Protein AF-A0A0N4UEF2-F1 (afdb_monomer)

InterPro domains:
  IPR002654 Glycosyl transferase, family 25 [PF01755] (151-337)
  IPR002654 Glycosyl transferase, family 25 [cd06532] (152-338)
  IPR050757 Collagen-modifying Glycosyltransferase 25 [PTHR10730] (37-388)

Solvent-accessible surface area (backbone atoms only — not comparable to full-atom values): 23072 Å² total; per-residue (Å²): 129,83,79,77,73,46,32,36,23,52,47,23,38,22,67,94,82,38,75,46,61,59,89,86,43,73,47,50,68,71,58,77,43,72,50,77,46,81,48,95,64,84,52,70,68,64,49,72,42,79,88,41,77,72,46,76,66,50,39,59,52,59,89,80,41,87,86,61,60,88,88,52,71,86,47,45,65,55,32,27,45,50,32,25,58,77,68,72,49,68,39,29,38,34,51,80,56,89,76,51,72,49,77,72,78,88,50,56,69,70,56,44,54,50,53,48,39,41,49,51,35,51,37,20,72,76,68,33,83,72,67,68,90,73,58,92,87,54,79,86,85,63,54,76,66,39,55,72,87,40,77,45,30,37,36,38,39,49,80,92,45,53,65,42,49,50,31,46,53,53,36,33,45,47,69,14,47,41,70,42,84,35,80,38,44,54,24,93,55,39,91,78,40,78,67,51,80,59,54,32,65,38,87,87,52,50,42,88,87,75,69,41,52,57,88,65,60,71,52,33,32,21,36,49,13,54,34,50,34,53,52,50,49,35,46,49,30,59,79,68,66,36,60,34,32,38,42,31,48,49,63,55,38,71,42,86,61,31,70,55,56,52,39,51,42,48,51,33,44,67,71,66,65,63,89,70,18,36,30,37,32,12,65,42,79,49,88,95,50,80,64,47,76,40,89,89,45,90,32,40,22,46,56,48,36,45,38,58,77,49,17,34,40,39,26,39,68,30,30,49,52,61,55,71,62,46,44,49,64,47,39,62,48,50,49,58,45,56,28,28,32,44,65,43,48,86,56,60,76,66,36,66,74,44,82,75,40,80,44,43,54,31,23,39,48,76,54,32,37,46,60,66,55,51,95,89,41,89,87,38,79,50,83,51,72,75,61,80,78,75,83,77,80,81,77,82,83,80,91,81,91,134

Radius of gyration: 27.62 Å; Cα contacts (8 Å, |Δi|>4): 639; chains: 1; bounding box: 74×58×72 Å

Foldseek 3Di:
DPPPAQKEDEFAAAFPRPQTQDDDDPCPRVVVDFDKAWDLFDGPPMDGDPVDPLSVQFFLQQVSDDCRDPPDDSGSRSSRSVSCVVSVRIYIYGHNDHPYHDYDPVDDPVLSLLVVLLSLLLLCLVPNDPSDDDDPVDDDDADAADQLPFPAEEEEDAPVPVRLVNSVVNSCRNVNHDHDYQHFQQLVCLVVPPL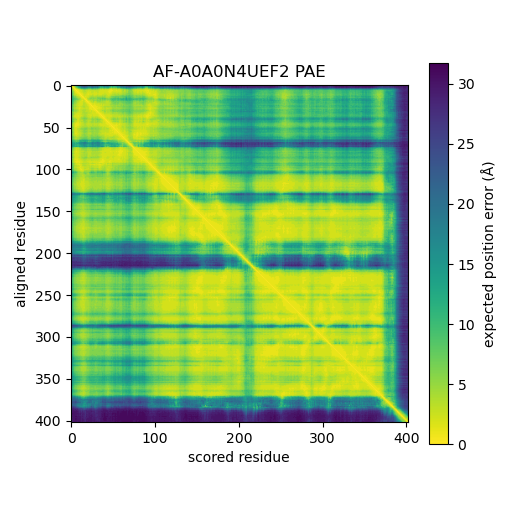SVLADAAPPDADPVPRHDLVDDSLVSLLVRRVVSVLVVLVVCQVVVGFKYKYAYSFKRFDRCLSVLSSQQVVQCVVVVDDAFKEQLEWAADPDDDKADDPSGDFKIAHAQTGDPRMMMGGNVNSVLLVVLVCRNHPDRPSQSLCLLCPRHPDPVSSVSRVHNNHRYIYTVVRGMYGSDDPPDQPDDDSNPDDRPPCPDDDDDDDDDD

Organism: Dracunculus medinensis (NCBI:txid318479)

Structure (mmCIF, N/CA/C/O backbone):
data_AF-A0A0N4UEF2-F1
#
_entry.id   AF-A0A0N4UEF2-F1
#
loop_
_atom_site.group_PDB
_atom_site.id
_atom_site.type_symbol
_atom_site.label_atom_id
_atom_site.label_alt_id
_atom_site.label_comp_id
_atom_site.label_asym_id
_atom_site.label_entity_id
_atom_site.label_seq_id
_atom_site.pdbx_PDB_ins_code
_atom_site.Cartn_x
_atom_site.Cartn_y
_atom_site.Cartn_z
_atom_site.occupancy
_atom_site.B_iso_or_equiv
_atom_site.auth_seq_id
_atom_site.auth_comp_id
_atom_site.auth_asym_id
_atom_site.auth_atom_id
_atom_site.pdbx_PDB_model_num
ATOM 1 N N . MET A 1 1 ? 16.468 2.478 -50.950 1.00 35.16 1 MET A N 1
ATOM 2 C CA . MET A 1 1 ? 16.853 2.194 -49.551 1.00 35.16 1 MET A CA 1
ATOM 3 C C . MET A 1 1 ? 16.415 3.378 -48.706 1.00 35.16 1 MET A C 1
ATOM 5 O O . MET A 1 1 ? 16.939 4.459 -48.937 1.00 35.16 1 MET A O 1
ATOM 9 N N . LYS A 1 2 ? 15.441 3.225 -47.794 1.00 48.22 2 LYS A N 1
ATOM 10 C CA . LYS A 1 2 ? 15.220 4.244 -46.752 1.00 48.22 2 LYS A CA 1
ATOM 11 C C . LYS A 1 2 ? 16.544 4.353 -45.986 1.00 48.22 2 LYS A C 1
ATOM 13 O O . LYS A 1 2 ? 17.007 3.329 -45.484 1.00 48.22 2 LYS A O 1
ATOM 18 N N . LYS A 1 3 ? 17.202 5.521 -45.983 1.00 55.81 3 LYS A N 1
ATOM 19 C CA . LYS A 1 3 ? 18.354 5.746 -45.094 1.00 55.81 3 LYS A CA 1
ATOM 20 C C . LYS A 1 3 ? 17.864 5.424 -43.682 1.00 55.81 3 LYS A C 1
ATOM 22 O O . LYS A 1 3 ? 16.844 5.971 -43.268 1.00 55.81 3 LYS A O 1
ATOM 27 N N . LYS A 1 4 ? 18.512 4.475 -43.005 1.00 71.94 4 LYS A N 1
ATOM 28 C CA . LYS A 1 4 ? 18.190 4.185 -41.607 1.00 71.94 4 LYS A CA 1
ATOM 29 C C . LYS A 1 4 ? 18.482 5.453 -40.804 1.00 71.94 4 LYS A C 1
ATOM 31 O O . LYS A 1 4 ? 19.491 6.107 -41.048 1.00 71.94 4 LYS A O 1
ATOM 36 N N . ALA A 1 5 ? 17.574 5.830 -39.912 1.00 85.88 5 ALA A N 1
ATOM 37 C CA . ALA A 1 5 ? 17.783 6.978 -39.044 1.00 85.88 5 ALA A CA 1
ATOM 38 C C . ALA A 1 5 ? 18.965 6.685 -38.107 1.00 85.88 5 ALA A C 1
ATOM 40 O O . ALA A 1 5 ? 18.974 5.651 -37.444 1.00 85.88 5 ALA A O 1
ATOM 41 N N . VAL A 1 6 ? 19.972 7.561 -38.092 1.00 92.81 6 VAL A N 1
ATOM 42 C CA . VAL A 1 6 ? 21.118 7.460 -37.167 1.00 92.81 6 VAL A CA 1
ATOM 43 C C . VAL A 1 6 ? 20.723 7.984 -35.789 1.00 92.81 6 VAL A C 1
ATOM 45 O O . VAL A 1 6 ? 21.142 7.437 -34.773 1.00 92.81 6 VAL A O 1
ATOM 48 N N . VAL A 1 7 ? 19.904 9.039 -35.762 1.00 94.50 7 VAL A N 1
ATOM 49 C CA . VAL A 1 7 ? 19.437 9.700 -34.545 1.00 94.50 7 VAL A CA 1
ATOM 50 C C . VAL A 1 7 ? 17.918 9.770 -34.560 1.00 94.50 7 VAL A C 1
ATOM 52 O O . VAL A 1 7 ? 17.330 10.269 -35.526 1.00 94.50 7 VAL A O 1
ATOM 55 N N . ILE A 1 8 ? 17.295 9.292 -33.483 1.00 93.81 8 ILE A N 1
ATOM 56 C CA . ILE A 1 8 ? 15.849 9.380 -33.281 1.00 93.81 8 ILE A CA 1
ATOM 57 C C . ILE A 1 8 ? 15.531 9.948 -31.899 1.00 93.81 8 ILE A C 1
ATOM 59 O O . ILE A 1 8 ? 16.125 9.542 -30.907 1.00 93.81 8 ILE A O 1
ATOM 63 N N . SER A 1 9 ? 14.565 10.849 -31.830 1.00 93.88 9 SER A N 1
ATOM 64 C CA . SER A 1 9 ? 13.894 11.297 -30.615 1.00 93.88 9 SER A CA 1
ATOM 65 C C . SER A 1 9 ? 12.576 10.523 -30.511 1.00 93.88 9 SER A C 1
ATOM 67 O O . SER A 1 9 ? 11.581 10.910 -31.134 1.00 93.88 9 SER A O 1
ATOM 69 N N . PRO A 1 10 ? 12.564 9.367 -29.834 1.00 93.38 10 PRO A N 1
ATOM 70 C CA . PRO A 1 10 ? 11.357 8.567 -29.717 1.00 93.38 10 PRO A CA 1
ATOM 71 C C . PRO A 1 10 ? 10.304 9.255 -28.842 1.00 93.38 10 PRO A C 1
ATOM 73 O O . PRO A 1 10 ? 10.619 9.973 -27.886 1.00 93.38 10 PRO A O 1
ATOM 76 N N . LEU A 1 11 ? 9.039 8.980 -29.142 1.00 91.50 11 LEU A N 1
ATOM 77 C CA . LEU A 1 11 ? 7.930 9.328 -28.269 1.00 91.50 11 LEU A CA 1
ATOM 78 C C . LEU A 1 11 ? 7.930 8.381 -27.059 1.00 91.50 11 LEU A C 1
ATOM 80 O O . LEU A 1 11 ? 7.519 7.226 -27.161 1.00 91.50 11 LEU A O 1
ATOM 84 N N . PHE A 1 12 ? 8.409 8.867 -25.916 1.00 90.19 12 PHE A N 1
ATOM 85 C CA . PHE A 1 12 ? 8.244 8.197 -24.629 1.00 90.19 12 PHE A CA 1
ATOM 86 C C . PHE A 1 12 ? 6.963 8.689 -23.964 1.00 90.19 12 PHE A C 1
ATOM 88 O O . PHE A 1 12 ? 6.651 9.882 -24.001 1.00 90.19 12 PHE A O 1
ATOM 95 N N . HIS A 1 13 ? 6.248 7.783 -23.312 1.00 85.62 13 HIS A N 1
ATOM 96 C CA . HIS A 1 13 ? 5.030 8.120 -22.586 1.00 85.62 13 HIS A CA 1
ATOM 97 C C . HIS A 1 13 ? 5.361 8.664 -21.192 1.00 85.62 13 HIS A C 1
ATOM 99 O O . HIS A 1 13 ? 6.299 8.200 -20.537 1.00 85.62 13 HIS A O 1
ATOM 105 N N . GLY A 1 14 ? 4.588 9.644 -20.726 1.00 82.56 14 GLY A N 1
ATOM 106 C CA . GLY A 1 14 ? 4.607 10.034 -19.322 1.00 82.56 14 GLY A CA 1
ATOM 107 C C . GLY A 1 14 ? 3.851 8.995 -18.482 1.00 82.56 14 GLY A C 1
ATOM 108 O O . GLY A 1 14 ? 2.868 8.424 -18.957 1.00 82.56 14 GLY A O 1
ATOM 109 N N . PRO A 1 15 ? 4.291 8.695 -17.251 1.00 82.25 15 PRO A N 1
ATOM 110 C CA . PRO A 1 15 ? 3.510 7.857 -16.343 1.00 82.25 15 PRO A CA 1
ATOM 111 C C . PRO A 1 15 ? 2.225 8.582 -15.912 1.00 82.25 15 PRO A C 1
ATOM 113 O O . PRO A 1 15 ? 2.209 9.808 -15.882 1.00 82.25 15 PRO A O 1
ATOM 116 N N . PHE A 1 16 ? 1.173 7.846 -15.534 1.00 78.56 16 PHE A N 1
ATOM 117 C CA . PHE A 1 16 ? -0.118 8.404 -15.078 1.00 78.56 16 PHE A CA 1
ATOM 118 C C . PHE A 1 16 ? -0.795 9.355 -16.086 1.00 78.56 16 PHE A C 1
ATOM 120 O O . PHE A 1 16 ? -1.337 10.387 -15.694 1.00 78.56 16 PHE A O 1
ATOM 127 N N . ASP A 1 17 ? -0.692 9.056 -17.383 1.00 68.56 17 ASP A N 1
ATOM 128 C CA . ASP A 1 17 ? -1.200 9.901 -18.478 1.00 68.56 17 ASP A CA 1
ATOM 129 C C . ASP A 1 17 ? -0.602 11.319 -18.520 1.00 68.56 17 ASP A C 1
ATOM 131 O O . ASP A 1 17 ? -1.156 12.237 -19.131 1.00 68.56 17 ASP A O 1
ATOM 135 N N . LEU A 1 18 ? 0.563 11.513 -17.891 1.00 71.62 18 LEU A N 1
ATOM 136 C CA . LEU A 1 18 ? 1.326 12.748 -18.020 1.00 71.62 18 LEU A CA 1
ATOM 137 C C . LEU A 1 18 ? 1.820 12.939 -19.457 1.00 71.62 18 LEU A C 1
ATOM 139 O O . LEU A 1 18 ? 1.989 11.987 -20.225 1.00 71.62 18 LEU A O 1
ATOM 143 N N . SER A 1 19 ? 2.101 14.200 -19.794 1.00 71.69 19 SER A N 1
ATOM 144 C CA . SER A 1 19 ? 2.578 14.587 -21.117 1.00 71.69 19 SER A CA 1
ATOM 145 C C . SER A 1 19 ? 3.756 13.714 -21.571 1.00 71.69 19 SER A C 1
ATOM 147 O O . SER A 1 19 ? 4.686 13.479 -20.793 1.00 71.69 19 SER A O 1
ATOM 149 N N . PRO A 1 20 ? 3.745 13.249 -22.830 1.00 76.50 20 PRO A N 1
ATOM 150 C CA . PRO A 1 20 ? 4.856 12.494 -23.389 1.00 76.50 20 PRO A CA 1
ATOM 151 C C . PRO A 1 20 ? 6.130 13.348 -23.481 1.00 76.50 20 PRO A C 1
ATOM 153 O O . PRO A 1 20 ? 6.083 14.573 -23.365 1.00 76.50 20 PRO A O 1
ATOM 156 N N . SER A 1 21 ? 7.271 12.705 -23.750 1.00 79.56 21 SER A N 1
ATOM 157 C CA . SER A 1 21 ? 8.586 13.366 -23.855 1.00 79.56 21 SER A CA 1
ATOM 158 C C . SER A 1 21 ? 8.641 14.510 -24.866 1.00 79.56 21 SER A C 1
ATOM 160 O O . SER A 1 21 ? 9.465 15.412 -24.748 1.00 79.56 21 SER A O 1
ATOM 162 N N . ILE A 1 22 ? 7.798 14.445 -25.893 1.00 81.69 22 ILE A N 1
ATOM 163 C CA . ILE A 1 22 ? 7.807 15.335 -27.048 1.00 81.69 22 ILE A CA 1
ATOM 164 C C . ILE A 1 22 ? 6.362 15.659 -27.376 1.00 81.69 22 ILE A C 1
ATOM 166 O O . ILE A 1 22 ? 5.550 14.745 -27.408 1.00 81.69 22 ILE A O 1
ATOM 170 N N . TYR A 1 23 ? 6.047 16.911 -27.698 1.00 86.00 23 TYR A N 1
ATOM 171 C CA . TYR A 1 23 ? 4.764 17.282 -28.296 1.00 86.00 23 TYR A CA 1
ATOM 172 C C . TYR A 1 23 ? 4.974 17.717 -29.751 1.00 86.00 23 TYR A C 1
ATOM 174 O O . TYR A 1 23 ? 5.718 18.662 -30.009 1.00 86.00 23 TYR A O 1
ATOM 182 N N . ILE A 1 24 ? 4.335 17.019 -30.692 1.00 87.31 24 ILE A N 1
ATOM 183 C CA . ILE A 1 24 ? 4.368 17.309 -32.134 1.00 87.31 24 ILE A CA 1
ATOM 184 C C . ILE A 1 24 ? 2.993 17.788 -32.602 1.00 87.31 24 ILE A C 1
ATOM 186 O O . ILE A 1 24 ? 2.870 18.867 -33.179 1.00 87.31 24 ILE A O 1
ATOM 190 N N . SER A 1 25 ? 1.958 16.995 -32.334 1.00 88.50 25 SER A N 1
ATOM 191 C CA . SER A 1 25 ? 0.553 17.287 -32.624 1.00 88.50 25 SER A CA 1
ATOM 192 C C . SER A 1 25 ? -0.321 16.358 -31.782 1.00 88.50 25 SER A C 1
ATOM 194 O O . SER A 1 25 ? 0.122 15.285 -31.379 1.00 88.50 25 SER A O 1
ATOM 196 N N . GLU A 1 26 ? -1.578 16.719 -31.536 1.00 87.00 26 GLU A N 1
ATOM 197 C CA . GLU A 1 26 ? -2.504 15.837 -30.815 1.00 87.00 26 GLU A CA 1
ATOM 198 C C . GLU A 1 26 ? -2.645 14.465 -31.502 1.00 87.00 26 GLU A C 1
ATOM 200 O O . GLU A 1 26 ? -2.657 13.434 -30.832 1.00 87.00 26 GLU A O 1
ATOM 205 N N . GLU A 1 27 ? -2.679 14.425 -32.838 1.00 90.25 27 GLU A N 1
ATOM 206 C CA . GLU A 1 27 ? -2.782 13.181 -33.612 1.00 90.25 27 GLU A CA 1
ATOM 207 C C . GLU A 1 27 ? -1.535 12.299 -33.464 1.00 90.25 27 GLU A C 1
ATOM 209 O O . GLU A 1 27 ? -1.662 11.102 -33.202 1.00 90.25 27 GLU A O 1
ATOM 214 N N . TYR A 1 28 ? -0.337 12.883 -33.546 1.00 90.12 28 TYR A N 1
ATOM 215 C CA . TYR A 1 28 ? 0.928 12.166 -33.370 1.00 90.12 28 TYR A CA 1
ATOM 216 C C . TYR A 1 28 ? 1.087 11.648 -31.935 1.00 90.12 28 TYR A C 1
ATOM 218 O O . TYR A 1 28 ? 1.478 10.506 -31.694 1.00 90.12 28 TYR A O 1
ATOM 226 N N . ASN A 1 29 ? 0.752 12.485 -30.956 1.00 87.38 29 ASN A N 1
ATOM 227 C CA . ASN A 1 29 ? 0.920 12.180 -29.541 1.00 87.38 29 ASN A CA 1
ATOM 228 C C . ASN A 1 29 ? -0.122 11.198 -28.994 1.00 87.38 29 ASN A C 1
ATOM 230 O O . ASN A 1 29 ? 0.192 10.447 -28.075 1.00 87.38 29 ASN A O 1
ATOM 234 N N . SER A 1 30 ? -1.329 11.175 -29.568 1.00 84.25 30 SER A N 1
ATOM 235 C CA . SER A 1 30 ? -2.372 10.190 -29.244 1.00 84.25 30 SER A CA 1
ATOM 236 C C . SER A 1 30 ? -2.219 8.861 -29.993 1.00 84.25 30 SER A C 1
ATOM 238 O O . SER A 1 30 ? -2.986 7.933 -29.747 1.00 84.25 30 SER A O 1
ATOM 240 N N . GLY A 1 31 ? -1.258 8.758 -30.919 1.00 84.81 31 GLY A N 1
ATOM 241 C CA . GLY A 1 31 ? -1.058 7.573 -31.758 1.00 84.81 31 GLY A CA 1
ATOM 242 C C . GLY A 1 31 ? -2.060 7.435 -32.912 1.00 84.81 31 GLY A C 1
ATOM 243 O O . GLY A 1 31 ? -2.073 6.402 -33.579 1.00 84.81 31 GLY A O 1
ATOM 244 N N . LYS A 1 32 ? -2.887 8.458 -33.179 1.00 89.00 32 LYS A N 1
ATOM 245 C CA . LYS A 1 32 ? -3.758 8.506 -34.370 1.00 89.00 32 LYS A CA 1
ATOM 246 C C . LYS A 1 32 ? -2.944 8.666 -35.655 1.00 89.00 32 LYS A C 1
ATOM 248 O O . LYS A 1 32 ? -3.306 8.095 -36.681 1.00 89.00 32 LYS A O 1
ATOM 253 N N . GLU A 1 33 ? -1.842 9.408 -35.590 1.00 91.31 33 GLU A N 1
ATOM 254 C CA . GLU A 1 33 ? -0.834 9.497 -36.644 1.00 91.31 33 GLU A CA 1
ATOM 255 C C . GLU A 1 33 ? 0.418 8.728 -36.209 1.00 91.31 33 GLU A C 1
ATOM 257 O O . GLU A 1 33 ? 1.095 9.119 -35.261 1.00 91.31 33 GLU A O 1
ATOM 262 N N . ILE A 1 34 ? 0.742 7.641 -36.913 1.00 92.31 34 ILE A N 1
ATOM 263 C CA . ILE A 1 34 ? 1.981 6.881 -36.707 1.00 92.31 34 ILE A CA 1
ATOM 264 C C . ILE A 1 34 ? 2.963 7.258 -37.815 1.00 92.31 34 ILE A C 1
ATOM 266 O O . ILE A 1 34 ? 2.725 6.949 -38.987 1.00 92.31 34 ILE A O 1
ATOM 270 N N . ALA A 1 35 ? 4.058 7.930 -37.460 1.00 93.00 35 ALA A N 1
ATOM 271 C CA . ALA A 1 35 ? 5.001 8.476 -38.425 1.00 93.00 35 ALA A CA 1
ATOM 272 C C . ALA A 1 35 ? 6.436 8.602 -37.887 1.00 93.00 35 ALA A C 1
ATOM 274 O O . ALA A 1 35 ? 6.700 8.729 -36.692 1.00 93.00 35 ALA A O 1
ATOM 275 N N . THR A 1 36 ? 7.377 8.652 -38.831 1.00 93.31 36 THR A N 1
ATOM 276 C CA . THR A 1 36 ? 8.732 9.160 -38.608 1.00 93.31 36 THR A CA 1
ATOM 277 C C . THR A 1 36 ? 8.857 10.516 -39.292 1.00 93.31 36 THR A C 1
ATOM 279 O O . THR A 1 36 ? 8.771 10.590 -40.521 1.00 93.31 36 THR A O 1
ATOM 282 N N . LEU A 1 37 ? 9.084 11.581 -38.524 1.00 92.94 37 LEU A N 1
ATOM 283 C CA . LEU A 1 37 ? 9.144 12.952 -39.042 1.00 92.94 37 LEU A CA 1
ATOM 284 C C . LEU A 1 37 ? 10.549 13.525 -38.862 1.00 92.94 37 LEU A C 1
ATOM 286 O O . LEU A 1 37 ? 11.160 13.363 -37.810 1.00 92.94 37 LEU A O 1
ATOM 290 N N . GLN A 1 38 ? 11.076 14.194 -39.887 1.00 92.81 38 GLN A N 1
ATOM 291 C CA . GLN A 1 38 ? 12.372 14.866 -39.795 1.00 92.81 38 GLN A CA 1
ATOM 292 C C . GLN A 1 38 ? 12.230 16.188 -39.026 1.00 92.81 38 GLN A C 1
ATOM 294 O O . GLN A 1 38 ? 11.304 16.956 -39.284 1.00 92.81 38 GLN A O 1
ATOM 299 N N . ILE A 1 39 ? 13.165 16.467 -38.118 1.00 90.44 39 ILE A N 1
ATOM 300 C CA . ILE A 1 39 ? 13.196 17.676 -37.283 1.00 90.44 39 ILE A CA 1
ATOM 301 C C . ILE A 1 39 ? 14.486 18.474 -37.508 1.00 90.44 39 ILE A C 1
ATOM 303 O O . ILE A 1 39 ? 15.503 17.931 -37.940 1.00 90.44 39 ILE A O 1
ATOM 307 N N . ASN A 1 40 ? 14.448 19.773 -37.201 1.00 84.75 40 ASN A N 1
ATOM 308 C CA . ASN A 1 40 ? 15.593 20.680 -37.378 1.00 84.75 40 ASN A CA 1
ATOM 309 C C . ASN A 1 40 ? 16.518 20.743 -36.152 1.00 84.75 40 ASN A C 1
ATOM 311 O O . ASN A 1 40 ? 17.667 21.163 -36.269 1.00 84.75 40 ASN A O 1
ATOM 315 N N . SER A 1 41 ? 16.016 20.346 -34.986 1.00 82.38 41 SER A N 1
ATOM 316 C CA . SER A 1 41 ? 16.720 20.363 -33.703 1.00 82.38 41 SER A CA 1
ATOM 317 C C . SER A 1 41 ? 16.359 19.111 -32.918 1.00 82.38 41 SER A C 1
ATOM 319 O O . SER A 1 41 ? 15.208 18.679 -32.966 1.00 82.38 41 SER A O 1
ATOM 321 N N . ILE A 1 42 ? 17.325 18.535 -32.203 1.00 86.56 42 ILE A N 1
ATOM 322 C CA . ILE A 1 42 ? 17.093 17.322 -31.417 1.00 86.56 42 ILE A CA 1
ATOM 323 C C . ILE A 1 42 ? 16.194 17.604 -30.206 1.00 86.56 42 ILE A C 1
ATOM 325 O O . ILE A 1 42 ? 16.236 18.698 -29.645 1.00 86.56 42 ILE A O 1
ATOM 329 N N . ILE A 1 43 ? 15.399 16.613 -29.800 1.00 87.50 43 ILE A N 1
ATOM 330 C CA . ILE A 1 43 ? 14.549 16.687 -28.606 1.00 87.50 43 ILE A CA 1
ATOM 331 C C . ILE A 1 43 ? 14.966 15.571 -27.648 1.00 87.50 43 ILE A C 1
ATOM 333 O O . ILE A 1 43 ? 15.123 14.422 -28.062 1.00 87.50 43 ILE A O 1
ATOM 337 N N . GLU A 1 44 ? 15.195 15.907 -26.383 1.00 87.44 44 GLU A N 1
ATOM 338 C CA . GLU A 1 44 ? 15.561 14.927 -25.363 1.00 87.44 44 GLU A CA 1
ATOM 339 C C . GLU A 1 44 ? 14.343 14.139 -24.849 1.00 87.44 44 GLU A C 1
ATOM 341 O O . GLU A 1 44 ? 13.246 14.691 -24.762 1.00 87.44 44 GLU A O 1
ATOM 346 N N . PRO A 1 45 ? 14.534 12.875 -24.428 1.00 89.81 45 PRO A N 1
ATOM 347 C CA . PRO A 1 45 ? 15.702 12.034 -24.693 1.00 89.81 45 PRO A CA 1
ATOM 348 C C . PRO A 1 45 ? 15.720 11.538 -26.151 1.00 89.81 45 PRO A C 1
ATOM 350 O O . PRO A 1 45 ? 14.684 11.393 -26.796 1.00 89.81 45 PRO A O 1
ATOM 353 N N . PHE A 1 46 ? 16.909 11.225 -26.662 1.00 92.19 46 PHE A N 1
ATOM 354 C CA . PHE A 1 46 ? 17.095 10.676 -28.005 1.00 92.19 46 PHE A CA 1
ATOM 355 C C . PHE A 1 46 ? 18.068 9.499 -27.999 1.00 92.19 46 PHE A C 1
ATOM 357 O O . PHE A 1 46 ? 18.858 9.316 -27.073 1.00 92.19 46 PHE A O 1
ATOM 364 N N . LEU A 1 47 ? 17.991 8.684 -29.044 1.00 93.50 47 LEU A N 1
ATOM 365 C CA . LEU A 1 47 ? 18.785 7.482 -29.243 1.00 93.50 47 LEU A CA 1
ATOM 366 C C . LEU A 1 47 ? 19.708 7.674 -30.447 1.00 93.50 47 LEU A C 1
ATOM 368 O O . LEU A 1 47 ? 19.306 8.242 -31.465 1.00 93.50 47 LEU A O 1
ATOM 372 N N . ILE A 1 48 ? 20.938 7.174 -30.326 1.00 95.12 48 ILE A N 1
ATOM 373 C CA . ILE A 1 48 ? 21.941 7.162 -31.395 1.00 95.12 48 ILE A CA 1
ATOM 374 C C . ILE A 1 48 ? 22.230 5.705 -31.752 1.00 95.12 48 ILE A C 1
ATOM 376 O O . ILE A 1 48 ? 22.628 4.917 -30.892 1.00 95.12 48 ILE A O 1
ATOM 380 N N . ASP A 1 49 ? 22.067 5.349 -33.021 1.00 94.50 49 ASP A N 1
ATOM 381 C CA . ASP A 1 49 ? 22.448 4.034 -33.529 1.00 94.50 49 ASP A CA 1
ATOM 382 C C . ASP A 1 49 ? 23.966 3.968 -33.752 1.00 94.50 49 ASP A C 1
ATOM 384 O O . ASP A 1 49 ? 24.480 4.323 -34.813 1.00 94.50 49 ASP A O 1
ATOM 388 N N . LEU A 1 50 ? 24.683 3.483 -32.735 1.00 94.81 50 LEU A N 1
ATOM 389 C CA . LEU A 1 50 ? 26.143 3.330 -32.755 1.00 94.81 50 LEU A CA 1
ATOM 390 C C . LEU A 1 50 ? 26.650 2.256 -33.733 1.00 94.81 50 LEU A C 1
ATOM 392 O O . LEU A 1 50 ? 27.860 2.102 -33.890 1.00 94.81 50 LEU A O 1
ATOM 396 N N . SER A 1 51 ? 25.762 1.492 -34.381 1.00 93.88 51 SER A N 1
ATOM 397 C CA . SER A 1 51 ? 26.160 0.530 -35.416 1.00 93.88 51 SER A CA 1
ATOM 398 C C . SER A 1 51 ? 26.406 1.185 -36.781 1.00 93.88 51 SER A C 1
ATOM 400 O O . SER A 1 51 ? 27.001 0.562 -37.664 1.00 93.88 51 SER A O 1
ATOM 402 N N . GLN A 1 52 ? 25.969 2.435 -36.969 1.00 92.81 52 GLN A N 1
ATOM 403 C CA . GLN A 1 52 ? 26.125 3.173 -38.220 1.00 92.81 52 GLN A CA 1
ATOM 404 C C . GLN A 1 52 ? 27.381 4.042 -38.195 1.00 92.81 52 GLN A C 1
ATOM 406 O O . GLN A 1 52 ? 27.587 4.814 -37.269 1.00 92.81 52 GLN A O 1
ATOM 411 N N . LEU A 1 53 ? 28.195 3.980 -39.256 1.00 91.94 53 LEU A N 1
ATOM 412 C CA . LEU A 1 53 ? 29.434 4.765 -39.357 1.00 91.94 53 LEU A CA 1
ATOM 413 C C . LEU A 1 53 ? 29.190 6.269 -39.159 1.00 91.94 53 LEU A C 1
ATOM 415 O O . LEU A 1 53 ? 30.001 6.944 -38.528 1.00 91.94 53 LEU A O 1
ATOM 419 N N . ASP A 1 54 ? 28.051 6.766 -39.641 1.00 92.69 54 ASP A N 1
ATOM 420 C CA . ASP A 1 54 ? 27.660 8.168 -39.526 1.00 92.69 54 ASP A CA 1
ATOM 421 C C . ASP A 1 54 ? 27.585 8.639 -38.059 1.00 92.69 54 ASP A C 1
ATOM 423 O O . ASP A 1 54 ? 27.863 9.805 -37.776 1.00 92.69 54 ASP A O 1
ATOM 427 N N . SER A 1 55 ? 27.299 7.745 -37.100 1.00 93.94 55 SER A N 1
ATOM 428 C CA . SER A 1 55 ? 27.245 8.097 -35.675 1.00 93.94 55 SER A CA 1
ATOM 429 C C . SER A 1 55 ? 28.601 8.547 -35.124 1.00 93.94 55 SER A C 1
ATOM 431 O O . SER A 1 55 ? 28.643 9.297 -34.154 1.00 93.94 55 SER A O 1
ATOM 433 N N . SER A 1 56 ? 29.710 8.108 -35.73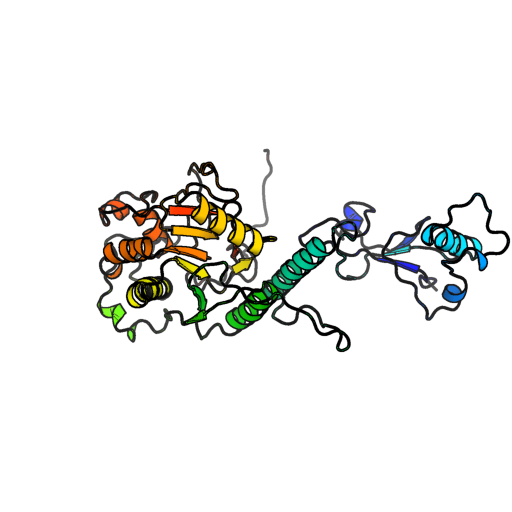7 1.00 93.38 56 SER A N 1
ATOM 434 C CA . SER A 1 56 ? 31.075 8.481 -35.336 1.00 93.38 56 SER A CA 1
ATOM 435 C C . SER A 1 56 ? 31.410 9.951 -35.599 1.00 93.38 56 SER A C 1
ATOM 437 O O . SER A 1 56 ? 32.359 10.469 -35.012 1.00 93.38 56 SER A O 1
ATOM 439 N N . TYR A 1 57 ? 30.625 10.639 -36.436 1.00 93.00 57 TYR A N 1
ATOM 440 C CA . TYR A 1 57 ? 30.801 12.066 -36.707 1.00 93.00 57 TYR A CA 1
ATOM 441 C C . TYR A 1 57 ? 30.000 12.974 -35.765 1.00 93.00 57 TYR A C 1
ATOM 443 O O . TYR A 1 57 ? 30.157 14.196 -35.805 1.00 93.00 57 TYR A O 1
ATOM 451 N N . LEU A 1 58 ? 29.132 12.399 -34.930 1.00 94.19 58 LEU A N 1
ATOM 452 C CA . LEU A 1 58 ? 28.339 13.139 -33.956 1.00 94.19 58 LEU A CA 1
ATOM 453 C C . LEU A 1 58 ? 29.169 13.403 -32.696 1.00 94.19 58 LEU A C 1
ATOM 455 O O . LEU A 1 58 ? 29.890 12.529 -32.216 1.00 94.19 58 LEU A O 1
ATOM 459 N N . THR A 1 59 ? 29.061 14.605 -32.133 1.00 94.06 59 THR A N 1
ATOM 460 C CA . THR A 1 59 ? 29.843 14.998 -30.951 1.00 94.06 59 THR A CA 1
ATOM 461 C C . THR A 1 59 ? 29.059 15.919 -30.029 1.00 94.06 59 THR A C 1
ATOM 463 O O . THR A 1 59 ? 28.309 16.771 -30.483 1.00 94.06 59 THR A O 1
ATOM 466 N N . PHE A 1 60 ? 29.292 15.775 -28.726 1.00 93.12 60 PHE A N 1
ATOM 467 C CA . PHE A 1 60 ? 28.814 16.693 -27.686 1.00 93.12 60 PHE A CA 1
ATOM 468 C C . PHE A 1 60 ? 29.886 17.702 -27.246 1.00 93.12 60 PHE A C 1
ATOM 470 O O . PHE A 1 60 ? 29.607 18.587 -26.443 1.00 93.12 60 PHE A O 1
ATOM 477 N N . SER A 1 61 ? 31.120 17.557 -27.744 1.00 92.44 61 SER A N 1
ATOM 478 C CA . SER A 1 61 ? 32.252 18.427 -27.415 1.00 92.44 61 SER A CA 1
ATOM 479 C C . SER A 1 61 ? 32.532 19.427 -28.547 1.00 92.44 61 SER A C 1
ATOM 481 O O . SER A 1 61 ? 32.738 18.975 -29.683 1.00 92.44 61 SER A O 1
ATOM 483 N N . PRO A 1 62 ? 32.572 20.748 -28.263 1.00 91.06 62 PRO A N 1
ATOM 484 C CA . PRO A 1 62 ? 32.911 21.777 -29.248 1.00 91.06 62 PRO A CA 1
ATOM 485 C C . PRO A 1 62 ? 34.272 21.562 -29.919 1.00 91.06 62 PRO A C 1
ATOM 487 O O . PRO A 1 62 ? 34.406 21.812 -31.114 1.00 91.06 62 PRO A O 1
ATOM 490 N N . ASP A 1 63 ? 35.259 21.043 -29.182 1.00 89.44 63 ASP A N 1
ATOM 491 C CA . ASP A 1 63 ? 36.644 20.872 -29.655 1.00 89.44 63 ASP A CA 1
ATOM 492 C C . ASP A 1 63 ? 36.769 19.887 -30.829 1.00 89.44 63 ASP A C 1
ATOM 494 O O . ASP A 1 63 ? 37.726 19.935 -31.601 1.00 89.44 63 ASP A O 1
ATOM 498 N N . ASN A 1 64 ? 35.775 19.013 -31.004 1.00 91.44 64 ASN A N 1
ATOM 499 C CA . ASN A 1 64 ? 35.713 18.067 -32.117 1.00 91.44 64 ASN A CA 1
ATOM 500 C C . ASN A 1 64 ? 35.145 18.695 -33.405 1.00 91.44 64 ASN A C 1
ATOM 502 O O . ASN A 1 64 ? 35.096 18.035 -34.444 1.00 91.44 64 ASN A O 1
ATOM 506 N N . LEU A 1 65 ? 34.696 19.955 -33.363 1.00 89.38 65 LEU A N 1
ATOM 507 C CA . LEU A 1 65 ? 34.135 20.674 -34.503 1.00 89.38 65 LEU A CA 1
ATOM 508 C C . LEU A 1 65 ? 35.104 21.758 -34.983 1.00 89.38 65 LEU A C 1
ATOM 510 O O . LEU A 1 65 ? 35.246 22.816 -34.375 1.00 89.38 65 LEU A O 1
ATOM 514 N N . ALA A 1 66 ? 35.719 21.539 -36.148 1.00 85.69 66 ALA A N 1
ATOM 515 C CA . ALA A 1 66 ? 36.588 22.537 -36.772 1.00 85.69 66 ALA A CA 1
ATOM 516 C C . ALA A 1 66 ? 35.833 23.861 -36.990 1.00 85.69 66 ALA A C 1
ATOM 518 O O . ALA A 1 66 ? 34.744 23.862 -37.564 1.00 85.69 66 ALA A O 1
ATOM 519 N N . PHE A 1 67 ? 36.397 24.989 -36.557 1.00 85.19 67 PHE A N 1
ATOM 520 C CA . PHE A 1 67 ? 35.746 26.305 -36.645 1.00 85.19 67 PHE A CA 1
ATOM 521 C C . PHE A 1 67 ? 34.403 26.374 -35.885 1.00 85.19 67 PHE A C 1
ATOM 523 O O . PHE A 1 67 ? 33.412 26.883 -36.418 1.00 85.19 67 PHE A O 1
ATOM 530 N N . TYR A 1 68 ? 34.316 25.806 -34.676 1.00 85.31 68 TYR A N 1
ATOM 531 C CA . TYR A 1 68 ? 33.176 26.060 -33.788 1.00 85.31 68 TYR A CA 1
ATOM 532 C C . TYR A 1 68 ? 33.187 27.539 -33.358 1.00 85.31 68 TYR A C 1
ATOM 534 O O . TYR A 1 68 ? 34.194 27.986 -32.807 1.00 85.31 68 TYR A O 1
ATOM 542 N N . PRO A 1 69 ? 32.139 28.335 -33.639 1.00 79.12 69 PRO A N 1
ATOM 543 C CA . PRO A 1 69 ? 32.162 29.759 -33.314 1.00 79.12 69 PRO A CA 1
ATOM 544 C C . PRO A 1 69 ? 32.165 29.986 -31.799 1.00 79.12 69 PRO A C 1
ATOM 546 O O . PRO A 1 69 ? 31.323 29.433 -31.099 1.00 79.12 69 PRO A O 1
ATOM 549 N N . GLU A 1 70 ? 33.031 30.868 -31.296 1.00 76.00 70 GLU A N 1
ATOM 550 C CA . GLU A 1 70 ? 33.024 31.263 -29.873 1.00 76.00 70 GLU A CA 1
ATOM 551 C C . GLU A 1 70 ? 31.701 31.920 -29.445 1.00 76.00 70 GLU A C 1
ATOM 553 O O . GLU A 1 70 ? 31.348 31.917 -28.270 1.00 76.00 70 GLU A O 1
ATOM 558 N N . SER A 1 71 ? 30.952 32.475 -30.403 1.00 79.00 71 SER A N 1
ATOM 559 C CA . SER A 1 71 ? 29.637 33.075 -30.176 1.00 79.00 71 SER A CA 1
ATOM 560 C C . SER A 1 71 ? 28.498 32.061 -30.065 1.00 79.00 71 SER A C 1
ATOM 562 O O . SER A 1 71 ? 27.387 32.446 -29.697 1.00 79.00 71 SER A O 1
ATOM 564 N N . HIS A 1 72 ? 28.726 30.793 -30.420 1.00 77.25 72 HIS A N 1
ATOM 565 C CA . HIS A 1 72 ? 27.700 29.763 -30.328 1.00 77.25 72 HIS A CA 1
ATOM 566 C C . HIS A 1 72 ? 27.570 29.239 -28.900 1.00 77.25 72 HIS A C 1
ATOM 568 O O . HIS A 1 72 ? 28.528 29.188 -28.133 1.00 77.25 72 HIS A O 1
ATOM 574 N N . SER A 1 73 ? 26.355 28.807 -28.570 1.00 78.69 73 SER A N 1
ATOM 575 C CA . SER A 1 73 ? 26.062 28.128 -27.315 1.00 78.69 73 SER A CA 1
ATOM 576 C C . SER A 1 73 ? 27.007 26.947 -27.095 1.00 78.69 73 SER A C 1
ATOM 578 O O . SER A 1 73 ? 27.269 26.162 -28.006 1.00 78.69 73 SER A O 1
ATOM 580 N N . SER A 1 74 ? 27.519 26.818 -25.876 1.00 78.75 74 SER A N 1
ATOM 581 C CA . SER A 1 74 ? 28.362 25.700 -25.455 1.00 78.75 74 SER A CA 1
ATOM 582 C C . SER A 1 74 ? 27.553 24.550 -24.852 1.00 78.75 74 SER A C 1
ATOM 584 O O . SER A 1 74 ? 28.134 23.650 -24.243 1.00 78.75 74 SER A O 1
ATOM 586 N N . THR A 1 75 ? 26.219 24.555 -24.991 1.00 87.44 75 THR A N 1
ATOM 587 C CA . THR A 1 75 ? 25.420 23.432 -24.493 1.00 87.44 75 THR A CA 1
ATOM 588 C C . THR A 1 75 ? 25.711 22.172 -25.321 1.00 87.44 75 THR A C 1
ATOM 590 O O . THR A 1 75 ? 25.823 22.249 -26.549 1.00 87.44 75 THR A O 1
ATOM 593 N N . PRO A 1 76 ? 25.803 20.989 -24.687 1.00 89.69 76 PRO A N 1
ATOM 594 C CA . PRO A 1 76 ? 26.045 19.737 -25.403 1.00 89.69 76 PRO A CA 1
ATOM 595 C C . PRO A 1 76 ? 25.052 19.462 -26.545 1.00 89.69 76 PRO A C 1
ATOM 597 O O . PRO A 1 76 ? 25.442 18.897 -27.564 1.00 89.69 76 PRO A O 1
ATOM 600 N N . LEU A 1 77 ? 23.787 19.877 -26.406 1.00 89.56 77 LEU A N 1
ATOM 601 C CA . LEU A 1 77 ? 22.740 19.659 -27.413 1.00 89.56 77 LEU A CA 1
ATOM 602 C C . LEU A 1 77 ? 22.897 20.551 -28.644 1.00 89.56 77 LEU A C 1
ATOM 604 O O . LEU A 1 77 ? 22.667 20.090 -29.766 1.00 89.56 77 LEU A O 1
ATOM 608 N N . ASP A 1 78 ? 23.307 21.805 -28.452 1.00 88.25 78 ASP A N 1
ATOM 609 C CA . ASP A 1 78 ? 23.565 22.724 -29.563 1.00 88.25 78 ASP A CA 1
ATOM 610 C C . ASP A 1 78 ? 24.789 22.266 -30.360 1.00 88.25 78 ASP A C 1
ATOM 612 O O . ASP A 1 78 ? 24.759 22.222 -31.594 1.00 88.25 78 ASP A O 1
ATOM 616 N N . VAL A 1 79 ? 25.835 21.830 -29.651 1.00 91.06 79 VAL A N 1
ATOM 617 C CA . VAL A 1 79 ? 27.035 21.230 -30.247 1.00 91.06 79 VAL A CA 1
ATOM 618 C C . VAL A 1 79 ? 26.665 19.985 -31.055 1.00 91.06 79 VAL A C 1
ATOM 620 O O . VAL A 1 79 ? 27.056 19.857 -32.219 1.00 91.06 79 VAL A O 1
ATOM 623 N N . PHE A 1 80 ? 25.858 19.099 -30.468 1.00 93.31 80 PHE A N 1
ATOM 624 C CA . PHE A 1 80 ? 25.388 17.881 -31.118 1.00 93.31 80 PHE A CA 1
ATOM 625 C C . PHE A 1 80 ? 24.570 18.178 -32.377 1.00 93.31 80 PHE A C 1
ATOM 627 O O . PHE A 1 80 ? 24.871 17.644 -33.448 1.00 93.31 80 PHE A O 1
ATOM 634 N N . SER A 1 81 ? 23.597 19.086 -32.288 1.00 90.88 81 SER A N 1
ATOM 635 C CA . SER A 1 81 ? 22.749 19.483 -33.419 1.00 90.88 81 SER A CA 1
ATOM 636 C C . SER A 1 81 ? 23.569 20.104 -34.555 1.00 90.88 81 SER A C 1
ATOM 638 O O . SER A 1 81 ? 23.347 19.791 -35.729 1.00 90.88 81 SER A O 1
ATOM 640 N N . LEU A 1 82 ? 24.575 20.927 -34.228 1.00 90.19 82 LEU A N 1
ATOM 641 C CA . LEU A 1 82 ? 25.486 21.487 -35.227 1.00 90.19 82 LEU A CA 1
ATOM 642 C C . LEU A 1 82 ? 26.354 20.405 -35.883 1.00 90.19 82 LEU A C 1
ATOM 644 O O . LEU A 1 82 ? 26.568 20.461 -37.097 1.00 90.19 82 LEU A O 1
ATOM 648 N N . SER A 1 83 ? 26.838 19.423 -35.115 1.00 92.75 83 SER A N 1
ATOM 649 C CA . SER A 1 83 ? 27.623 18.304 -35.655 1.00 92.75 83 SER A CA 1
ATOM 650 C C . SER A 1 83 ? 26.823 17.491 -36.678 1.00 92.75 83 SER A C 1
ATOM 652 O O . SER A 1 83 ? 27.305 17.257 -37.788 1.00 92.75 83 SER A O 1
ATOM 654 N N . ALA A 1 84 ? 25.565 17.171 -36.360 1.00 93.44 84 ALA A N 1
ATOM 655 C CA . ALA A 1 84 ? 24.661 16.461 -37.257 1.00 93.44 84 ALA A CA 1
ATOM 656 C C . ALA A 1 84 ? 24.403 17.259 -38.545 1.00 93.44 84 ALA A C 1
ATOM 658 O O . ALA A 1 84 ? 24.534 16.725 -39.647 1.00 93.44 84 ALA A O 1
ATOM 659 N N . SER A 1 85 ? 24.125 18.561 -38.412 1.00 91.38 85 SER A N 1
ATOM 660 C CA . SER A 1 85 ? 23.889 19.464 -39.544 1.00 91.38 85 SER A CA 1
ATOM 661 C C . SER A 1 85 ? 25.098 19.556 -40.485 1.00 91.38 85 SER A C 1
ATOM 663 O O . SER A 1 85 ? 24.958 19.373 -41.695 1.00 91.38 85 SER A O 1
ATOM 665 N N . ARG A 1 86 ? 26.313 19.741 -39.943 1.00 91.25 86 ARG A N 1
ATOM 666 C CA . ARG A 1 86 ? 27.559 19.810 -40.735 1.00 91.25 86 ARG A CA 1
ATOM 667 C C . ARG A 1 86 ? 27.842 18.533 -41.520 1.00 91.25 86 ARG A C 1
ATOM 669 O O . ARG A 1 86 ? 28.405 18.601 -42.609 1.00 91.25 86 ARG A O 1
ATOM 676 N N . MET A 1 87 ? 27.439 17.392 -40.974 1.00 92.06 87 MET A N 1
ATOM 677 C CA . MET A 1 87 ? 27.652 16.076 -41.574 1.00 92.06 87 MET A CA 1
ATOM 678 C C . MET A 1 87 ? 26.454 15.589 -42.392 1.00 92.06 87 MET A C 1
ATOM 680 O O . MET A 1 87 ? 26.477 14.472 -42.904 1.00 92.06 87 MET A O 1
ATOM 684 N N . ASN A 1 88 ? 25.424 16.428 -42.557 1.00 92.69 88 ASN A N 1
ATOM 685 C CA . ASN A 1 88 ? 24.193 16.104 -43.274 1.00 92.69 88 ASN A CA 1
ATOM 686 C C . ASN A 1 88 ? 23.503 14.834 -42.732 1.00 92.69 88 ASN A C 1
ATOM 688 O O . ASN A 1 88 ? 22.966 14.021 -43.494 1.00 92.69 88 ASN A O 1
ATOM 692 N N . ILE A 1 89 ? 23.551 14.659 -41.408 1.00 93.38 89 ILE A N 1
ATOM 693 C CA . ILE A 1 89 ? 22.893 13.575 -40.680 1.00 93.38 89 ILE A CA 1
ATOM 694 C C . ILE A 1 89 ? 21.503 14.077 -40.264 1.00 93.38 89 ILE A C 1
ATOM 696 O O . ILE A 1 89 ? 21.408 14.971 -39.421 1.00 93.38 89 ILE A O 1
ATOM 700 N N . PRO A 1 90 ? 20.416 13.546 -40.852 1.00 93.12 90 PRO A N 1
ATOM 701 C CA . PRO A 1 90 ? 19.065 13.963 -40.498 1.00 93.12 90 PRO A CA 1
ATOM 702 C C . PRO A 1 90 ? 18.686 13.491 -39.089 1.00 93.12 90 PRO A C 1
ATOM 704 O O . PRO A 1 90 ? 19.025 12.379 -38.679 1.00 93.12 90 PRO A O 1
ATOM 707 N N . LEU A 1 91 ? 17.942 14.339 -38.380 1.00 94.00 91 LEU A N 1
ATOM 708 C CA . LEU A 1 91 ? 17.363 14.058 -37.068 1.00 94.00 91 LEU A CA 1
ATOM 709 C C . LEU A 1 91 ? 15.880 13.728 -37.242 1.00 94.00 91 LEU A C 1
ATOM 711 O O . LEU A 1 91 ? 15.200 14.389 -38.030 1.00 94.00 91 LEU A O 1
ATOM 715 N N . PHE A 1 92 ? 15.369 12.745 -36.506 1.00 94.19 92 PHE A N 1
ATOM 716 C CA . PHE A 1 92 ? 13.970 12.325 -36.617 1.00 94.19 92 PHE A CA 1
ATOM 717 C C . PHE A 1 92 ? 13.274 12.252 -35.263 1.00 94.19 92 PHE A C 1
ATOM 719 O O . PHE A 1 92 ? 13.910 11.912 -34.272 1.00 94.19 92 PHE A O 1
ATOM 726 N N . VAL A 1 93 ? 11.962 12.479 -35.235 1.00 93.50 93 VAL A N 1
ATOM 727 C CA . VAL A 1 93 ? 11.069 11.951 -34.193 1.00 93.50 93 VAL A CA 1
ATOM 728 C C . VAL A 1 93 ? 10.394 10.676 -34.689 1.00 93.50 93 VAL A C 1
ATOM 730 O O . VAL A 1 93 ? 10.152 10.538 -35.891 1.00 93.50 93 VAL A O 1
ATOM 733 N N . ASN A 1 94 ? 10.119 9.739 -33.781 1.00 92.81 94 ASN A N 1
ATOM 734 C CA . ASN A 1 94 ? 9.466 8.472 -34.119 1.00 92.81 94 ASN A CA 1
ATOM 735 C C . ASN A 1 94 ? 8.464 8.036 -33.037 1.00 92.81 94 ASN A C 1
ATOM 737 O O . ASN A 1 94 ? 8.783 8.069 -31.848 1.00 92.81 94 ASN A O 1
ATOM 741 N N . ASN A 1 95 ? 7.271 7.613 -33.455 1.00 92.81 95 ASN A N 1
ATOM 742 C CA . ASN A 1 95 ? 6.263 6.949 -32.619 1.00 92.81 95 ASN A CA 1
ATOM 743 C C . ASN A 1 95 ? 5.785 5.618 -33.243 1.00 92.81 95 ASN A C 1
ATOM 745 O O . ASN A 1 95 ? 4.708 5.126 -32.920 1.00 92.81 95 ASN A O 1
ATOM 749 N N . GLU A 1 96 ? 6.576 5.034 -34.153 1.00 91.75 96 GLU A N 1
ATOM 750 C CA . GLU A 1 96 ? 6.251 3.768 -34.830 1.00 91.75 96 GLU A CA 1
ATOM 751 C C . GLU A 1 96 ? 6.350 2.560 -33.890 1.00 91.75 96 GLU A C 1
ATOM 753 O O . GLU A 1 96 ? 5.773 1.508 -34.165 1.00 91.75 96 GLU A O 1
ATOM 758 N N . LEU A 1 97 ? 7.088 2.705 -32.788 1.00 89.81 97 LEU A N 1
ATOM 759 C CA . LEU A 1 97 ? 7.260 1.699 -31.749 1.00 89.81 97 LEU A CA 1
ATOM 760 C C . LEU A 1 97 ? 6.940 2.301 -30.381 1.00 89.81 97 LEU A C 1
ATOM 762 O O . LEU A 1 97 ? 7.115 3.495 -30.150 1.00 89.81 97 LEU A O 1
ATOM 766 N N . PHE A 1 98 ? 6.538 1.445 -29.446 1.00 88.00 98 PHE A N 1
ATOM 767 C CA . PHE A 1 98 ? 6.464 1.812 -28.039 1.00 88.00 98 PHE A CA 1
ATOM 768 C C . PHE A 1 98 ? 7.868 1.773 -27.425 1.00 88.00 98 PHE A C 1
ATOM 770 O O . PHE A 1 98 ? 8.442 0.700 -27.236 1.00 88.00 98 PHE A O 1
ATOM 777 N N . TYR A 1 99 ? 8.430 2.943 -27.119 1.00 89.50 99 TYR A N 1
ATOM 778 C CA . TYR A 1 99 ? 9.782 3.056 -26.556 1.00 89.50 99 TYR A CA 1
ATOM 779 C C . TYR A 1 99 ? 9.824 2.967 -25.027 1.00 89.50 99 TYR A C 1
ATOM 781 O O . TYR A 1 99 ? 10.903 2.859 -24.448 1.00 89.50 99 TYR A O 1
ATOM 789 N N . GLY A 1 100 ? 8.665 2.970 -24.368 1.00 88.69 100 GLY A N 1
ATOM 790 C CA . GLY A 1 100 ? 8.547 2.943 -22.915 1.00 88.69 100 GLY A CA 1
ATOM 791 C C . GLY A 1 100 ? 8.195 4.305 -22.332 1.00 88.69 100 GLY A C 1
ATOM 792 O O . GLY A 1 100 ? 7.599 5.157 -22.994 1.00 88.69 100 GLY A O 1
ATOM 793 N N . TYR A 1 101 ? 8.580 4.500 -21.074 1.00 87.81 101 TYR A N 1
ATOM 794 C CA . TYR A 1 101 ? 8.200 5.665 -20.285 1.00 87.81 101 TYR A CA 1
ATOM 795 C C . TYR A 1 101 ? 9.403 6.531 -19.939 1.00 87.81 101 TYR A C 1
ATOM 797 O O . TYR A 1 101 ? 10.500 6.020 -19.702 1.00 87.81 101 TYR A O 1
ATOM 805 N N . VAL A 1 102 ? 9.179 7.839 -19.837 1.00 86.38 102 VAL A N 1
ATOM 806 C CA . VAL A 1 102 ? 10.153 8.772 -19.274 1.00 86.38 102 VAL A CA 1
ATOM 807 C C . VAL A 1 102 ? 9.511 9.575 -18.151 1.00 86.38 102 VAL A C 1
ATOM 809 O O . VAL A 1 102 ? 8.370 10.015 -18.239 1.00 86.38 102 VAL A O 1
ATOM 812 N N . MET A 1 103 ? 10.261 9.752 -17.069 1.00 82.81 103 MET A N 1
ATOM 813 C CA . MET A 1 103 ? 9.886 10.644 -15.977 1.00 82.81 103 MET A CA 1
ATOM 814 C C . MET A 1 103 ? 10.353 12.063 -16.279 1.00 82.81 103 MET A C 1
ATOM 816 O O . MET A 1 103 ? 11.478 12.242 -16.747 1.00 82.81 103 MET A O 1
ATOM 820 N N . ASP A 1 104 ? 9.546 13.058 -15.911 1.00 78.94 104 ASP A N 1
ATOM 821 C CA . ASP A 1 104 ? 9.963 14.460 -15.938 1.00 78.94 104 ASP A CA 1
ATOM 822 C C . ASP A 1 104 ? 11.212 14.658 -15.061 1.00 78.94 104 ASP A C 1
ATOM 824 O O . ASP A 1 104 ? 11.168 14.539 -13.831 1.00 78.94 104 ASP A O 1
ATOM 828 N N . TRP A 1 105 ? 12.353 14.931 -15.699 1.00 76.69 105 TRP A N 1
ATOM 829 C CA . TRP A 1 105 ? 13.643 15.099 -15.031 1.00 76.69 105 TRP A CA 1
ATOM 830 C C . TRP A 1 105 ? 13.780 16.433 -14.295 1.00 76.69 105 TRP A C 1
ATOM 832 O O . TRP A 1 105 ? 14.714 16.569 -13.499 1.00 76.69 105 TRP A O 1
ATOM 842 N N . LEU A 1 106 ? 12.863 17.383 -14.508 1.00 82.31 106 LEU A N 1
ATOM 843 C CA . LEU A 1 106 ? 12.827 18.656 -13.784 1.00 82.31 106 LEU A CA 1
ATOM 844 C C . LEU A 1 106 ? 12.362 18.476 -12.335 1.00 82.31 106 LEU A C 1
ATOM 846 O O . LEU A 1 106 ? 12.667 19.307 -11.477 1.00 82.31 106 LEU A O 1
ATOM 850 N N . GLN A 1 107 ? 11.673 17.372 -12.033 1.00 83.88 107 GLN A N 1
ATOM 851 C CA . GLN A 1 107 ? 11.240 17.069 -10.677 1.00 83.88 107 GLN A CA 1
ATOM 852 C C . GLN A 1 107 ? 12.434 16.722 -9.762 1.00 83.88 107 GLN A C 1
ATOM 854 O O . GLN A 1 107 ? 13.337 15.957 -10.142 1.00 83.88 107 GLN A O 1
ATOM 859 N N . PRO A 1 108 ? 12.428 17.202 -8.504 1.00 90.81 108 PRO A N 1
ATOM 860 C CA . PRO A 1 108 ? 13.363 16.769 -7.472 1.00 90.81 108 PRO A CA 1
ATOM 861 C C . PRO A 1 108 ? 13.499 15.240 -7.395 1.00 90.81 108 PRO A C 1
ATOM 863 O O . PRO A 1 108 ? 12.529 14.495 -7.540 1.00 90.81 108 PRO A O 1
ATOM 866 N N . LEU A 1 109 ? 14.719 14.744 -7.153 1.00 89.94 109 LEU A N 1
ATOM 867 C CA . LEU A 1 109 ? 15.027 13.306 -7.195 1.00 89.94 109 LEU A CA 1
ATOM 868 C C . LEU A 1 109 ? 14.149 12.464 -6.252 1.00 89.94 109 LEU A C 1
ATOM 870 O O . LEU A 1 109 ? 13.774 11.345 -6.595 1.00 89.94 109 LEU A O 1
ATOM 874 N N . ASN A 1 110 ? 13.818 12.985 -5.071 1.00 88.94 110 ASN A N 1
ATOM 875 C CA . ASN A 1 110 ? 12.921 12.333 -4.116 1.00 88.94 110 ASN A CA 1
ATOM 876 C C . ASN A 1 110 ? 11.501 12.166 -4.681 1.00 88.94 110 ASN A C 1
ATOM 878 O O . ASN A 1 110 ? 10.929 11.086 -4.555 1.00 88.94 110 ASN A O 1
ATOM 882 N N . ILE A 1 111 ? 10.973 13.193 -5.353 1.00 88.00 111 ILE A N 1
ATOM 883 C CA . ILE A 1 111 ? 9.657 13.149 -6.002 1.00 88.00 111 ILE A CA 1
ATOM 884 C C . ILE A 1 111 ? 9.680 12.137 -7.150 1.00 88.00 111 ILE A C 1
ATOM 886 O O . ILE A 1 111 ? 8.820 11.262 -7.201 1.00 88.00 111 ILE A O 1
ATOM 890 N N . ARG A 1 112 ? 10.714 12.163 -8.002 1.00 88.94 112 ARG A N 1
ATOM 891 C CA . ARG A 1 112 ? 10.873 11.190 -9.101 1.00 88.94 112 ARG A CA 1
ATOM 892 C C . ARG A 1 112 ? 10.916 9.747 -8.614 1.00 88.94 112 ARG A C 1
ATOM 894 O O . ARG A 1 112 ? 10.229 8.895 -9.166 1.00 88.94 112 ARG A O 1
ATOM 901 N N . ARG A 1 113 ? 11.702 9.467 -7.568 1.00 89.25 113 ARG A N 1
ATOM 902 C CA . ARG A 1 113 ? 11.778 8.128 -6.960 1.00 89.25 113 ARG A CA 1
ATOM 903 C C . ARG A 1 113 ? 10.419 7.670 -6.454 1.00 89.25 113 ARG A C 1
ATOM 905 O O . ARG A 1 113 ? 10.037 6.535 -6.699 1.00 89.25 113 ARG A O 1
ATOM 912 N N . LYS A 1 114 ? 9.690 8.557 -5.779 1.00 90.00 114 LYS A N 1
ATOM 913 C CA . LYS A 1 114 ? 8.357 8.253 -5.269 1.00 90.00 114 LYS A CA 1
ATOM 914 C C . LYS A 1 114 ? 7.384 7.953 -6.406 1.00 90.00 114 LYS A C 1
ATOM 916 O O . LYS A 1 114 ? 6.780 6.888 -6.401 1.00 90.00 114 LYS A O 1
ATOM 921 N N . LEU A 1 115 ? 7.284 8.837 -7.399 1.00 90.12 115 LEU A N 1
ATOM 922 C CA . LEU A 1 115 ? 6.428 8.631 -8.571 1.00 90.12 115 LEU A CA 1
ATOM 923 C C . LEU A 1 115 ? 6.766 7.323 -9.293 1.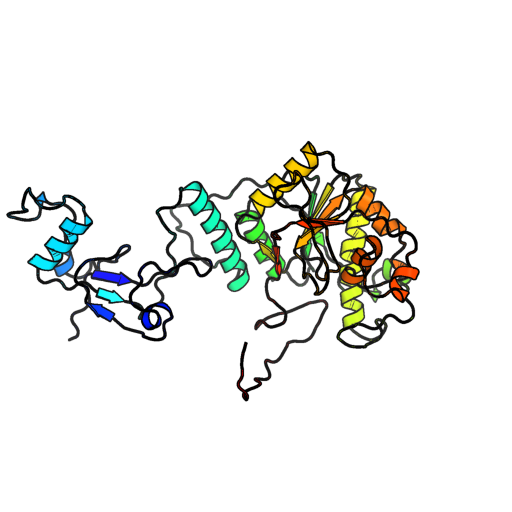00 90.12 115 LEU A C 1
ATOM 925 O O . LEU A 1 115 ? 5.856 6.621 -9.714 1.00 90.12 115 LEU A O 1
ATOM 929 N N . LEU A 1 116 ? 8.049 6.955 -9.378 1.00 90.75 116 LEU A N 1
ATOM 930 C CA . LEU A 1 116 ? 8.471 5.694 -9.989 1.00 90.75 116 LEU A CA 1
ATOM 931 C C . LEU A 1 116 ? 7.932 4.486 -9.220 1.00 90.75 116 LEU A C 1
ATOM 933 O O . LEU A 1 116 ? 7.473 3.540 -9.844 1.00 90.75 116 LEU A O 1
ATOM 937 N N . LEU A 1 117 ? 7.958 4.511 -7.886 1.00 92.81 117 LEU A N 1
ATOM 938 C CA . LEU A 1 117 ? 7.421 3.418 -7.068 1.00 92.81 117 LEU A CA 1
ATOM 939 C C . LEU A 1 117 ? 5.906 3.256 -7.249 1.00 92.81 117 LEU A C 1
ATOM 941 O O . LEU A 1 117 ? 5.445 2.129 -7.399 1.00 92.81 117 LEU A O 1
ATOM 945 N N . TYR A 1 118 ? 5.148 4.358 -7.289 1.00 93.81 118 TYR A N 1
ATOM 946 C CA . TYR A 1 118 ? 3.706 4.310 -7.572 1.00 93.81 118 TYR A CA 1
ATOM 947 C C . TYR A 1 118 ? 3.423 3.839 -8.999 1.00 93.81 118 TYR A C 1
ATOM 949 O O . TYR A 1 118 ? 2.529 3.032 -9.210 1.00 93.81 118 TYR A O 1
ATOM 957 N N . PHE A 1 119 ? 4.233 4.265 -9.966 1.00 92.31 119 PHE A N 1
ATOM 958 C CA . PHE A 1 119 ? 4.087 3.827 -11.347 1.00 92.31 119 PHE A CA 1
ATOM 959 C C . PHE A 1 119 ? 4.380 2.327 -11.501 1.00 92.31 119 PHE A C 1
ATOM 961 O O . PHE A 1 119 ? 3.649 1.609 -12.170 1.00 92.31 119 PHE A O 1
ATOM 968 N N . LEU A 1 120 ? 5.416 1.818 -10.828 1.00 92.88 120 LEU A N 1
ATOM 969 C CA . LEU A 1 120 ? 5.696 0.383 -10.776 1.00 92.88 120 LEU A CA 1
ATOM 970 C C . LEU A 1 120 ? 4.571 -0.397 -10.090 1.00 92.88 120 LEU A C 1
ATOM 972 O O . LEU A 1 120 ? 4.237 -1.486 -10.548 1.00 92.88 120 LEU A O 1
ATOM 976 N N . ALA A 1 121 ? 3.992 0.145 -9.014 1.00 94.25 121 ALA A N 1
ATOM 977 C CA . ALA A 1 121 ? 2.831 -0.453 -8.366 1.00 94.25 121 ALA A CA 1
ATOM 978 C C . ALA A 1 121 ? 1.647 -0.541 -9.338 1.00 94.25 121 ALA A C 1
ATOM 980 O O . ALA A 1 121 ? 1.035 -1.601 -9.437 1.00 94.25 121 ALA A O 1
ATOM 981 N N . ASP A 1 122 ? 1.399 0.515 -10.114 1.00 91.81 122 ASP A N 1
ATOM 982 C CA . ASP A 1 122 ? 0.353 0.527 -11.133 1.00 91.81 122 ASP A CA 1
ATOM 983 C C . ASP A 1 122 ? 0.570 -0.536 -12.208 1.00 91.81 122 ASP A C 1
ATOM 985 O O . ASP A 1 122 ? -0.339 -1.307 -12.514 1.00 91.81 122 ASP A O 1
ATOM 989 N N . LEU A 1 123 ? 1.801 -0.655 -12.707 1.00 92.06 123 LEU A N 1
ATOM 990 C CA . LEU A 1 123 ? 2.141 -1.695 -13.669 1.00 92.06 123 LEU A CA 1
ATOM 991 C C . LEU A 1 123 ? 1.993 -3.110 -13.086 1.00 92.06 123 LEU A C 1
ATOM 993 O O . LEU A 1 123 ? 1.678 -4.034 -13.833 1.00 92.06 123 LEU A O 1
ATOM 997 N N . ILE A 1 124 ? 2.212 -3.308 -11.780 1.00 93.69 124 ILE A N 1
ATOM 998 C CA . ILE A 1 124 ? 1.989 -4.613 -11.136 1.00 93.69 124 ILE A CA 1
ATOM 999 C C . ILE A 1 124 ? 0.507 -4.970 -11.106 1.00 93.69 124 ILE A C 1
ATOM 1001 O O . ILE A 1 124 ? 0.149 -6.129 -11.343 1.00 93.69 124 ILE A O 1
ATOM 1005 N N . VAL A 1 125 ? -0.344 -3.986 -10.815 1.00 91.56 125 VAL A N 1
ATOM 1006 C CA . VAL A 1 125 ? -1.797 -4.157 -10.866 1.00 91.56 125 VAL A CA 1
ATOM 1007 C C . VAL A 1 125 ? -2.209 -4.571 -12.283 1.00 91.56 125 VAL A C 1
ATOM 1009 O O . VAL A 1 125 ? -2.864 -5.601 -12.450 1.00 91.56 125 VAL A O 1
ATOM 1012 N N . ASP A 1 126 ? -1.731 -3.862 -13.305 1.00 88.69 126 ASP A N 1
ATOM 1013 C CA . ASP A 1 126 ? -2.172 -4.065 -14.692 1.00 88.69 126 ASP A CA 1
ATOM 1014 C C . ASP A 1 126 ? -1.586 -5.317 -15.363 1.00 88.69 126 ASP A C 1
ATOM 1016 O O . ASP A 1 126 ? -2.303 -6.036 -16.063 1.00 88.69 126 ASP A O 1
ATOM 1020 N N . TYR A 1 127 ? -0.299 -5.601 -15.142 1.00 89.38 127 TYR A N 1
ATOM 1021 C CA . TYR A 1 127 ? 0.472 -6.581 -15.922 1.00 89.38 127 TYR A CA 1
ATOM 1022 C C . TYR A 1 127 ? 1.074 -7.725 -15.089 1.00 89.38 127 TYR A C 1
ATOM 1024 O O . TYR A 1 127 ? 1.701 -8.629 -15.644 1.00 89.38 127 TYR A O 1
ATOM 1032 N N . GLY A 1 128 ? 0.887 -7.725 -13.766 1.00 91.00 128 GLY A N 1
ATOM 1033 C CA . GLY A 1 128 ? 1.418 -8.747 -12.861 1.00 91.00 128 GLY A CA 1
ATOM 1034 C C . GLY A 1 128 ? 2.783 -8.399 -12.260 1.00 91.00 128 GLY A C 1
ATOM 1035 O O . GLY A 1 128 ? 3.325 -7.320 -12.441 1.00 91.00 128 GLY A O 1
ATOM 1036 N N . THR A 1 129 ? 3.364 -9.316 -11.490 1.00 88.19 129 THR A N 1
ATOM 1037 C CA . THR A 1 129 ? 4.413 -9.006 -10.494 1.00 88.19 129 THR A CA 1
ATOM 1038 C C . THR A 1 129 ? 5.793 -8.647 -11.041 1.00 88.19 129 THR A C 1
ATOM 1040 O O . THR A 1 129 ? 6.661 -8.234 -10.274 1.00 88.19 129 THR A O 1
ATOM 1043 N N . VAL A 1 130 ? 6.019 -8.795 -12.346 1.00 82.62 130 VAL A N 1
ATOM 1044 C CA . VAL A 1 130 ? 7.305 -8.493 -12.991 1.00 82.62 130 VAL A CA 1
ATOM 1045 C C . VAL A 1 130 ? 7.064 -7.619 -14.225 1.00 82.62 130 VAL A C 1
ATOM 1047 O O . VAL A 1 130 ? 7.327 -8.058 -15.344 1.00 82.62 130 VAL A O 1
ATOM 1050 N N . PRO A 1 131 ? 6.549 -6.385 -14.065 1.00 78.25 131 PRO A N 1
ATOM 1051 C CA . PRO A 1 131 ? 6.237 -5.560 -15.227 1.00 78.25 131 PRO A CA 1
ATOM 1052 C C . PRO A 1 131 ? 7.500 -5.000 -15.891 1.00 78.25 131 PRO A C 1
ATOM 1054 O O . PRO A 1 131 ? 7.508 -4.739 -17.090 1.00 78.25 131 PRO A O 1
ATOM 1057 N N . ILE A 1 132 ? 8.581 -4.814 -15.121 1.00 80.88 132 ILE A N 1
ATOM 1058 C CA . ILE A 1 132 ? 9.856 -4.280 -15.604 1.00 80.88 132 ILE A CA 1
ATOM 1059 C C . ILE A 1 132 ? 11.002 -5.157 -15.104 1.00 80.88 132 ILE A C 1
ATOM 1061 O O . ILE A 1 132 ? 11.148 -5.400 -13.906 1.00 80.88 132 ILE A O 1
ATOM 1065 N N . ILE A 1 133 ? 11.849 -5.604 -16.033 1.00 80.06 133 ILE A N 1
ATOM 1066 C CA . ILE A 1 133 ? 13.067 -6.354 -15.721 1.00 80.06 133 ILE A CA 1
ATOM 1067 C C . ILE A 1 133 ? 14.111 -5.380 -15.172 1.00 80.06 133 ILE A C 1
ATOM 1069 O O . ILE A 1 133 ? 14.564 -4.471 -15.868 1.00 80.06 133 ILE A O 1
ATOM 1073 N N . THR A 1 134 ? 14.516 -5.573 -13.920 1.00 81.25 134 THR A N 1
ATOM 1074 C CA . THR A 1 134 ? 15.585 -4.782 -13.302 1.00 81.25 134 THR A CA 1
ATOM 1075 C C . THR A 1 134 ? 16.962 -5.251 -13.768 1.00 81.25 134 THR A C 1
ATOM 1077 O O . THR A 1 134 ? 17.179 -6.437 -14.021 1.00 81.25 134 THR A O 1
ATOM 1080 N N . SER A 1 135 ? 17.926 -4.330 -13.841 1.00 82.62 135 SER A N 1
ATOM 1081 C CA . SER A 1 135 ? 19.321 -4.676 -14.134 1.00 82.62 135 SER A CA 1
ATOM 1082 C C . SER A 1 135 ? 19.891 -5.610 -13.063 1.00 82.62 135 SER A C 1
ATOM 1084 O O . SER A 1 135 ? 19.766 -5.341 -11.874 1.00 82.62 135 SER A O 1
ATOM 1086 N N . HIS A 1 136 ? 20.595 -6.663 -13.480 1.00 82.12 136 HIS A N 1
ATOM 1087 C CA . HIS A 1 136 ? 21.320 -7.561 -12.572 1.00 82.12 136 HIS A CA 1
ATOM 1088 C C . HIS A 1 136 ? 22.533 -6.892 -11.901 1.00 82.12 136 HIS A C 1
ATOM 1090 O O . HIS A 1 136 ? 23.115 -7.456 -10.982 1.00 82.12 136 HIS A O 1
ATOM 1096 N N . ILE A 1 137 ? 22.937 -5.707 -12.376 1.00 87.69 137 ILE A N 1
ATOM 1097 C CA . ILE A 1 137 ? 24.076 -4.944 -11.846 1.00 87.69 137 ILE A CA 1
ATOM 1098 C C . ILE A 1 137 ? 23.636 -4.023 -10.700 1.00 87.69 137 ILE A C 1
ATOM 1100 O O . ILE A 1 137 ? 24.421 -3.741 -9.797 1.00 87.69 137 ILE A O 1
ATOM 1104 N N . LEU A 1 138 ? 22.392 -3.534 -10.739 1.00 83.62 138 LEU A N 1
ATOM 1105 C CA . LEU A 1 138 ? 21.858 -2.572 -9.778 1.00 83.62 138 LEU A CA 1
ATOM 1106 C C . LEU A 1 138 ? 20.628 -3.167 -9.100 1.00 83.62 138 LEU A C 1
ATOM 1108 O O . LEU A 1 138 ? 19.526 -3.119 -9.646 1.00 83.62 138 LEU A O 1
ATOM 1112 N N . GLU A 1 139 ? 20.825 -3.711 -7.901 1.00 81.69 139 GLU A N 1
ATOM 1113 C CA . GLU A 1 139 ? 19.712 -4.207 -7.098 1.00 81.69 139 GLU A CA 1
ATOM 1114 C C . GLU A 1 139 ? 18.763 -3.057 -6.716 1.00 81.69 139 GLU A C 1
ATOM 1116 O O . GLU A 1 139 ? 19.218 -1.996 -6.265 1.00 81.69 139 GLU A O 1
ATOM 1121 N N . PRO A 1 140 ? 17.440 -3.237 -6.880 1.00 83.69 140 PRO A N 1
ATOM 1122 C CA . PRO A 1 140 ? 16.469 -2.229 -6.484 1.00 83.69 140 PRO A CA 1
ATOM 1123 C C . PRO A 1 140 ? 16.478 -2.038 -4.964 1.00 83.69 140 PRO A C 1
ATOM 1125 O O . PRO A 1 140 ? 16.466 -2.999 -4.194 1.00 83.69 140 PRO A O 1
ATOM 1128 N N . GLN A 1 141 ? 16.455 -0.778 -4.531 1.00 85.75 141 GLN A N 1
ATOM 1129 C CA . GLN A 1 141 ? 16.274 -0.417 -3.128 1.00 85.75 141 GLN A CA 1
ATOM 1130 C C . GLN A 1 141 ? 14.811 -0.073 -2.866 1.00 85.75 141 GLN A C 1
ATOM 1132 O O . GLN A 1 141 ? 14.203 0.686 -3.621 1.00 85.75 141 GLN A O 1
ATOM 1137 N N . TYR A 1 142 ? 14.274 -0.596 -1.767 1.00 89.31 142 TYR A N 1
ATOM 1138 C CA . TYR A 1 142 ? 12.891 -0.383 -1.349 1.00 89.31 142 TYR A CA 1
ATOM 1139 C C . TYR A 1 142 ? 12.841 0.484 -0.084 1.00 89.31 142 TYR A C 1
ATOM 1141 O O . TYR A 1 142 ? 13.775 0.427 0.727 1.00 89.31 142 TYR A O 1
ATOM 1149 N N . PRO A 1 143 ? 11.774 1.277 0.122 1.00 93.06 143 PRO A N 1
ATOM 1150 C CA . PRO A 1 143 ? 11.569 1.977 1.383 1.00 93.06 143 PRO A CA 1
ATOM 1151 C C . PRO A 1 143 ? 11.485 0.990 2.555 1.00 93.06 143 PRO A C 1
ATOM 1153 O O . PRO A 1 143 ? 11.040 -0.149 2.407 1.00 93.06 143 PRO A O 1
ATOM 1156 N N . LYS A 1 144 ? 11.906 1.428 3.745 1.00 94.75 144 LYS A N 1
ATOM 1157 C CA . LYS A 1 144 ? 11.781 0.613 4.958 1.00 94.75 144 LYS A CA 1
ATOM 1158 C C . LYS A 1 144 ? 10.288 0.390 5.269 1.00 94.75 144 LYS A C 1
ATOM 1160 O O . LYS A 1 144 ? 9.573 1.389 5.340 1.00 94.75 144 LYS A O 1
ATOM 1165 N N . PRO A 1 145 ? 9.839 -0.858 5.513 1.00 97.19 145 PRO A N 1
ATOM 1166 C CA . PRO A 1 145 ? 8.470 -1.129 5.942 1.00 97.19 145 PRO A CA 1
ATOM 1167 C C . PRO A 1 145 ? 8.079 -0.319 7.184 1.00 97.19 145 PRO A C 1
ATOM 1169 O O . PRO A 1 145 ? 8.881 -0.169 8.112 1.00 97.19 145 PRO A O 1
ATOM 1172 N N . SER A 1 146 ? 6.861 0.217 7.178 1.00 97.69 146 SER A N 1
ATOM 1173 C CA . SER A 1 146 ? 6.315 1.069 8.232 1.00 97.69 146 SER A CA 1
ATOM 1174 C C . SER A 1 146 ? 4.847 0.746 8.496 1.00 97.69 146 SER A C 1
ATOM 1176 O O . SER A 1 146 ? 4.074 0.508 7.569 1.00 97.69 146 SER A O 1
ATOM 1178 N N . LEU A 1 147 ? 4.457 0.807 9.769 1.00 97.81 147 LEU A N 1
ATOM 1179 C CA . LEU A 1 147 ? 3.059 0.794 10.212 1.00 97.81 147 LEU A CA 1
ATOM 1180 C C . LEU A 1 147 ? 2.469 2.212 10.321 1.00 97.81 147 LEU A C 1
ATOM 1182 O O . LEU A 1 147 ? 1.349 2.372 10.787 1.00 97.81 147 LEU A O 1
ATOM 1186 N N . PHE A 1 148 ? 3.219 3.262 9.964 1.00 96.31 148 PHE A N 1
ATOM 1187 C CA . PHE A 1 148 ? 2.775 4.669 9.995 1.00 96.31 148 PHE A CA 1
ATOM 1188 C C . PHE A 1 148 ? 2.224 5.141 11.356 1.00 96.31 148 PHE A C 1
ATOM 1190 O O . PHE A 1 148 ? 1.499 6.122 11.443 1.00 96.31 148 PHE A O 1
ATOM 1197 N N . GLY A 1 149 ? 2.578 4.452 12.444 1.00 94.50 149 GLY A N 1
ATOM 1198 C CA . GLY A 1 149 ? 2.100 4.758 13.791 1.00 94.50 149 GLY A CA 1
ATOM 1199 C C . GLY A 1 149 ? 0.774 4.094 14.174 1.00 94.50 149 GLY A C 1
ATOM 1200 O O . GLY A 1 149 ? 0.258 4.400 15.254 1.00 94.50 149 GLY A O 1
ATOM 1201 N N . VAL A 1 150 ? 0.218 3.199 13.350 1.00 98.06 150 VAL A N 1
ATOM 1202 C CA . VAL A 1 150 ? -0.866 2.292 13.765 1.00 98.06 150 VAL A CA 1
ATOM 1203 C C . VAL A 1 150 ? -0.312 1.011 14.389 1.00 98.06 150 VAL A C 1
ATOM 1205 O O . VAL A 1 150 ? 0.860 0.690 14.215 1.00 98.06 150 VAL A O 1
ATOM 1208 N N . ASP A 1 151 ? -1.141 0.274 15.131 1.00 98.44 151 ASP A N 1
ATOM 1209 C CA . ASP A 1 151 ? -0.693 -0.962 15.787 1.00 98.44 151 ASP A CA 1
ATOM 1210 C C . ASP A 1 151 ? -0.592 -2.128 14.797 1.00 98.44 151 ASP A C 1
ATOM 1212 O O . ASP A 1 151 ? 0.200 -3.049 14.992 1.00 98.44 151 ASP A O 1
ATOM 1216 N N . LYS A 1 152 ? -1.424 -2.112 13.746 1.00 98.38 152 LYS A N 1
ATOM 1217 C CA . LYS A 1 152 ? -1.463 -3.165 12.730 1.00 98.38 152 LYS A CA 1
ATOM 1218 C C . LYS A 1 152 ? -2.109 -2.689 11.434 1.00 98.38 152 LYS A C 1
ATOM 1220 O O . LYS A 1 152 ? -3.058 -1.906 11.458 1.00 98.38 152 LYS A O 1
ATOM 1225 N N . ILE A 1 153 ? -1.625 -3.218 10.317 1.00 98.62 153 ILE A N 1
ATOM 1226 C CA . ILE A 1 153 ? -2.247 -3.082 8.998 1.00 98.62 153 ILE A CA 1
ATOM 1227 C C . ILE A 1 153 ? -2.623 -4.488 8.533 1.00 98.62 153 ILE A C 1
ATOM 1229 O O . ILE A 1 153 ? -1.752 -5.351 8.418 1.00 98.62 153 ILE A O 1
ATOM 1233 N N . TYR A 1 154 ? -3.908 -4.743 8.310 1.00 98.62 154 TYR A N 1
ATOM 1234 C CA . TYR A 1 154 ? -4.404 -6.017 7.794 1.00 98.62 154 TYR A CA 1
ATOM 1235 C C . TYR A 1 154 ? -4.573 -5.937 6.282 1.00 98.62 154 TYR A C 1
ATOM 1237 O O . TYR A 1 154 ? -5.181 -4.992 5.788 1.00 98.62 154 TYR A O 1
ATOM 1245 N N . LEU A 1 155 ? -4.092 -6.956 5.575 1.00 98.31 155 LEU A N 1
ATOM 1246 C CA . LEU A 1 155 ? -4.419 -7.205 4.174 1.00 98.31 155 LEU A CA 1
ATOM 1247 C C . LEU A 1 155 ? -5.357 -8.411 4.110 1.00 98.31 155 LEU A C 1
ATOM 1249 O O . LEU A 1 155 ? -4.919 -9.538 4.350 1.00 98.31 155 LEU A O 1
ATOM 1253 N N . ILE A 1 156 ? -6.635 -8.178 3.828 1.00 97.56 156 ILE A N 1
ATOM 1254 C CA . ILE 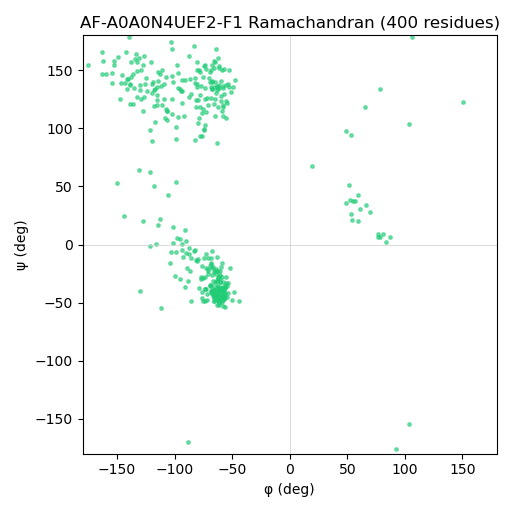A 1 156 ? -7.628 -9.235 3.634 1.00 97.56 156 ILE A CA 1
ATOM 1255 C C . ILE A 1 156 ? -7.362 -9.894 2.286 1.00 97.56 156 ILE A C 1
ATOM 1257 O O . ILE A 1 156 ? -7.331 -9.217 1.269 1.00 97.56 156 ILE A O 1
ATOM 1261 N N . ASN A 1 157 ? -7.197 -11.213 2.275 1.00 96.75 157 ASN A N 1
ATOM 1262 C CA . ASN A 1 157 ? -7.067 -11.980 1.040 1.00 96.75 157 ASN A CA 1
ATOM 1263 C C . ASN A 1 157 ? -7.758 -13.339 1.170 1.00 96.75 157 ASN A C 1
ATOM 1265 O O . ASN A 1 157 ? -7.646 -14.020 2.196 1.00 96.75 157 ASN A O 1
ATOM 1269 N N . LEU A 1 158 ? -8.457 -13.746 0.112 1.00 93.00 158 LEU A N 1
ATOM 1270 C CA . LEU A 1 158 ? -8.969 -15.107 -0.037 1.00 93.00 158 LEU A CA 1
ATOM 1271 C C . LEU A 1 158 ? -7.830 -16.034 -0.471 1.00 93.00 158 LEU A C 1
ATOM 1273 O O . LEU A 1 158 ? -7.192 -15.785 -1.487 1.00 93.00 158 LEU A O 1
ATOM 1277 N N . GLU A 1 159 ? -7.619 -17.154 0.228 1.00 92.12 159 GLU A N 1
ATOM 1278 C CA . GLU A 1 159 ? -6.497 -18.072 -0.061 1.00 92.12 159 GLU A CA 1
ATOM 1279 C C . GLU A 1 159 ? -6.467 -18.573 -1.512 1.00 92.12 159 GLU A C 1
ATOM 1281 O O . GLU A 1 159 ? -5.393 -18.764 -2.080 1.00 92.12 159 GLU A O 1
ATOM 1286 N N . ARG A 1 160 ? -7.640 -18.757 -2.134 1.00 91.50 160 ARG A N 1
ATOM 1287 C CA . ARG A 1 160 ? -7.750 -19.163 -3.544 1.00 91.50 160 ARG A CA 1
ATOM 1288 C C . ARG A 1 160 ? -7.294 -18.079 -4.535 1.00 91.50 160 ARG A C 1
ATOM 1290 O O . ARG A 1 160 ? -7.067 -18.385 -5.699 1.00 91.50 160 ARG A O 1
ATOM 1297 N N . ARG A 1 161 ? -7.161 -16.821 -4.098 1.00 91.94 161 ARG A N 1
ATOM 1298 C CA . ARG A 1 161 ? -6.715 -15.660 -4.888 1.00 91.94 161 ARG A CA 1
ATOM 1299 C C . ARG A 1 161 ? -5.228 -15.376 -4.641 1.00 91.94 161 ARG A C 1
ATOM 1301 O O . ARG A 1 161 ? -4.836 -14.261 -4.296 1.00 91.94 161 ARG A O 1
ATOM 1308 N N . SER A 1 162 ? -4.378 -16.386 -4.829 1.00 93.88 162 SER A N 1
ATOM 1309 C CA . SER A 1 162 ? -2.929 -16.267 -4.605 1.00 93.88 162 SER A CA 1
ATOM 1310 C C . SER A 1 162 ? -2.252 -15.244 -5.522 1.00 93.88 162 SER A C 1
ATOM 1312 O O . SER A 1 162 ? -1.245 -14.653 -5.141 1.00 93.88 162 SER A O 1
ATOM 1314 N N . GLU A 1 163 ? -2.798 -15.024 -6.720 1.00 93.25 163 GLU A N 1
ATOM 1315 C CA . GLU A 1 163 ? -2.297 -14.021 -7.662 1.00 93.25 163 GLU A CA 1
ATOM 1316 C C . GLU A 1 163 ? -2.474 -12.593 -7.125 1.00 93.25 163 GLU A C 1
ATOM 1318 O O . GLU A 1 163 ? -1.496 -11.848 -7.070 1.00 93.25 163 GLU A O 1
ATOM 1323 N N . ARG A 1 164 ? -3.679 -12.245 -6.638 1.00 93.50 164 ARG A N 1
ATOM 1324 C CA . ARG A 1 164 ? -3.959 -10.945 -5.995 1.00 93.50 164 ARG A CA 1
ATOM 1325 C C . ARG A 1 164 ? -3.040 -10.713 -4.804 1.00 93.50 164 ARG A C 1
ATOM 1327 O O . ARG A 1 164 ? -2.399 -9.671 -4.695 1.00 93.50 164 ARG A O 1
ATOM 1334 N N . LEU A 1 165 ? -2.879 -11.742 -3.966 1.00 95.88 165 LEU A N 1
ATOM 1335 C CA . LEU A 1 165 ? -1.946 -11.688 -2.845 1.00 95.88 165 LEU A CA 1
ATOM 1336 C C . LEU A 1 165 ? -0.514 -11.402 -3.307 1.00 95.88 165 LEU A C 1
ATOM 1338 O O . LEU A 1 165 ? 0.179 -10.609 -2.676 1.00 95.88 165 LEU A O 1
ATOM 1342 N N . GLN A 1 166 ? -0.046 -12.048 -4.376 1.00 96.19 166 GLN A N 1
ATOM 1343 C CA . GLN A 1 166 ? 1.317 -11.852 -4.865 1.00 96.19 166 GLN A CA 1
ATOM 1344 C C . GLN A 1 166 ? 1.518 -10.450 -5.454 1.00 96.19 166 GLN A C 1
ATOM 1346 O O . GLN A 1 166 ? 2.551 -9.839 -5.175 1.00 96.19 166 GLN A O 1
ATOM 1351 N N . LYS A 1 167 ? 0.535 -9.912 -6.191 1.00 95.75 167 LYS A N 1
ATOM 1352 C CA . LYS A 1 167 ? 0.545 -8.511 -6.645 1.00 95.75 167 LYS A CA 1
ATOM 1353 C C . LYS A 1 167 ? 0.648 -7.559 -5.451 1.00 95.75 167 LYS A C 1
ATOM 1355 O O . LYS A 1 167 ? 1.586 -6.768 -5.374 1.00 95.75 167 LYS A O 1
ATOM 1360 N N . MET A 1 168 ? -0.241 -7.706 -4.468 1.00 96.44 168 MET A N 1
ATOM 1361 C CA . MET A 1 168 ? -0.259 -6.854 -3.275 1.00 96.44 168 MET A CA 1
ATOM 1362 C C . MET A 1 168 ? 1.013 -6.968 -2.436 1.00 96.44 168 MET A C 1
ATOM 1364 O O . MET A 1 168 ? 1.494 -5.963 -1.921 1.00 96.44 168 MET A O 1
ATOM 1368 N N . LYS A 1 169 ? 1.623 -8.155 -2.336 1.00 96.62 169 LYS A N 1
ATOM 1369 C CA . LYS A 1 169 ? 2.922 -8.335 -1.668 1.00 96.62 169 LYS A CA 1
ATOM 1370 C C . LYS A 1 169 ? 4.009 -7.451 -2.277 1.00 96.62 169 LYS A C 1
ATOM 1372 O O . LYS A 1 169 ? 4.738 -6.798 -1.530 1.00 96.62 169 LYS A O 1
ATOM 1377 N N . GLU A 1 170 ? 4.117 -7.424 -3.605 1.00 95.44 170 GLU A N 1
ATOM 1378 C CA . GLU A 1 170 ? 5.114 -6.596 -4.290 1.00 95.44 170 GLU A CA 1
ATOM 1379 C C . GLU A 1 170 ? 4.755 -5.104 -4.230 1.00 95.44 170 GLU A C 1
ATOM 1381 O O . GLU A 1 170 ? 5.637 -4.285 -3.975 1.00 95.44 170 GLU A O 1
ATOM 1386 N N . ILE A 1 171 ? 3.473 -4.743 -4.354 1.00 96.88 171 ILE A N 1
ATOM 1387 C CA . ILE A 1 171 ? 3.001 -3.352 -4.226 1.00 96.88 171 ILE A CA 1
ATOM 1388 C C . ILE A 1 171 ? 3.302 -2.794 -2.829 1.00 96.88 171 ILE A C 1
ATOM 1390 O O . ILE A 1 171 ? 3.938 -1.749 -2.697 1.00 96.88 171 ILE A O 1
ATOM 1394 N N . LEU A 1 172 ? 2.917 -3.499 -1.763 1.00 97.31 172 LEU A N 1
ATOM 1395 C CA . LEU A 1 172 ? 3.145 -3.046 -0.386 1.00 97.31 172 LEU A CA 1
ATOM 1396 C C . LEU A 1 172 ? 4.643 -2.970 -0.056 1.00 97.31 172 LEU A C 1
ATOM 1398 O O . LEU A 1 172 ? 5.072 -2.064 0.658 1.00 97.31 172 LEU A O 1
ATOM 1402 N N . LYS A 1 173 ? 5.460 -3.861 -0.630 1.00 95.50 173 LYS A N 1
ATOM 1403 C CA . LYS A 1 173 ? 6.926 -3.800 -0.540 1.00 95.50 173 LYS A CA 1
ATOM 1404 C C . LYS A 1 173 ? 7.500 -2.575 -1.261 1.00 95.50 173 LYS A C 1
ATOM 1406 O O . LYS A 1 173 ? 8.355 -1.902 -0.690 1.00 95.50 173 LYS A O 1
ATOM 1411 N N . LEU A 1 174 ? 7.030 -2.260 -2.472 1.00 94.75 174 LEU A N 1
ATOM 1412 C CA . LEU A 1 174 ? 7.428 -1.054 -3.213 1.00 94.75 174 LEU A CA 1
ATOM 1413 C C . LEU A 1 174 ? 7.095 0.225 -2.445 1.00 94.75 174 LEU A C 1
ATOM 1415 O O . LEU A 1 174 ? 7.896 1.158 -2.433 1.00 94.75 174 LEU A O 1
ATOM 1419 N N . LEU A 1 175 ? 5.942 0.250 -1.780 1.00 96.44 175 LEU A N 1
ATOM 1420 C CA . LEU A 1 175 ? 5.457 1.409 -1.031 1.00 96.44 175 LEU A CA 1
ATOM 1421 C C . LEU A 1 175 ? 5.955 1.457 0.424 1.00 96.44 175 LEU A C 1
ATOM 1423 O O . LEU A 1 175 ? 5.677 2.426 1.127 1.00 96.44 175 LEU A O 1
ATOM 1427 N N . GLY A 1 176 ? 6.705 0.452 0.890 1.00 96.94 176 GLY A N 1
ATOM 1428 C CA . GLY A 1 176 ? 7.221 0.406 2.263 1.00 96.94 176 GLY A CA 1
ATOM 1429 C C . GLY A 1 176 ? 6.133 0.270 3.328 1.00 96.94 176 GLY A C 1
ATOM 1430 O O . GLY A 1 176 ? 6.268 0.816 4.421 1.00 96.94 176 GLY A O 1
ATOM 1431 N N . ILE A 1 177 ? 5.049 -0.438 3.025 1.00 98.12 177 ILE A N 1
ATOM 1432 C CA . ILE A 1 177 ? 3.942 -0.669 3.953 1.00 98.12 177 ILE A CA 1
ATOM 1433 C C . ILE A 1 177 ? 4.184 -2.002 4.664 1.00 98.12 177 ILE A C 1
ATOM 1435 O O . ILE A 1 177 ? 4.307 -3.047 4.025 1.00 98.12 177 ILE A O 1
ATOM 1439 N N . GLU A 1 178 ? 4.267 -1.974 5.992 1.00 98.25 178 GLU A N 1
ATOM 1440 C CA . GLU A 1 178 ? 4.272 -3.189 6.809 1.00 98.25 178 GLU A CA 1
ATOM 1441 C C . GLU A 1 178 ? 2.834 -3.683 6.992 1.00 98.25 178 GLU A C 1
ATOM 1443 O O . GLU A 1 178 ? 1.936 -2.889 7.255 1.00 98.25 178 GLU A O 1
ATOM 1448 N N . TYR A 1 179 ? 2.593 -4.987 6.850 1.00 98.38 179 TYR A N 1
ATOM 1449 C CA . TYR A 1 179 ? 1.247 -5.553 6.921 1.00 98.38 179 TYR A CA 1
ATOM 1450 C C . TYR A 1 179 ? 1.245 -6.976 7.478 1.00 98.38 179 TYR A C 1
ATOM 1452 O O . TYR A 1 179 ? 2.248 -7.689 7.476 1.00 98.38 179 TYR A O 1
ATOM 1460 N N . THR A 1 180 ? 0.073 -7.404 7.935 1.00 98.31 180 THR A N 1
ATOM 1461 C CA . THR A 1 180 ? -0.242 -8.784 8.295 1.00 98.31 180 THR A CA 1
ATOM 1462 C C . THR A 1 180 ? -1.309 -9.308 7.347 1.00 98.31 180 THR A C 1
ATOM 1464 O O . THR A 1 180 ? -2.362 -8.692 7.185 1.00 98.31 180 THR A O 1
ATOM 1467 N N . ILE A 1 181 ? -1.058 -10.468 6.745 1.00 97.94 181 ILE A N 1
ATOM 1468 C CA . ILE A 1 181 ? -2.057 -11.143 5.915 1.00 97.94 181 ILE A CA 1
ATOM 1469 C C . ILE A 1 181 ? -3.184 -11.636 6.822 1.00 97.94 181 ILE A C 1
ATOM 1471 O O . ILE A 1 181 ? -2.946 -12.357 7.793 1.00 97.94 181 ILE A O 1
ATOM 1475 N N . TRP A 1 182 ? -4.409 -11.256 6.485 1.00 97.69 182 TRP A N 1
ATOM 1476 C CA . TRP A 1 182 ? -5.620 -11.741 7.116 1.00 97.69 182 TRP A CA 1
ATOM 1477 C C . TRP A 1 182 ? -6.340 -12.695 6.169 1.00 97.69 182 TRP A C 1
ATOM 1479 O O . TRP A 1 182 ? -6.820 -12.298 5.107 1.00 97.69 182 TRP A O 1
ATOM 1489 N N . LYS A 1 183 ? -6.426 -13.965 6.567 1.00 96.38 183 LYS A N 1
ATOM 1490 C CA . LYS A 1 183 ? -7.146 -14.988 5.809 1.00 96.38 183 LYS A CA 1
ATOM 1491 C C . LYS A 1 183 ? -8.638 -14.651 5.783 1.00 96.38 183 LYS A C 1
ATOM 1493 O O . LYS A 1 183 ? -9.313 -14.724 6.813 1.00 96.38 183 LYS A O 1
ATOM 1498 N N . ALA A 1 184 ? -9.141 -14.283 4.610 1.00 94.00 184 ALA A N 1
ATOM 1499 C CA . ALA A 1 184 ? -10.550 -13.993 4.407 1.00 94.00 184 ALA A CA 1
ATOM 1500 C C . ALA A 1 184 ? -11.406 -15.255 4.584 1.00 94.00 184 ALA A C 1
ATOM 1502 O O . ALA A 1 184 ? -10.969 -16.384 4.349 1.00 94.00 184 ALA A O 1
ATOM 1503 N N . THR A 1 185 ? -12.650 -15.047 5.002 1.00 92.31 185 THR A N 1
ATOM 1504 C CA . THR A 1 185 ? -13.656 -16.103 5.103 1.00 92.31 185 THR A CA 1
ATOM 1505 C C . THR A 1 185 ? -14.187 -16.398 3.711 1.00 92.31 185 THR A C 1
ATOM 1507 O O . THR A 1 185 ? -14.774 -15.530 3.066 1.00 92.31 185 THR A O 1
ATOM 1510 N N . ASP A 1 186 ? -13.991 -17.628 3.250 1.00 88.75 186 ASP A N 1
ATOM 1511 C CA . ASP A 1 186 ? -14.428 -18.025 1.921 1.00 88.75 186 ASP A CA 1
ATOM 1512 C C . ASP A 1 186 ? -15.947 -18.247 1.888 1.00 88.75 186 ASP A C 1
ATOM 1514 O O . ASP A 1 186 ? -16.456 -19.202 2.478 1.00 88.75 186 ASP A O 1
ATOM 1518 N N . GLY A 1 187 ? -16.655 -17.383 1.151 1.00 83.75 187 GLY A N 1
ATOM 1519 C CA . GLY A 1 187 ? -18.091 -17.504 0.887 1.00 83.75 187 GLY A CA 1
ATOM 1520 C C . GLY A 1 187 ? -18.505 -18.908 0.431 1.00 83.75 187 GLY A C 1
ATOM 1521 O O . GLY A 1 187 ? -19.493 -19.459 0.914 1.00 83.75 187 GLY A O 1
ATOM 1522 N N . SER A 1 188 ? -17.700 -19.537 -0.428 1.00 82.06 188 SER A N 1
ATOM 1523 C CA . SER A 1 188 ? -17.989 -20.864 -0.988 1.00 82.06 188 SER A CA 1
ATOM 1524 C C . SER A 1 188 ? -17.966 -21.996 0.046 1.00 82.06 188 SER A C 1
ATOM 1526 O O . SER A 1 188 ? -18.568 -23.043 -0.185 1.00 82.06 188 SER A O 1
ATOM 1528 N N . ASN A 1 189 ? -17.333 -21.788 1.207 1.00 83.12 189 ASN A N 1
ATOM 1529 C CA . ASN A 1 189 ? -17.215 -22.790 2.268 1.00 83.12 189 ASN A CA 1
ATOM 1530 C C . ASN A 1 189 ? -17.953 -22.399 3.565 1.00 83.12 189 ASN A C 1
ATOM 1532 O O . ASN A 1 189 ? -17.729 -22.983 4.629 1.00 83.12 189 ASN A O 1
ATOM 1536 N N . LEU A 1 190 ? -18.872 -21.431 3.498 1.00 81.69 190 LEU A N 1
ATOM 1537 C CA . LEU A 1 190 ? -19.560 -20.890 4.677 1.00 81.69 190 LEU A CA 1
ATOM 1538 C C . LEU A 1 190 ? -20.389 -21.899 5.466 1.00 81.69 190 LEU A C 1
ATOM 1540 O O . LEU A 1 190 ? -20.557 -21.731 6.669 1.00 81.69 190 LEU A O 1
ATOM 1544 N N . LEU A 1 191 ? -20.899 -22.955 4.831 1.00 77.94 191 LEU A N 1
ATOM 1545 C CA . LEU A 1 191 ? -21.676 -23.981 5.535 1.00 77.94 191 LEU A CA 1
ATOM 1546 C C . LEU A 1 191 ? -20.848 -24.726 6.595 1.00 77.94 191 LEU A C 1
ATOM 1548 O O . LEU A 1 191 ? -21.417 -25.273 7.540 1.00 77.94 191 LEU A O 1
ATOM 1552 N N . SER A 1 192 ? -19.520 -24.735 6.450 1.00 79.75 192 SER A N 1
ATOM 1553 C CA . SER A 1 192 ? -18.596 -25.317 7.426 1.00 79.75 192 SER A CA 1
ATOM 1554 C C . SER A 1 192 ? -18.208 -24.351 8.555 1.00 79.75 192 SER A C 1
ATOM 1556 O O . SER A 1 192 ? -17.638 -24.778 9.556 1.00 79.75 192 SER A O 1
ATOM 1558 N N . GLU A 1 193 ? -18.537 -23.062 8.429 1.00 82.88 193 GLU A N 1
ATOM 1559 C CA . GLU A 1 193 ? -18.135 -22.021 9.373 1.00 82.88 193 GLU A CA 1
ATOM 1560 C C . GLU A 1 193 ? -19.052 -21.994 10.602 1.00 82.88 193 GLU A C 1
ATOM 1562 O O . GLU A 1 193 ? -20.264 -21.794 10.502 1.00 82.88 193 GLU A O 1
ATOM 1567 N N . ASP A 1 194 ? -18.485 -22.108 11.805 1.00 84.06 194 ASP A N 1
ATOM 1568 C CA . ASP A 1 194 ? -19.275 -22.143 13.045 1.00 84.06 194 ASP A CA 1
ATOM 1569 C C . ASP A 1 194 ? -20.104 -20.874 13.280 1.00 84.06 194 ASP A C 1
ATOM 1571 O O . ASP A 1 194 ? -21.210 -20.935 13.823 1.00 84.06 194 ASP A O 1
ATOM 1575 N N . LEU A 1 195 ? -19.601 -19.719 12.833 1.00 86.00 195 LEU A N 1
ATOM 1576 C CA . LEU A 1 195 ? -20.326 -18.453 12.932 1.00 86.00 195 LEU A CA 1
ATOM 1577 C C . LEU A 1 195 ? -21.571 -18.419 12.045 1.00 86.00 195 LEU A C 1
ATOM 1579 O O . LEU A 1 195 ? -22.510 -17.709 12.398 1.00 86.00 195 LEU A O 1
ATOM 1583 N N . TYR A 1 196 ? -21.612 -19.189 10.951 1.00 83.88 196 TYR A N 1
ATOM 1584 C CA . TYR A 1 196 ? -22.732 -19.187 10.009 1.00 83.88 196 TYR A CA 1
ATOM 1585 C C . TYR A 1 196 ? -24.054 -19.563 10.688 1.00 83.88 196 TYR A C 1
ATOM 1587 O O . TYR A 1 196 ? -25.087 -18.951 10.429 1.00 83.88 196 TYR A O 1
ATOM 1595 N N . LYS A 1 197 ? -24.012 -20.486 11.657 1.00 83.19 197 LYS A N 1
ATOM 1596 C CA . LYS A 1 197 ? -25.183 -20.913 12.449 1.00 83.19 197 LYS A CA 1
ATOM 1597 C C . LYS A 1 197 ? -25.806 -19.780 13.273 1.00 83.19 197 LYS A C 1
ATOM 1599 O O . LYS A 1 197 ? -26.977 -19.858 13.628 1.00 83.19 197 LYS A O 1
ATOM 1604 N N . ASN A 1 198 ? -25.034 -18.737 13.579 1.00 85.75 198 ASN A N 1
ATOM 1605 C CA . ASN A 1 198 ? -25.479 -17.580 14.355 1.00 85.75 198 ASN A CA 1
ATOM 1606 C C . ASN A 1 198 ? -25.973 -16.426 13.470 1.00 85.75 198 ASN A C 1
ATOM 1608 O O . ASN A 1 198 ? -26.331 -15.371 13.999 1.00 85.75 198 ASN A O 1
ATOM 1612 N N . ILE A 1 199 ? -25.961 -16.598 12.145 1.00 85.62 199 ILE A N 1
ATOM 1613 C CA . ILE A 1 199 ? -26.343 -15.559 11.195 1.00 85.62 199 ILE A CA 1
ATOM 1614 C C . ILE A 1 199 ? -27.853 -15.573 10.979 1.00 85.62 199 ILE A C 1
ATOM 1616 O O . ILE A 1 199 ? -28.465 -16.591 10.668 1.00 85.62 199 ILE A O 1
ATOM 1620 N N . SER A 1 200 ? -28.463 -14.405 11.110 1.00 84.81 200 SER A N 1
ATOM 1621 C CA . SER A 1 200 ? -29.834 -14.132 10.697 1.00 84.81 200 SER A CA 1
ATOM 1622 C C . SER A 1 200 ? -29.831 -12.878 9.839 1.00 84.81 200 SER A C 1
ATOM 1624 O O . SER A 1 200 ? -29.314 -11.847 10.253 1.00 84.81 200 SER A O 1
ATOM 1626 N N . PHE A 1 201 ? -30.382 -12.962 8.630 1.00 82.12 201 PHE A N 1
ATOM 1627 C CA . PHE A 1 201 ? -30.475 -11.815 7.725 1.00 82.12 201 PHE A CA 1
ATOM 1628 C C . PHE A 1 201 ? -31.524 -10.820 8.199 1.00 82.12 201 PHE A C 1
ATOM 1630 O O . PHE A 1 201 ? -32.535 -11.215 8.793 1.00 82.12 201 PHE A O 1
ATOM 1637 N N . LEU A 1 202 ? -31.321 -9.543 7.874 1.00 80.00 202 LEU A N 1
ATOM 1638 C CA . LEU A 1 202 ? -32.346 -8.533 8.086 1.00 80.00 202 LEU A CA 1
ATOM 1639 C C . LEU A 1 202 ? -33.628 -8.898 7.298 1.00 80.00 202 LEU A C 1
ATOM 1641 O O . LEU A 1 202 ? -33.566 -9.070 6.077 1.00 80.00 202 LEU A O 1
ATOM 1645 N N . PRO A 1 203 ? -34.800 -9.026 7.953 1.00 72.44 203 PRO A N 1
ATOM 1646 C CA . PRO A 1 203 ? -36.050 -9.280 7.246 1.00 72.44 203 PRO A CA 1
ATOM 1647 C C . PRO A 1 203 ? -36.362 -8.160 6.246 1.00 72.44 203 PRO A C 1
ATOM 1649 O O . PRO A 1 203 ? -36.378 -6.989 6.614 1.00 72.44 203 PRO A O 1
ATOM 1652 N N . GLY A 1 204 ? -36.630 -8.527 4.991 1.00 69.88 204 GLY A N 1
ATOM 1653 C CA . GLY A 1 204 ? -36.963 -7.572 3.929 1.00 69.88 204 GLY A CA 1
ATOM 1654 C C . GLY A 1 204 ? -35.764 -6.870 3.288 1.00 69.88 204 GLY A C 1
ATOM 1655 O O . GLY A 1 204 ? -35.970 -5.935 2.522 1.00 69.88 204 GLY A O 1
ATOM 1656 N N . TYR A 1 205 ? -34.527 -7.288 3.578 1.00 70.00 205 TYR A N 1
ATOM 1657 C CA . TYR A 1 205 ? -33.395 -6.848 2.769 1.00 70.00 205 TYR A CA 1
ATOM 1658 C C . TYR A 1 205 ? -33.443 -7.504 1.384 1.00 70.00 205 TYR A C 1
ATOM 1660 O O . TYR A 1 205 ? -33.392 -8.734 1.254 1.00 70.00 205 TYR A O 1
ATOM 1668 N N . GLU A 1 206 ? -33.518 -6.657 0.366 1.00 65.56 206 GLU A N 1
ATOM 1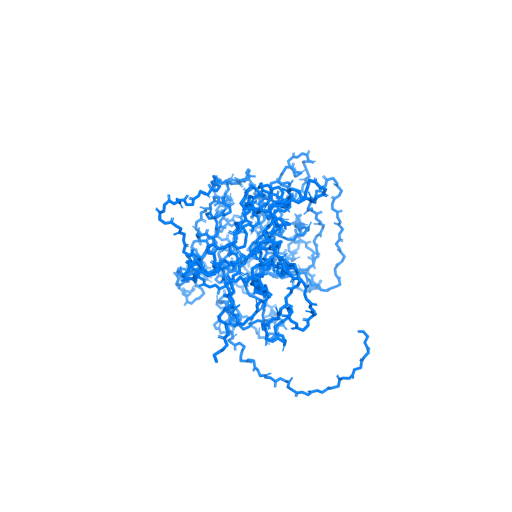669 C CA . GLU A 1 206 ? -33.319 -6.992 -1.036 1.00 65.56 206 GLU A CA 1
ATOM 1670 C C . GLU A 1 206 ? -32.101 -6.215 -1.518 1.00 65.56 206 GLU A C 1
ATOM 1672 O O . GLU A 1 206 ? -31.974 -5.023 -1.230 1.00 65.56 206 GLU A O 1
ATOM 1677 N N . ASP A 1 207 ? -31.211 -6.901 -2.229 1.00 64.44 207 ASP A N 1
ATOM 1678 C CA . ASP A 1 207 ? -30.063 -6.265 -2.868 1.00 64.44 207 ASP A CA 1
ATOM 1679 C C . ASP A 1 207 ? -30.554 -5.131 -3.798 1.00 64.44 207 ASP A C 1
ATOM 1681 O O . ASP A 1 207 ? -31.376 -5.406 -4.680 1.00 64.44 207 ASP A O 1
ATOM 1685 N N . PRO A 1 208 ? -30.094 -3.874 -3.630 1.00 59.84 208 PRO A N 1
ATOM 1686 C CA . PRO A 1 208 ? -30.544 -2.747 -4.447 1.00 59.84 208 PRO A CA 1
ATOM 1687 C C . PRO A 1 208 ? -30.313 -2.930 -5.952 1.00 59.84 208 PRO A C 1
ATOM 1689 O O . PRO A 1 208 ? -31.113 -2.443 -6.756 1.00 59.84 208 PRO A O 1
ATOM 1692 N N . TYR A 1 209 ? -29.242 -3.628 -6.337 1.00 54.16 209 TYR A N 1
ATOM 1693 C CA . TYR A 1 209 ? -28.839 -3.814 -7.729 1.00 54.16 209 TYR A CA 1
ATOM 1694 C C . TYR A 1 209 ? -29.555 -5.005 -8.355 1.00 54.16 209 TYR A C 1
ATOM 1696 O O . TYR A 1 209 ? -30.149 -4.888 -9.429 1.00 54.16 209 TYR A O 1
ATOM 1704 N N . TYR A 1 210 ? -29.557 -6.146 -7.665 1.00 56.78 210 TYR A N 1
ATOM 1705 C CA . TYR A 1 210 ? -30.113 -7.383 -8.218 1.00 56.78 210 TYR A CA 1
ATOM 1706 C C . TYR A 1 210 ? -31.585 -7.620 -7.863 1.00 56.78 210 TYR A C 1
ATOM 1708 O O . TYR A 1 210 ? -32.202 -8.521 -8.435 1.00 56.78 210 TYR A O 1
ATOM 1716 N N . LYS A 1 211 ? -32.162 -6.842 -6.933 1.00 58.88 211 LYS A N 1
ATOM 1717 C CA . LYS A 1 211 ? -33.526 -7.013 -6.386 1.00 58.88 211 LYS A CA 1
ATOM 1718 C C . LYS A 1 211 ? -33.810 -8.450 -5.943 1.00 58.88 211 LYS A C 1
ATOM 1720 O O . LYS A 1 211 ? -34.909 -8.975 -6.123 1.00 58.88 211 LYS A O 1
ATOM 1725 N N . ARG A 1 212 ? -32.789 -9.124 -5.410 1.00 52.78 212 ARG A N 1
ATOM 1726 C CA . ARG A 1 212 ? -32.886 -10.499 -4.912 1.00 52.78 212 ARG A CA 1
ATOM 1727 C C . ARG A 1 212 ? -32.804 -10.490 -3.388 1.00 52.78 212 ARG A C 1
ATOM 1729 O O . ARG A 1 212 ? -31.966 -9.778 -2.832 1.00 52.78 212 ARG A O 1
ATOM 1736 N N . PRO A 1 213 ? -33.632 -11.285 -2.692 1.00 55.56 213 PRO A N 1
ATOM 1737 C CA . PRO A 1 213 ? -33.462 -11.473 -1.262 1.00 55.56 213 PRO A CA 1
ATOM 1738 C C . PRO A 1 213 ? -32.106 -12.140 -0.997 1.00 55.56 213 PRO A C 1
ATOM 1740 O O . PRO A 1 213 ? -31.765 -13.135 -1.636 1.00 55.56 213 PRO A O 1
ATOM 1743 N N . MET A 1 214 ? -31.357 -11.651 -0.002 1.00 58.94 214 MET A N 1
ATOM 1744 C CA . MET A 1 214 ? -30.024 -12.181 0.366 1.00 58.94 214 MET A CA 1
ATOM 1745 C C . MET A 1 214 ? -29.983 -13.698 0.605 1.00 58.94 214 MET A C 1
ATOM 1747 O O . MET A 1 214 ? -28.922 -14.312 0.568 1.00 58.94 214 MET A O 1
ATOM 1751 N N . LYS A 1 215 ? -31.138 -14.312 0.877 1.00 53.31 215 LYS A N 1
ATOM 1752 C CA . LYS A 1 215 ? -31.266 -15.737 1.191 1.00 53.31 215 LYS A CA 1
ATOM 1753 C C . LYS A 1 215 ? -31.035 -16.666 -0.003 1.00 53.31 215 LYS A C 1
ATOM 1755 O O . LYS A 1 215 ? -30.957 -17.873 0.208 1.00 53.31 215 LYS A O 1
ATOM 1760 N N . THR A 1 216 ? -30.983 -16.162 -1.235 1.00 49.81 216 THR A N 1
ATOM 1761 C CA . THR A 1 216 ? -30.992 -17.015 -2.431 1.00 49.81 216 THR A CA 1
ATOM 1762 C C . THR A 1 216 ? -29.706 -16.890 -3.244 1.00 49.81 216 THR A C 1
ATOM 1764 O O . THR A 1 216 ? -29.535 -15.923 -3.981 1.00 49.81 216 THR A O 1
ATOM 1767 N N . GLY A 1 217 ? -28.849 -17.915 -3.165 1.00 57.88 217 GLY A N 1
ATOM 1768 C CA . GLY A 1 217 ? -27.773 -18.170 -4.131 1.00 57.88 217 GLY A CA 1
ATOM 1769 C C . GLY A 1 217 ? -26.350 -17.863 -3.656 1.00 57.88 217 GLY A C 1
ATOM 1770 O O . GLY A 1 217 ? -26.123 -17.412 -2.536 1.00 57.88 217 GLY A O 1
ATOM 1771 N N . GLU A 1 218 ? -25.392 -18.129 -4.544 1.00 57.78 218 GLU A N 1
ATOM 1772 C CA . GLU A 1 218 ? -23.942 -17.961 -4.344 1.00 57.78 218 GLU A CA 1
ATOM 1773 C C . GLU A 1 218 ? -23.564 -16.524 -3.954 1.00 57.78 218 GLU A C 1
ATOM 1775 O O . GLU A 1 218 ? -22.760 -16.321 -3.049 1.00 57.78 218 GLU A O 1
ATOM 1780 N N . VAL A 1 219 ? -24.247 -15.532 -4.533 1.00 60.31 219 VAL A N 1
ATOM 1781 C CA . VAL A 1 219 ? -24.070 -14.100 -4.230 1.00 60.31 219 VAL A CA 1
ATOM 1782 C C . VAL A 1 219 ? -24.236 -13.805 -2.732 1.00 60.31 219 VAL A C 1
ATOM 1784 O O . VAL A 1 219 ? -23.396 -13.147 -2.119 1.00 60.31 219 VAL A O 1
ATOM 1787 N N . GLY A 1 220 ? -25.272 -14.368 -2.097 1.00 70.06 220 GLY A N 1
ATOM 1788 C CA . GLY A 1 220 ? -25.500 -14.199 -0.659 1.00 70.06 220 GLY A CA 1
ATOM 1789 C C . GLY A 1 220 ? -24.356 -14.764 0.185 1.00 70.06 220 GLY A C 1
ATOM 1790 O O . GLY A 1 220 ? -23.966 -14.160 1.184 1.00 70.06 220 GLY A O 1
ATOM 1791 N N . PHE A 1 221 ? -23.773 -15.890 -0.234 1.00 78.81 221 PHE A N 1
ATOM 1792 C CA . PHE A 1 221 ? -22.631 -16.495 0.444 1.00 78.81 221 PHE A CA 1
ATOM 1793 C C . PHE A 1 221 ? -21.373 -15.621 0.341 1.00 78.81 221 PHE A C 1
ATOM 1795 O O . PHE A 1 221 ? -20.686 -15.418 1.341 1.00 78.81 221 PHE A O 1
ATOM 1802 N N . TYR A 1 222 ? -21.076 -15.031 -0.812 1.00 80.56 222 TYR A N 1
ATOM 1803 C CA . TYR A 1 222 ? -19.891 -14.181 -0.934 1.00 80.56 222 TYR A CA 1
ATOM 1804 C C . TYR A 1 222 ? -19.962 -12.922 -0.061 1.00 80.56 222 TYR A C 1
ATOM 1806 O O . TYR A 1 222 ? -18.998 -12.614 0.647 1.00 80.56 222 TYR A O 1
ATOM 1814 N N . PHE A 1 223 ? -21.124 -12.262 0.001 1.00 82.88 223 PHE A N 1
ATOM 1815 C CA . PHE A 1 223 ? -21.331 -11.119 0.898 1.00 82.88 223 PHE A CA 1
ATOM 1816 C C . PHE A 1 223 ? -21.139 -11.479 2.375 1.00 82.88 223 PHE A C 1
ATOM 1818 O O . PHE A 1 223 ? -20.531 -10.717 3.129 1.00 82.88 223 PHE A O 1
ATOM 1825 N N . ILE A 1 224 ? -21.619 -12.653 2.800 1.00 85.94 224 ILE A N 1
A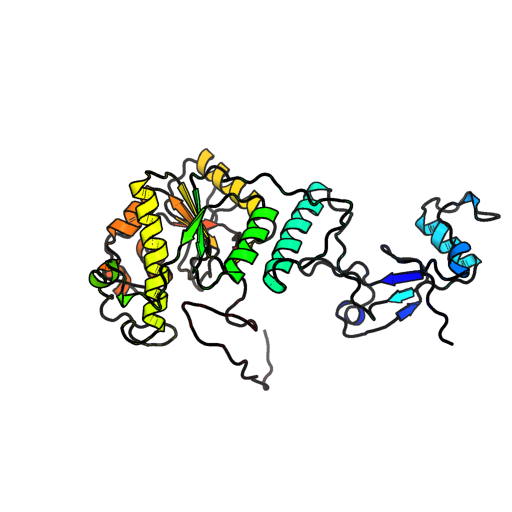TOM 1826 C CA . ILE A 1 224 ? -21.407 -13.143 4.168 1.00 85.94 224 ILE A CA 1
ATOM 1827 C C . ILE A 1 224 ? -19.915 -13.385 4.429 1.00 85.94 224 ILE A C 1
ATOM 1829 O O . ILE A 1 224 ? -19.429 -13.041 5.506 1.00 85.94 224 ILE A O 1
ATOM 1833 N N . GLY A 1 225 ? -19.180 -13.949 3.466 1.00 90.12 225 GLY A N 1
ATOM 1834 C CA . GLY A 1 225 ? -17.737 -14.181 3.579 1.00 90.12 225 GLY A CA 1
ATOM 1835 C C . GLY A 1 225 ? -16.950 -12.880 3.765 1.00 90.12 225 GLY A C 1
ATOM 1836 O O . GLY A 1 225 ? -16.155 -12.762 4.704 1.00 90.12 225 GLY A O 1
ATOM 1837 N N . CYS A 1 226 ? -17.238 -11.868 2.944 1.00 91.31 226 CYS A N 1
ATOM 1838 C CA . CYS A 1 226 ? -16.687 -10.518 3.099 1.00 91.31 226 CYS A CA 1
ATOM 1839 C C . CYS A 1 226 ? -17.015 -9.955 4.494 1.00 91.31 226 CYS A C 1
ATOM 1841 O O . CYS A 1 226 ? -16.107 -9.650 5.274 1.00 91.31 226 CYS A O 1
ATOM 1843 N N . PHE A 1 227 ? -18.296 -9.948 4.888 1.00 93.25 227 PHE A N 1
ATOM 1844 C CA . PHE A 1 227 ? -18.714 -9.432 6.194 1.00 93.25 227 PHE A CA 1
ATOM 1845 C C . PHE A 1 227 ? -18.005 -10.133 7.362 1.00 93.25 227 PHE A C 1
ATOM 1847 O O . PHE A 1 227 ? -17.511 -9.478 8.282 1.00 93.25 227 PHE A O 1
ATOM 1854 N N . LEU A 1 228 ? -17.937 -11.468 7.344 1.00 93.94 228 LEU A N 1
ATOM 1855 C CA . LEU A 1 228 ? -17.284 -12.247 8.397 1.00 93.94 228 LEU A CA 1
ATOM 1856 C C . LEU A 1 228 ? -15.780 -11.970 8.477 1.00 93.94 228 LEU A C 1
ATOM 1858 O O . LEU A 1 228 ? -15.225 -11.993 9.577 1.00 93.94 228 LEU A O 1
ATOM 1862 N N . SER A 1 229 ? -15.129 -11.664 7.354 1.00 95.31 229 SER A N 1
ATOM 1863 C CA . SER A 1 229 ? -13.716 -11.271 7.324 1.00 95.31 229 SER A CA 1
ATOM 1864 C C . SER A 1 229 ? -13.484 -9.984 8.119 1.00 95.31 229 SER A C 1
ATOM 1866 O O . SER A 1 229 ? -12.671 -9.989 9.047 1.00 95.31 229 SER A O 1
ATOM 1868 N N . HIS A 1 230 ? -14.272 -8.935 7.863 1.00 96.69 230 HIS A N 1
ATOM 1869 C CA . HIS A 1 230 ? -14.212 -7.686 8.634 1.00 96.69 230 HIS A CA 1
ATOM 1870 C C . HIS A 1 230 ? -14.637 -7.878 10.091 1.00 96.69 230 HIS A C 1
ATOM 1872 O O . HIS A 1 230 ? -13.956 -7.411 11.003 1.00 96.69 230 HIS A O 1
ATOM 1878 N N . TYR A 1 231 ? -15.720 -8.620 10.334 1.00 96.69 231 TYR A N 1
ATOM 1879 C CA . TYR A 1 231 ? -16.218 -8.903 11.680 1.00 96.69 231 TYR A CA 1
ATOM 1880 C C . TYR A 1 231 ? -15.152 -9.558 12.566 1.00 96.69 231 TYR A C 1
ATOM 1882 O O . TYR A 1 231 ? -14.994 -9.190 13.733 1.00 96.69 231 TYR A O 1
ATOM 1890 N N . ARG A 1 232 ? -14.400 -10.522 12.023 1.00 96.88 232 ARG A N 1
ATOM 1891 C CA . ARG A 1 232 ? -13.318 -11.187 12.759 1.00 96.88 232 ARG A CA 1
ATOM 1892 C C . ARG A 1 232 ? -12.142 -10.244 13.020 1.00 96.88 232 ARG A C 1
ATOM 1894 O O . ARG A 1 232 ? -11.592 -10.307 14.112 1.00 96.88 232 ARG A O 1
ATOM 1901 N N . ILE A 1 233 ? -11.819 -9.326 12.106 1.00 98.12 233 ILE A N 1
ATOM 1902 C CA . ILE A 1 233 ? -10.835 -8.262 12.376 1.00 98.12 233 ILE A CA 1
ATOM 1903 C C . ILE A 1 233 ? -11.319 -7.356 13.511 1.00 98.12 233 ILE A C 1
ATOM 1905 O O . ILE A 1 233 ? -10.551 -7.052 14.419 1.00 98.12 233 ILE A O 1
ATOM 1909 N N . TRP A 1 234 ? -12.595 -6.953 13.523 1.00 98.38 234 TRP A N 1
ATOM 1910 C CA . TRP A 1 234 ? -13.132 -6.140 14.622 1.00 98.38 234 TRP A CA 1
ATOM 1911 C C . TRP A 1 234 ? -13.004 -6.858 15.965 1.00 98.38 234 TRP A C 1
ATOM 1913 O O . TRP A 1 234 ? -12.692 -6.224 16.969 1.00 98.38 234 TRP A O 1
ATOM 1923 N N . ARG A 1 235 ? -13.201 -8.181 15.990 1.00 97.88 235 ARG A N 1
ATOM 1924 C CA . ARG A 1 235 ? -12.933 -8.994 17.182 1.00 97.88 235 ARG A CA 1
ATOM 1925 C C . ARG A 1 235 ? -11.453 -9.020 17.546 1.00 97.88 235 ARG A C 1
ATOM 1927 O O . ARG A 1 235 ? -11.147 -8.795 18.710 1.00 97.88 235 ARG A O 1
ATOM 1934 N N . ASP A 1 236 ? -10.564 -9.223 16.576 1.00 98.44 236 ASP A N 1
ATOM 1935 C CA . ASP A 1 236 ? -9.109 -9.253 16.783 1.00 98.44 236 ASP A CA 1
ATOM 1936 C C . ASP A 1 236 ? -8.599 -7.944 17.408 1.00 98.44 236 ASP A C 1
ATOM 1938 O O . ASP A 1 236 ? -7.796 -7.975 18.339 1.00 98.44 236 ASP A O 1
ATOM 1942 N N . ILE A 1 237 ? -9.134 -6.796 16.977 1.00 98.56 237 ILE A N 1
ATOM 1943 C CA . ILE A 1 237 ? -8.844 -5.477 17.565 1.00 98.56 237 ILE A CA 1
ATOM 1944 C C . ILE A 1 237 ? -9.183 -5.449 19.059 1.00 98.56 237 ILE A C 1
ATOM 1946 O O . ILE A 1 237 ? -8.392 -4.955 19.862 1.00 98.56 237 ILE A O 1
ATOM 1950 N N . ILE A 1 238 ? -10.351 -5.974 19.443 1.00 98.31 238 ILE A N 1
ATOM 1951 C CA . ILE A 1 238 ? -10.797 -5.983 20.840 1.00 98.31 238 ILE A CA 1
ATOM 1952 C C . ILE A 1 238 ? -9.998 -6.987 21.669 1.00 98.31 238 ILE A C 1
ATOM 1954 O O . ILE A 1 238 ? -9.516 -6.645 22.748 1.00 98.31 238 ILE A O 1
ATOM 1958 N N . GLU A 1 239 ? -9.843 -8.208 21.161 1.00 98.12 239 GLU A N 1
ATOM 1959 C CA . GLU A 1 239 ? -9.164 -9.312 21.843 1.00 98.12 239 GLU A CA 1
ATOM 1960 C C . GLU A 1 239 ? -7.686 -8.987 22.107 1.00 98.12 239 GLU A C 1
ATOM 1962 O O . GLU A 1 239 ? -7.182 -9.279 23.191 1.00 98.12 239 GLU A O 1
ATOM 1967 N N . ASN A 1 240 ? -7.023 -8.288 21.181 1.00 98.31 240 ASN A N 1
ATOM 1968 C CA . ASN A 1 240 ? -5.622 -7.877 21.315 1.00 98.31 240 ASN A CA 1
ATOM 1969 C C . ASN A 1 240 ? -5.438 -6.432 21.808 1.00 98.31 240 ASN A C 1
ATOM 1971 O O . ASN A 1 240 ? -4.312 -5.944 21.860 1.00 98.31 240 ASN A O 1
ATOM 1975 N N . SER A 1 241 ? -6.518 -5.734 22.181 1.00 98.06 241 SER A N 1
ATOM 1976 C CA . SER A 1 241 ? -6.465 -4.339 22.652 1.00 98.06 241 SER A CA 1
ATOM 1977 C C . SER A 1 241 ? -5.725 -3.377 21.705 1.00 98.06 241 SER A C 1
ATOM 1979 O O . SER A 1 241 ? -5.014 -2.477 22.157 1.00 98.06 241 SER A O 1
ATOM 1981 N N . LEU A 1 242 ? -5.900 -3.553 20.391 1.00 98.44 242 LEU A N 1
ATOM 1982 C CA . LEU A 1 242 ? -5.295 -2.686 19.376 1.00 98.44 242 LEU A CA 1
ATOM 1983 C C . LEU A 1 242 ? -6.005 -1.329 19.384 1.00 98.44 242 LEU A C 1
ATOM 1985 O O . LEU A 1 242 ? -7.228 -1.257 19.265 1.00 98.44 242 LEU A O 1
ATOM 1989 N N . LYS A 1 243 ? -5.253 -0.240 19.531 1.00 98.00 243 LYS A N 1
ATOM 1990 C CA . LYS A 1 243 ? -5.786 1.123 19.635 1.00 98.00 243 LYS A CA 1
ATOM 1991 C C . LYS A 1 243 ? -6.277 1.628 18.292 1.00 98.00 243 LYS A C 1
ATOM 1993 O O . LYS A 1 243 ? -7.381 2.167 18.235 1.00 98.00 243 LYS A O 1
ATOM 1998 N N . ARG A 1 244 ? -5.474 1.482 17.238 1.00 97.62 244 ARG A N 1
ATOM 1999 C CA . ARG A 1 244 ? -5.825 1.869 15.864 1.00 97.62 244 ARG A CA 1
ATOM 2000 C C . ARG A 1 244 ? -5.189 0.923 14.860 1.00 97.62 244 ARG A C 1
ATOM 2002 O O . ARG A 1 244 ? -4.030 0.547 15.013 1.00 97.62 244 ARG A O 1
ATOM 2009 N N . VAL A 1 245 ? -5.945 0.563 13.833 1.00 98.69 245 VAL A N 1
ATOM 2010 C CA . VAL A 1 245 ? -5.513 -0.347 12.773 1.00 98.69 245 VAL A CA 1
ATOM 2011 C C . VAL A 1 245 ? -5.973 0.157 11.418 1.00 98.69 245 VAL A C 1
ATOM 2013 O O . VAL A 1 245 ? -6.968 0.878 11.327 1.00 98.69 245 VAL A O 1
ATOM 2016 N N . ILE A 1 246 ? -5.277 -0.271 10.374 1.00 98.62 246 ILE A N 1
ATOM 2017 C CA . ILE A 1 246 ? -5.712 -0.113 8.987 1.00 98.62 246 ILE A CA 1
ATOM 2018 C C . ILE A 1 246 ? -6.133 -1.477 8.460 1.00 98.62 246 ILE A C 1
ATOM 2020 O O . ILE A 1 246 ? -5.533 -2.496 8.803 1.00 98.62 246 ILE A O 1
ATOM 2024 N N . VAL A 1 247 ? -7.162 -1.500 7.629 1.00 98.50 247 VAL A N 1
ATOM 2025 C CA . VAL A 1 247 ? -7.595 -2.683 6.891 1.00 98.50 247 VAL A CA 1
ATOM 2026 C C . VAL A 1 247 ? -7.598 -2.330 5.414 1.00 98.50 247 VAL A C 1
ATOM 2028 O O . VAL A 1 247 ? -8.115 -1.275 5.059 1.00 98.50 247 VAL A O 1
ATOM 2031 N N . PHE A 1 248 ? -7.015 -3.194 4.592 1.00 98.06 248 PHE A N 1
ATOM 2032 C CA . PHE A 1 248 ? -7.009 -3.138 3.134 1.00 98.06 248 PHE A CA 1
ATOM 2033 C C . PHE A 1 248 ? -7.548 -4.454 2.566 1.00 98.06 248 PHE A C 1
ATOM 2035 O O . PHE A 1 248 ? -7.262 -5.522 3.116 1.00 98.06 248 PHE A O 1
ATOM 2042 N N . GLU A 1 249 ? -8.294 -4.378 1.470 1.00 95.44 249 GLU A N 1
ATOM 2043 C CA . GLU A 1 249 ? -8.623 -5.513 0.599 1.00 95.44 249 GLU A CA 1
ATOM 2044 C C . GLU A 1 249 ? -7.483 -5.788 -0.403 1.00 95.44 249 GLU A C 1
ATOM 2046 O O . GLU A 1 249 ? -6.499 -5.042 -0.463 1.00 95.44 249 GLU A O 1
ATOM 2051 N N . ASP A 1 250 ? -7.560 -6.904 -1.134 1.00 94.06 250 ASP A N 1
ATOM 2052 C CA . ASP A 1 250 ? -6.493 -7.371 -2.031 1.00 94.06 250 ASP A CA 1
ATOM 2053 C C . ASP A 1 250 ? -6.627 -6.921 -3.492 1.00 94.06 250 ASP A C 1
ATOM 2055 O O . ASP A 1 250 ? -5.718 -7.176 -4.284 1.00 94.06 250 ASP A O 1
ATOM 2059 N N . ASP A 1 251 ? -7.721 -6.253 -3.844 1.00 90.75 251 ASP A N 1
ATOM 2060 C CA . ASP A 1 251 ? -8.076 -5.806 -5.192 1.00 90.75 251 ASP A CA 1
ATOM 2061 C C . ASP A 1 251 ? -8.172 -4.281 -5.280 1.00 90.75 251 ASP A C 1
ATOM 2063 O O . ASP A 1 251 ? -9.132 -3.698 -5.793 1.00 90.75 251 ASP A O 1
ATOM 2067 N N . LEU A 1 252 ? -7.122 -3.620 -4.795 1.00 94.06 252 LEU A N 1
ATOM 2068 C CA . LEU A 1 252 ? -6.999 -2.170 -4.805 1.00 94.06 252 LEU A CA 1
ATOM 2069 C C . LEU A 1 252 ? -5.699 -1.689 -5.455 1.00 94.06 252 LEU A C 1
ATOM 2071 O O . LEU A 1 252 ? -4.709 -2.411 -5.572 1.00 94.06 252 LEU A O 1
ATOM 2075 N N . ARG A 1 253 ? -5.700 -0.412 -5.823 1.00 94.50 253 ARG A N 1
ATOM 2076 C CA . ARG A 1 253 ? -4.562 0.361 -6.316 1.00 94.50 253 ARG A CA 1
ATOM 2077 C C . ARG A 1 253 ? -4.306 1.530 -5.376 1.00 94.50 253 ARG A C 1
ATOM 2079 O O . ARG A 1 253 ? -5.246 2.198 -4.949 1.00 94.50 253 ARG A O 1
ATOM 2086 N N . PHE A 1 254 ? -3.040 1.803 -5.076 1.00 96.12 254 PHE A N 1
ATOM 2087 C CA . PHE A 1 254 ? -2.650 2.976 -4.295 1.00 96.12 254 PHE A CA 1
ATOM 2088 C C . PHE A 1 254 ? -2.453 4.184 -5.206 1.00 96.12 254 PHE A C 1
ATOM 2090 O O . PHE A 1 254 ? -1.668 4.133 -6.148 1.00 96.12 254 PHE A O 1
ATOM 2097 N N . LEU A 1 255 ? -3.114 5.292 -4.884 1.00 94.12 255 LEU A N 1
ATOM 2098 C CA . LEU A 1 255 ? -2.938 6.546 -5.604 1.00 94.12 255 LEU A CA 1
ATOM 2099 C C . LEU A 1 255 ? -1.606 7.206 -5.244 1.00 94.12 255 LEU A C 1
ATOM 2101 O O . LEU A 1 255 ? -1.073 7.042 -4.142 1.00 94.12 255 LEU A O 1
ATOM 2105 N N . THR A 1 256 ? -1.080 8.010 -6.169 1.00 91.75 256 THR A N 1
ATOM 2106 C CA . THR A 1 256 ? 0.148 8.778 -5.946 1.00 91.75 256 THR A CA 1
ATOM 2107 C C . THR A 1 256 ? 0.070 9.570 -4.643 1.00 91.75 256 THR A C 1
ATOM 2109 O O . THR A 1 256 ? -0.881 10.312 -4.413 1.00 91.75 256 THR A O 1
ATOM 2112 N N . ASN A 1 257 ? 1.119 9.461 -3.827 1.00 92.38 257 ASN A N 1
ATOM 2113 C CA . ASN A 1 257 ? 1.249 10.078 -2.503 1.00 92.38 257 ASN A CA 1
ATOM 2114 C C . ASN A 1 257 ? 0.475 9.432 -1.343 1.00 92.38 257 ASN A C 1
ATOM 2116 O O . ASN A 1 257 ? 0.574 9.965 -0.238 1.00 92.38 257 ASN A O 1
ATOM 2120 N N . ALA A 1 258 ? -0.167 8.276 -1.534 1.00 96.38 258 ALA A N 1
ATOM 2121 C CA . ALA A 1 258 ? -0.897 7.551 -0.488 1.00 96.38 258 ALA A CA 1
ATOM 2122 C C . ALA A 1 258 ? -0.166 7.459 0.866 1.00 96.38 258 ALA A C 1
ATOM 2124 O O . ALA A 1 258 ? -0.740 7.768 1.906 1.00 96.38 258 ALA A O 1
ATOM 2125 N N . THR A 1 259 ? 1.112 7.072 0.866 1.00 96.25 259 THR A N 1
ATOM 2126 C CA . THR A 1 259 ? 1.937 6.910 2.080 1.00 96.25 259 THR A CA 1
ATOM 2127 C C . THR A 1 259 ? 2.158 8.214 2.843 1.00 96.25 259 THR A C 1
ATOM 2129 O O . THR A 1 259 ? 2.176 8.222 4.074 1.00 96.25 259 THR A O 1
ATOM 2132 N N . ASP A 1 260 ? 2.315 9.325 2.123 1.00 95.25 260 ASP A N 1
ATOM 2133 C CA . ASP A 1 260 ? 2.532 10.631 2.744 1.00 95.25 260 ASP A CA 1
ATOM 2134 C C . ASP A 1 260 ? 1.204 11.121 3.306 1.00 95.25 260 ASP A C 1
ATOM 2136 O O . ASP A 1 260 ? 1.131 11.418 4.489 1.00 95.25 260 ASP A O 1
ATOM 2140 N N . GLN A 1 261 ? 0.128 11.062 2.517 1.00 96.69 261 GLN A N 1
ATOM 2141 C CA . GLN A 1 261 ? -1.214 11.438 2.968 1.00 96.69 261 GLN A CA 1
ATOM 2142 C C . GLN A 1 261 ? -1.657 10.628 4.195 1.00 96.69 261 GLN A C 1
ATOM 2144 O O . GLN A 1 261 ? -2.261 11.179 5.115 1.00 96.69 261 GLN A O 1
ATOM 2149 N N . LEU A 1 262 ? -1.315 9.335 4.247 1.00 96.88 262 LEU A N 1
ATOM 2150 C CA . LEU A 1 262 ? -1.563 8.481 5.406 1.00 96.88 262 LEU A CA 1
ATOM 2151 C C . LEU A 1 262 ? -0.765 8.926 6.642 1.00 96.88 262 LEU A C 1
ATOM 2153 O O . LEU A 1 262 ? -1.299 8.947 7.751 1.00 96.88 262 LEU A O 1
ATOM 2157 N N . THR A 1 263 ? 0.505 9.289 6.466 1.00 97.06 263 THR A N 1
ATOM 2158 C CA . THR A 1 263 ? 1.334 9.816 7.562 1.00 97.06 263 THR A CA 1
ATOM 2159 C C . THR A 1 263 ? 0.746 11.124 8.083 1.00 97.06 263 THR A C 1
ATOM 2161 O O . THR A 1 263 ? 0.524 11.285 9.281 1.00 97.06 263 THR A O 1
ATOM 2164 N N . GLU A 1 264 ? 0.413 12.029 7.168 1.00 97.50 264 GLU A N 1
ATOM 2165 C CA . GLU A 1 264 ? -0.110 13.354 7.469 1.00 97.50 264 GLU A CA 1
ATOM 2166 C C . GLU A 1 264 ? -1.469 13.299 8.179 1.00 97.50 264 GLU A C 1
ATOM 2168 O O . GLU A 1 264 ? -1.675 14.012 9.162 1.00 97.50 264 GLU A O 1
ATOM 2173 N N . VAL A 1 265 ? -2.386 12.418 7.754 1.00 97.31 265 VAL A N 1
ATOM 2174 C CA . VAL A 1 265 ? -3.681 12.275 8.438 1.00 97.31 265 VAL A CA 1
ATOM 2175 C C . VAL A 1 265 ? -3.505 11.728 9.856 1.00 97.31 265 VAL A C 1
ATOM 2177 O O . VAL A 1 265 ? -4.176 12.199 10.772 1.00 97.31 265 VAL A O 1
ATOM 2180 N N . LEU A 1 266 ? -2.588 10.779 10.078 1.00 97.25 266 LEU A N 1
ATOM 2181 C CA . LEU A 1 266 ? -2.327 10.224 11.410 1.00 97.25 266 LEU A CA 1
ATOM 2182 C C . LEU A 1 266 ? -1.676 11.258 12.339 1.00 97.25 266 LEU A C 1
ATOM 2184 O O . LEU A 1 266 ? -2.090 11.369 13.494 1.00 97.25 266 LEU A O 1
ATOM 2188 N N . GLU A 1 267 ? -0.739 12.062 11.830 1.00 97.19 267 GLU A N 1
ATOM 2189 C CA . GLU A 1 267 ? -0.169 13.208 12.550 1.00 97.19 267 GLU A CA 1
ATOM 2190 C C . GLU A 1 267 ? -1.247 14.224 12.946 1.00 97.19 267 GLU A C 1
ATOM 2192 O O . GLU A 1 267 ? -1.298 14.662 14.097 1.00 97.19 267 GLU A O 1
ATOM 2197 N N . ASP A 1 268 ? -2.141 14.585 12.024 1.00 97.50 268 ASP A N 1
ATOM 2198 C CA . ASP A 1 268 ? -3.191 15.572 12.286 1.00 97.50 268 ASP A CA 1
ATOM 2199 C C . ASP A 1 268 ? -4.199 15.058 13.328 1.00 97.50 268 ASP A C 1
ATOM 2201 O O . ASP A 1 268 ? -4.628 15.804 14.215 1.00 97.50 268 ASP A O 1
ATOM 2205 N N . LEU A 1 269 ? -4.559 13.772 13.274 1.00 96.94 269 LEU A N 1
ATOM 2206 C CA . LEU A 1 269 ? -5.398 13.121 14.289 1.00 96.94 269 LEU A CA 1
ATOM 2207 C C . LEU A 1 269 ? -4.711 13.106 15.663 1.00 96.94 269 LEU A C 1
ATOM 2209 O O . LEU A 1 269 ? -5.352 13.385 16.682 1.00 96.94 269 LEU A O 1
ATOM 2213 N N . ASP A 1 270 ? -3.407 12.832 15.700 1.00 96.25 270 ASP A N 1
ATOM 2214 C CA . ASP A 1 270 ? -2.629 12.827 16.938 1.00 96.25 270 ASP A CA 1
ATOM 2215 C C . ASP A 1 270 ? -2.457 14.233 17.523 1.00 96.25 270 ASP A C 1
ATOM 2217 O O . ASP A 1 270 ? -2.494 14.378 18.748 1.00 96.25 270 ASP A O 1
ATOM 2221 N N . ASN A 1 271 ? -2.321 15.264 16.692 1.00 97.06 271 ASN A N 1
ATOM 2222 C CA . ASN A 1 271 ? -2.168 16.653 17.129 1.00 97.06 271 ASN A CA 1
ATOM 2223 C C . ASN A 1 271 ? -3.493 17.268 17.594 1.00 97.06 271 ASN A C 1
ATOM 2225 O O . ASN A 1 271 ? -3.552 17.885 18.657 1.00 97.06 271 ASN A O 1
ATOM 2229 N N . SER A 1 272 ? -4.564 17.075 16.824 1.00 96.38 272 SER A N 1
ATOM 2230 C CA . SER A 1 272 ? -5.895 17.623 17.129 1.00 96.38 272 SER A CA 1
ATOM 2231 C C . SER A 1 272 ? -6.571 16.948 18.324 1.00 96.38 272 SER A C 1
ATOM 2233 O O . SER A 1 272 ? -7.450 17.547 18.944 1.00 96.38 272 SER A O 1
ATOM 2235 N N . LYS A 1 273 ? -6.205 15.691 18.633 1.00 94.38 273 LYS A N 1
ATOM 2236 C CA . LYS A 1 273 ? -6.919 14.821 19.591 1.00 94.38 273 LYS A CA 1
ATOM 2237 C C . LYS A 1 273 ? -8.415 14.702 19.284 1.00 94.38 273 LYS A C 1
ATOM 2239 O O . LYS A 1 273 ? -9.222 14.440 20.178 1.00 94.38 273 LYS A O 1
ATOM 2244 N N . MET A 1 274 ? -8.778 14.892 18.019 1.00 94.94 274 MET A N 1
ATOM 2245 C CA . MET A 1 274 ? -10.147 14.788 17.551 1.00 94.94 274 MET A CA 1
ATOM 2246 C C . MET A 1 274 ? -10.699 13.388 17.823 1.00 94.94 274 MET A C 1
ATOM 2248 O O . MET A 1 274 ? -10.013 12.379 17.657 1.00 94.94 274 MET A O 1
ATOM 2252 N N . TYR A 1 275 ? -11.966 13.320 18.222 1.00 96.44 275 TYR A N 1
ATOM 2253 C CA . TYR A 1 275 ? -12.653 12.049 18.373 1.00 96.44 275 TYR A CA 1
ATOM 2254 C C . TYR A 1 275 ? -13.118 11.516 17.012 1.00 96.44 275 TYR A C 1
ATOM 2256 O O . TYR A 1 275 ? -13.871 12.168 16.287 1.00 96.44 275 TYR A O 1
ATOM 2264 N N . TRP A 1 276 ? -12.697 10.299 16.693 1.00 97.88 276 TRP A N 1
ATOM 2265 C CA . TRP A 1 276 ? -13.086 9.550 15.502 1.00 97.88 276 TRP A CA 1
ATOM 2266 C C . TRP A 1 276 ? -13.232 8.076 15.871 1.00 97.88 276 TRP A C 1
ATOM 2268 O O . TRP A 1 276 ? -12.799 7.656 16.942 1.00 97.88 276 TRP A O 1
ATOM 2278 N N . ASN A 1 277 ? -13.850 7.283 15.004 1.00 98.44 277 ASN A N 1
ATOM 2279 C CA . ASN A 1 277 ? -13.923 5.831 15.141 1.00 98.44 277 ASN A CA 1
ATOM 2280 C C . ASN A 1 277 ? -13.518 5.108 13.862 1.00 98.44 277 ASN A C 1
ATOM 2282 O O . ASN A 1 277 ? -12.840 4.086 13.936 1.00 98.44 277 ASN A O 1
ATOM 2286 N N . PHE A 1 278 ? -13.937 5.640 12.716 1.00 98.44 278 PHE A N 1
ATOM 2287 C CA . PHE A 1 278 ? -13.778 5.021 11.408 1.00 98.44 278 PHE A CA 1
ATOM 2288 C C . PHE A 1 278 ? -13.389 6.085 10.379 1.00 98.44 278 PHE A C 1
ATOM 2290 O O . PHE A 1 278 ? -13.966 7.172 10.388 1.00 98.44 278 PHE A O 1
ATOM 2297 N N . ILE A 1 279 ? -12.435 5.799 9.495 1.00 98.25 279 ILE A N 1
ATOM 2298 C CA . ILE A 1 279 ? -12.059 6.698 8.395 1.00 98.25 279 ILE A CA 1
ATOM 2299 C C . ILE A 1 279 ? -11.890 5.880 7.119 1.00 98.25 279 ILE A C 1
ATOM 2301 O O . ILE A 1 279 ? -11.046 4.990 7.085 1.00 98.25 279 ILE A O 1
ATOM 2305 N N . TYR A 1 280 ? -12.649 6.182 6.066 1.00 98.00 280 TYR A N 1
ATOM 2306 C CA . TYR A 1 280 ? -12.424 5.557 4.759 1.00 98.00 280 TYR A CA 1
ATOM 2307 C C . TYR A 1 280 ? -11.096 6.015 4.148 1.00 98.00 280 TYR A C 1
ATOM 2309 O O . TYR A 1 280 ? -10.810 7.212 4.106 1.00 98.00 280 TYR A O 1
ATOM 2317 N N . LEU A 1 281 ? -10.320 5.058 3.641 1.00 97.62 281 LEU A N 1
ATOM 2318 C CA . LEU A 1 281 ? -9.093 5.281 2.869 1.00 97.62 281 LEU A CA 1
ATOM 2319 C C . LEU A 1 281 ? -9.348 5.141 1.361 1.00 97.62 281 LEU A C 1
ATOM 2321 O O . LEU A 1 281 ? -8.665 5.782 0.566 1.00 97.62 281 LEU A O 1
ATOM 2325 N N . GLY A 1 282 ? -10.355 4.353 0.980 1.00 94.94 282 GLY A N 1
ATOM 2326 C CA . GLY A 1 282 ? -10.902 4.254 -0.371 1.00 94.94 282 GLY A CA 1
ATOM 2327 C C . GLY A 1 282 ? -12.356 3.802 -0.314 1.00 94.94 282 GLY A C 1
ATOM 2328 O O . GLY A 1 282 ? -12.706 2.970 0.522 1.00 94.94 282 GLY A O 1
ATOM 2329 N N . ARG A 1 283 ? -13.200 4.412 -1.148 1.00 92.88 283 ARG A N 1
ATOM 2330 C CA . ARG A 1 283 ? -14.653 4.194 -1.187 1.00 92.88 283 ARG A CA 1
ATOM 2331 C C . ARG A 1 283 ? -15.248 4.711 -2.496 1.00 92.88 283 ARG A C 1
ATOM 2333 O O . ARG A 1 283 ? -14.645 5.555 -3.159 1.00 92.88 283 ARG A O 1
ATOM 2340 N N . LYS A 1 284 ? -16.483 4.317 -2.790 1.00 89.75 284 LYS A N 1
ATOM 2341 C CA . LYS A 1 284 ? -17.364 4.977 -3.759 1.00 89.75 284 LYS A CA 1
ATOM 2342 C C . LYS A 1 284 ? -18.312 5.918 -3.030 1.00 89.75 284 LYS A C 1
ATOM 2344 O O . LYS A 1 284 ? -19.229 5.477 -2.336 1.00 89.75 284 LYS A O 1
ATOM 2349 N N . ARG A 1 285 ? -18.116 7.224 -3.206 1.00 88.25 285 ARG A N 1
ATOM 2350 C CA . ARG A 1 285 ? -19.101 8.224 -2.775 1.00 88.25 285 ARG A CA 1
ATOM 2351 C C . ARG A 1 285 ? -20.351 8.105 -3.645 1.00 88.25 285 ARG A C 1
ATOM 2353 O O . ARG A 1 285 ? -20.242 7.998 -4.864 1.00 88.25 285 ARG A O 1
ATOM 2360 N N . LEU A 1 286 ? -21.521 8.138 -3.017 1.00 84.06 286 LEU A N 1
ATOM 2361 C CA . LEU A 1 286 ? -22.800 8.159 -3.721 1.00 84.06 286 LEU A CA 1
ATOM 2362 C C . LEU A 1 286 ? -23.344 9.583 -3.834 1.00 84.06 286 LEU A C 1
ATOM 2364 O O . LEU A 1 286 ? -23.000 10.463 -3.044 1.00 84.06 286 LEU A O 1
ATOM 2368 N N . GLU A 1 287 ? -24.164 9.811 -4.858 1.00 67.81 287 GLU A N 1
ATOM 2369 C CA . GLU A 1 287 ? -24.725 11.125 -5.171 1.00 67.81 287 GLU A CA 1
ATOM 2370 C C . GLU A 1 287 ? -25.609 11.664 -4.030 1.00 67.81 287 GLU A C 1
ATOM 2372 O O . GLU A 1 287 ? -26.201 10.907 -3.260 1.00 67.81 287 GLU A O 1
ATOM 2377 N N . ASN A 1 288 ? -25.719 12.995 -3.945 1.00 69.88 288 ASN A N 1
ATOM 2378 C CA . ASN A 1 288 ? -26.551 13.738 -2.983 1.00 69.88 288 ASN A CA 1
ATOM 2379 C C . ASN A 1 288 ? -26.102 13.709 -1.512 1.00 69.88 288 ASN A C 1
ATOM 2381 O O . ASN A 1 288 ? -26.921 13.877 -0.608 1.00 69.88 288 ASN A O 1
ATOM 2385 N N . THR A 1 289 ? -24.805 13.545 -1.245 1.00 75.31 289 THR A N 1
ATOM 2386 C CA . THR A 1 289 ? -24.264 13.686 0.114 1.00 75.31 289 THR A CA 1
ATOM 2387 C C . THR A 1 289 ? -23.315 14.871 0.195 1.00 75.31 289 THR A C 1
ATOM 2389 O O . THR A 1 289 ? -22.287 14.865 -0.482 1.00 75.31 289 THR A O 1
ATOM 2392 N N . ASP A 1 290 ? -23.609 15.858 1.037 1.00 82.44 290 ASP A N 1
ATOM 2393 C CA . ASP A 1 290 ? -22.664 16.938 1.325 1.00 82.44 290 ASP A CA 1
ATOM 2394 C C . ASP A 1 290 ? -21.530 16.439 2.222 1.00 82.44 290 ASP A C 1
ATOM 2396 O O . ASP A 1 290 ? -21.751 15.743 3.218 1.00 82.44 290 ASP A O 1
ATOM 2400 N N . GLU A 1 291 ? -20.304 16.808 1.861 1.00 91.94 291 GLU A N 1
ATOM 2401 C CA . GLU A 1 291 ? -19.100 16.492 2.617 1.00 91.94 291 GLU A CA 1
ATOM 2402 C C . GLU A 1 291 ? -18.288 17.763 2.810 1.00 91.94 291 GLU A C 1
ATOM 2404 O O . GLU A 1 291 ? -18.070 18.526 1.870 1.00 91.94 291 GLU A O 1
ATOM 2409 N N . TYR A 1 292 ? -17.851 17.986 4.043 1.00 94.38 292 TYR A N 1
ATOM 2410 C CA . TYR A 1 292 ? -17.127 19.178 4.438 1.00 94.38 292 TYR A CA 1
ATOM 2411 C C . TYR A 1 292 ? -15.752 18.794 4.945 1.00 94.38 292 TYR A C 1
ATOM 2413 O O . TYR A 1 292 ? -15.587 17.827 5.692 1.00 94.38 292 TYR A O 1
ATOM 2421 N N . TRP A 1 293 ? -14.773 19.600 4.564 1.00 96.44 293 TRP A N 1
ATOM 2422 C CA . TRP A 1 293 ? -13.426 19.499 5.085 1.00 96.44 293 TRP A CA 1
ATOM 2423 C C . TRP A 1 293 ? -13.415 19.655 6.608 1.00 96.44 293 TRP A C 1
ATOM 2425 O O . TRP A 1 293 ? -14.059 20.562 7.142 1.00 96.44 293 TRP A O 1
ATOM 2435 N N . VAL A 1 294 ? -12.677 18.801 7.318 1.00 97.06 294 VAL A N 1
ATOM 2436 C CA . VAL A 1 294 ? -12.541 18.910 8.774 1.00 97.06 294 VAL A CA 1
ATOM 2437 C C . VAL A 1 294 ? -11.475 19.967 9.097 1.00 97.06 294 VAL A C 1
ATOM 2439 O O . VAL A 1 294 ? -10.315 19.800 8.712 1.00 97.06 294 VAL A O 1
ATOM 2442 N N . PRO A 1 295 ? -11.817 21.064 9.801 1.00 95.00 295 PRO A N 1
ATOM 2443 C CA . PRO A 1 295 ? -10.857 22.122 10.106 1.00 95.00 295 PRO A CA 1
ATOM 2444 C C . PRO A 1 295 ? -9.635 21.606 10.874 1.00 95.00 295 PRO A C 1
ATOM 2446 O O . PRO A 1 295 ? -9.774 20.852 11.832 1.00 95.00 295 PRO A O 1
ATOM 2449 N N . GLY A 1 296 ? -8.441 22.050 10.476 1.00 94.69 296 GLY A N 1
ATOM 2450 C CA . GLY A 1 296 ? -7.180 21.660 11.119 1.00 94.69 296 GLY A CA 1
ATOM 2451 C C . GLY A 1 296 ? -6.583 20.335 10.635 1.00 94.69 296 GLY A C 1
ATOM 2452 O O . GLY A 1 296 ? -5.528 19.951 11.127 1.00 94.69 296 GLY A O 1
ATOM 2453 N N . HIS A 1 297 ? -7.211 19.669 9.665 1.00 97.38 297 HIS A N 1
ATOM 2454 C CA . HIS A 1 297 ? -6.685 18.458 9.035 1.00 97.38 297 HIS A CA 1
ATOM 2455 C C . HIS A 1 297 ? -6.322 18.716 7.572 1.00 97.38 297 HIS A C 1
ATOM 2457 O O . HIS A 1 297 ? -6.986 19.505 6.906 1.00 97.38 297 HIS A O 1
ATOM 2463 N N . ARG A 1 298 ? -5.284 18.051 7.062 1.00 97.56 298 ARG A N 1
ATOM 2464 C CA . ARG A 1 298 ? -4.789 18.187 5.682 1.00 97.56 298 ARG A CA 1
ATOM 2465 C C . ARG A 1 298 ? -5.480 17.283 4.672 1.00 97.56 298 ARG A C 1
ATOM 2467 O O . ARG A 1 298 ? -5.435 17.603 3.496 1.00 97.56 298 ARG A O 1
ATOM 2474 N N . HIS A 1 299 ? -6.089 16.184 5.118 1.00 97.25 299 HIS A N 1
ATOM 2475 C CA . HIS A 1 299 ? -6.684 15.175 4.226 1.00 97.25 299 HIS A CA 1
ATOM 2476 C C . HIS A 1 299 ? -7.965 14.564 4.787 1.00 97.25 299 HIS A C 1
ATOM 2478 O O . HIS A 1 299 ? -8.278 13.427 4.460 1.00 97.25 299 HIS A O 1
ATOM 2484 N N . LEU A 1 300 ? -8.688 15.248 5.680 1.00 97.62 300 LEU A N 1
ATOM 2485 C CA . LEU A 1 300 ? -9.856 14.677 6.362 1.00 97.62 300 LEU A CA 1
ATOM 2486 C C . LEU A 1 300 ? -11.132 15.452 6.033 1.00 97.62 300 LEU A C 1
ATOM 2488 O O . LEU A 1 300 ? -11.166 16.677 6.121 1.00 97.62 300 LEU A O 1
ATOM 2492 N N . SER A 1 301 ? -12.199 14.729 5.703 1.00 97.06 301 SER A N 1
ATOM 2493 C CA . SER A 1 301 ? -13.535 15.280 5.457 1.00 97.06 301 SER A CA 1
ATOM 2494 C C . SER A 1 301 ? -14.612 14.483 6.197 1.00 97.06 301 SER A C 1
ATOM 2496 O O . SER A 1 301 ? -14.427 13.309 6.533 1.00 97.06 301 SER A O 1
ATOM 2498 N N . THR A 1 302 ? -15.760 15.109 6.463 1.00 95.81 302 THR A N 1
ATOM 2499 C CA . THR A 1 302 ? -16.968 14.387 6.889 1.00 95.81 302 THR A CA 1
ATOM 2500 C C . THR A 1 302 ? -17.396 13.414 5.797 1.00 95.81 302 THR A C 1
ATOM 2502 O O . THR A 1 302 ? -17.180 13.687 4.620 1.00 95.81 302 THR A O 1
ATOM 2505 N N . VAL A 1 303 ? -18.051 12.316 6.168 1.00 95.06 303 VAL A N 1
ATOM 2506 C CA . VAL A 1 303 ? -18.453 11.287 5.204 1.00 95.06 303 VAL A CA 1
ATOM 2507 C C . VAL A 1 303 ? -19.967 11.204 5.025 1.00 95.06 303 VAL A C 1
ATOM 2509 O O . VAL A 1 303 ? -20.736 11.269 5.990 1.00 95.06 303 VAL A O 1
ATOM 2512 N N . GLY A 1 304 ? -20.384 11.083 3.766 1.00 93.50 304 GLY A N 1
ATOM 2513 C CA . GLY A 1 304 ? -21.746 10.765 3.355 1.00 93.50 304 GLY A CA 1
ATOM 2514 C C . GLY A 1 304 ? -22.015 9.262 3.248 1.00 93.50 304 GLY A C 1
ATOM 2515 O O . GLY A 1 304 ? -21.208 8.428 3.648 1.00 93.50 304 GLY A O 1
ATOM 2516 N N . TYR A 1 305 ? -23.164 8.898 2.681 1.00 92.50 305 TYR A N 1
ATOM 2517 C CA . TYR A 1 305 ? -23.426 7.516 2.276 1.00 92.50 305 TYR A CA 1
ATOM 2518 C C . TYR A 1 305 ? -22.415 7.062 1.214 1.00 92.50 305 TYR A C 1
ATOM 2520 O O . TYR A 1 305 ? -22.031 7.831 0.329 1.00 92.50 305 TYR A O 1
ATOM 2528 N N . SER A 1 306 ? -21.901 5.841 1.336 1.00 90.38 306 SER A N 1
ATOM 2529 C CA . SER A 1 306 ? -20.817 5.337 0.489 1.00 90.38 306 SER A CA 1
ATOM 2530 C C . SER A 1 306 ? -20.843 3.825 0.391 1.00 90.38 306 SER A C 1
ATOM 2532 O O . SER A 1 306 ? -21.190 3.169 1.369 1.00 90.38 306 SER A O 1
ATOM 2534 N N . TYR A 1 307 ? -20.417 3.320 -0.764 1.00 85.31 307 TYR A N 1
ATOM 2535 C CA . TYR A 1 307 ? -20.098 1.912 -1.002 1.00 85.31 307 TYR A CA 1
ATOM 2536 C C . TYR A 1 307 ? -18.584 1.694 -1.019 1.00 85.31 307 TYR A C 1
ATOM 2538 O O . TYR A 1 307 ? -17.816 2.658 -1.013 1.00 85.31 307 TYR A O 1
ATOM 2546 N N . TRP A 1 308 ? -18.191 0.426 -1.115 1.00 84.94 308 TRP A N 1
ATOM 2547 C CA . TRP A 1 308 ? -16.825 -0.078 -1.153 1.00 84.94 308 TRP A CA 1
ATOM 2548 C C . TRP A 1 308 ? -16.053 0.153 0.140 1.00 84.94 308 TRP A C 1
ATOM 2550 O O . TRP A 1 308 ? -15.755 1.281 0.538 1.00 84.94 308 TRP A O 1
ATOM 2560 N N . THR A 1 309 ? -15.645 -0.954 0.748 1.00 84.88 309 THR A N 1
ATOM 2561 C CA . THR A 1 309 ? -14.813 -0.982 1.951 1.00 84.88 309 THR A CA 1
ATOM 2562 C C . THR A 1 309 ? -13.370 -1.399 1.607 1.00 84.88 309 THR A C 1
ATOM 2564 O O . THR A 1 309 ? -12.731 -2.133 2.354 1.00 84.88 309 THR A O 1
ATOM 2567 N N . LEU A 1 310 ? -12.829 -0.860 0.498 1.00 91.50 310 LEU A N 1
ATOM 2568 C CA . LEU A 1 310 ? -11.490 -1.187 -0.041 1.00 91.50 310 LEU A CA 1
ATOM 2569 C C . LEU A 1 310 ? -10.386 -1.015 0.999 1.00 91.50 310 LEU A C 1
ATOM 2571 O O . LEU A 1 310 ? -9.442 -1.797 1.092 1.00 91.50 310 LEU A O 1
ATOM 2575 N N . GLY A 1 311 ? -10.487 0.062 1.778 1.00 96.75 311 GLY A N 1
ATOM 2576 C CA . GLY A 1 311 ? -9.607 0.274 2.903 1.00 96.75 311 GLY A CA 1
ATOM 2577 C C . GLY A 1 311 ? -10.133 1.307 3.881 1.00 96.75 311 GLY A C 1
ATOM 2578 O O . GLY A 1 311 ? -10.789 2.281 3.499 1.00 96.75 311 GLY A O 1
ATOM 2579 N N . TYR A 1 312 ? -9.830 1.106 5.158 1.00 98.31 312 TYR A N 1
ATOM 2580 C CA . TYR A 1 312 ? -10.253 2.001 6.229 1.00 98.31 312 TYR A CA 1
ATOM 2581 C C . TYR A 1 312 ? -9.303 1.983 7.427 1.00 98.31 312 TYR A C 1
ATOM 2583 O O . TYR A 1 312 ? -8.642 0.987 7.721 1.00 98.31 312 TYR A O 1
ATOM 2591 N N . LEU A 1 313 ? -9.292 3.091 8.163 1.00 98.38 313 LEU A N 1
ATOM 2592 C CA . LEU A 1 313 ? -8.724 3.204 9.500 1.00 98.38 313 LEU A CA 1
ATOM 2593 C C . LEU A 1 313 ? -9.831 2.965 10.535 1.00 98.38 313 LEU A C 1
ATOM 2595 O O . LEU A 1 313 ? -10.910 3.555 10.453 1.00 98.38 313 LEU A O 1
ATOM 2599 N N . LEU A 1 314 ? -9.565 2.126 11.531 1.00 98.62 314 LEU A N 1
ATOM 2600 C CA . LEU A 1 314 ? -10.503 1.791 12.602 1.00 98.62 314 LEU A CA 1
ATOM 2601 C C . LEU A 1 314 ? -9.787 1.829 13.946 1.00 98.62 314 LEU A C 1
ATOM 2603 O O . LEU A 1 314 ? -8.697 1.277 14.091 1.00 98.62 314 LEU A O 1
ATOM 2607 N N . ASN A 1 315 ? -10.407 2.450 14.945 1.00 98.25 315 ASN A N 1
ATOM 2608 C CA . ASN A 1 315 ? -9.902 2.393 16.313 1.00 98.25 315 ASN A CA 1
ATOM 2609 C C . ASN A 1 315 ? -10.674 1.411 17.195 1.00 98.25 315 ASN A C 1
ATOM 2611 O O . ASN A 1 315 ? -11.751 0.928 16.835 1.00 98.25 315 ASN A O 1
ATOM 2615 N N . PHE A 1 316 ? -10.113 1.133 18.373 1.00 98.56 316 PHE A N 1
ATOM 2616 C CA . PHE A 1 316 ? -10.669 0.200 19.353 1.00 98.56 316 PHE A CA 1
ATOM 2617 C C . PHE A 1 316 ? -12.154 0.462 19.654 1.00 98.56 316 PHE A C 1
ATOM 2619 O O . PHE A 1 316 ? -12.980 -0.451 19.642 1.00 98.56 316 PHE A O 1
ATOM 2626 N N . ASP A 1 317 ? -12.512 1.723 19.908 1.00 98.38 317 ASP A N 1
ATOM 2627 C CA . ASP A 1 317 ? -13.889 2.105 20.232 1.00 98.38 317 ASP A CA 1
ATOM 2628 C C . ASP A 1 317 ? -14.830 1.926 19.030 1.00 98.38 317 ASP A C 1
ATOM 2630 O O . ASP A 1 317 ? -15.954 1.446 19.185 1.00 98.38 317 ASP A O 1
ATOM 2634 N N . GLY A 1 318 ? -14.352 2.209 17.816 1.00 98.44 318 GLY A N 1
ATOM 2635 C CA . GLY A 1 318 ? -15.078 1.934 16.581 1.00 98.44 318 GLY A CA 1
ATOM 2636 C C . GLY A 1 318 ? -15.375 0.449 16.401 1.00 98.44 318 GLY A C 1
ATOM 2637 O O . GLY A 1 318 ? -16.527 0.082 16.169 1.00 98.44 318 GLY A O 1
ATOM 2638 N N . ALA A 1 319 ? -14.375 -0.415 16.594 1.00 98.56 319 ALA A N 1
ATOM 2639 C CA . ALA A 1 319 ? -14.553 -1.865 16.521 1.00 98.56 319 ALA A CA 1
ATOM 2640 C C . ALA A 1 319 ? -15.592 -2.351 17.545 1.00 98.56 319 ALA A C 1
ATOM 2642 O O . ALA A 1 319 ? -16.495 -3.124 17.216 1.00 98.56 319 ALA A O 1
ATOM 2643 N N . LYS A 1 320 ? -15.543 -1.821 18.773 1.00 98.38 320 LYS A N 1
ATOM 2644 C CA . LYS A 1 320 ? -16.521 -2.129 19.823 1.00 98.38 320 LYS A CA 1
ATOM 2645 C C . LYS A 1 320 ? -17.936 -1.705 19.427 1.00 98.38 320 LYS A C 1
ATOM 2647 O O . LYS A 1 320 ? -18.874 -2.474 19.629 1.00 98.38 320 LYS A O 1
ATOM 2652 N N . LYS A 1 321 ? -18.111 -0.510 18.856 1.00 98.31 321 LYS A N 1
ATOM 2653 C CA . LYS A 1 321 ? -19.416 -0.022 18.375 1.00 98.31 321 LYS A CA 1
ATOM 2654 C C . LYS A 1 321 ? -19.971 -0.891 17.248 1.00 98.31 321 LYS A C 1
ATOM 2656 O O . LYS A 1 321 ? -21.133 -1.288 17.319 1.00 98.31 321 LYS A O 1
ATOM 2661 N N . LEU A 1 322 ? -19.135 -1.251 16.272 1.00 98.00 322 LEU A N 1
ATOM 2662 C CA . LEU A 1 322 ? -19.507 -2.146 15.172 1.00 98.00 322 LEU A CA 1
ATOM 2663 C C . LEU A 1 322 ? -19.913 -3.539 15.676 1.00 98.00 322 LEU A C 1
ATOM 2665 O O . LEU A 1 322 ? -20.885 -4.104 15.185 1.00 98.00 322 LEU A O 1
ATOM 2669 N N . LEU A 1 323 ? -19.246 -4.090 16.691 1.00 97.31 323 LEU A N 1
ATOM 2670 C CA . LEU A 1 323 ? -19.643 -5.373 17.285 1.00 97.31 323 LEU A CA 1
ATOM 2671 C C . LEU A 1 323 ? -20.911 -5.261 18.149 1.00 97.31 323 LEU A C 1
ATOM 2673 O O . LEU A 1 323 ? -21.772 -6.144 18.106 1.00 97.31 323 LEU A O 1
ATOM 2677 N N . ASN A 1 324 ? -21.062 -4.168 18.902 1.00 97.06 324 ASN A N 1
ATOM 2678 C CA . ASN A 1 324 ? -22.212 -3.926 19.779 1.00 97.06 324 ASN A CA 1
ATOM 2679 C C . ASN A 1 324 ? -23.537 -3.769 19.025 1.00 97.06 324 ASN A C 1
ATOM 2681 O O . ASN A 1 324 ? -24.588 -4.033 19.609 1.00 97.06 324 ASN A O 1
ATOM 2685 N N . GLY A 1 325 ? -23.502 -3.406 17.738 1.00 95.06 325 GLY A N 1
ATOM 2686 C CA . GLY A 1 325 ? -24.682 -3.437 16.869 1.00 95.06 325 GLY A CA 1
ATOM 2687 C C . GLY A 1 325 ? -25.265 -4.843 16.667 1.00 95.06 325 GLY A C 1
ATOM 2688 O O . GLY A 1 325 ? -26.384 -4.972 16.179 1.00 95.06 325 GLY A O 1
ATOM 2689 N N . ARG A 1 326 ? -24.550 -5.900 17.091 1.00 94.62 326 ARG A N 1
ATOM 2690 C CA . ARG A 1 326 ? -24.921 -7.319 16.930 1.00 94.62 326 ARG A CA 1
ATOM 2691 C C . ARG A 1 326 ? -25.278 -7.666 15.477 1.00 94.62 326 ARG A C 1
ATOM 2693 O O . ARG A 1 326 ? -26.321 -8.280 15.238 1.00 94.62 326 ARG A O 1
ATOM 2700 N N . PRO A 1 327 ? -24.414 -7.322 14.505 1.00 93.69 327 PRO A N 1
ATOM 2701 C CA . PRO A 1 327 ? -24.759 -7.416 13.090 1.00 93.69 327 PRO A CA 1
ATOM 2702 C C . PRO A 1 327 ? -25.096 -8.836 12.633 1.00 93.69 327 PRO A C 1
ATOM 2704 O O . PRO A 1 327 ? -25.938 -9.006 11.764 1.00 93.69 327 PRO A O 1
ATOM 2707 N N . LEU A 1 328 ? -24.517 -9.869 13.256 1.00 92.19 328 LEU A N 1
ATOM 2708 C CA . LEU A 1 328 ? -24.798 -11.261 12.885 1.00 92.19 328 LEU A CA 1
ATOM 2709 C C . LEU A 1 328 ? -26.276 -11.644 13.062 1.00 92.19 328 LEU A C 1
ATOM 2711 O O . LEU A 1 328 ? -26.763 -12.510 12.351 1.00 92.19 328 LEU A O 1
ATOM 2715 N N . GLN A 1 329 ? -27.018 -10.988 13.959 1.00 90.50 329 GLN A N 1
ATOM 2716 C CA . GLN A 1 329 ? -28.442 -11.278 14.175 1.00 90.50 329 GLN A CA 1
ATOM 2717 C C . GLN A 1 329 ? -29.356 -10.606 13.139 1.00 90.50 329 GLN A C 1
ATOM 2719 O O . GLN A 1 329 ? -30.553 -10.895 13.115 1.00 90.50 329 GLN A O 1
ATOM 2724 N N . ARG A 1 330 ? -28.825 -9.656 12.357 1.00 89.38 330 ARG A N 1
ATOM 2725 C CA . ARG A 1 330 ? -29.564 -8.808 11.407 1.00 89.38 330 ARG A CA 1
ATOM 2726 C C . ARG A 1 330 ? -28.649 -8.430 10.243 1.00 89.38 330 ARG A C 1
ATOM 2728 O O . ARG A 1 330 ? -28.432 -7.254 9.967 1.00 89.38 330 ARG A O 1
ATOM 2735 N N . LEU A 1 331 ? -28.048 -9.447 9.636 1.00 89.94 331 LEU A N 1
ATOM 2736 C CA . LEU A 1 331 ? -26.943 -9.291 8.707 1.00 89.94 331 LEU A CA 1
ATOM 2737 C C . LEU A 1 331 ? -27.370 -8.501 7.468 1.00 89.94 331 LEU A C 1
ATOM 2739 O O . LEU A 1 331 ? -28.427 -8.758 6.886 1.00 89.94 331 LEU A O 1
ATOM 2743 N N . LEU A 1 332 ? -26.490 -7.583 7.094 1.00 89.94 332 LEU A N 1
ATOM 2744 C CA . LEU A 1 332 ? -26.468 -6.796 5.871 1.00 89.94 332 LEU A CA 1
ATOM 2745 C C . LEU A 1 332 ? -25.050 -6.887 5.289 1.00 89.94 332 LEU A C 1
ATOM 2747 O O . LEU A 1 332 ? -24.121 -7.195 6.048 1.00 89.94 332 LEU A O 1
ATOM 2751 N N . PRO A 1 333 ? -24.841 -6.599 3.994 1.00 89.56 333 PRO A N 1
ATOM 2752 C CA . PRO A 1 333 ? -23.497 -6.379 3.472 1.00 89.56 333 PRO A CA 1
ATOM 2753 C C . PRO A 1 333 ? -22.754 -5.318 4.291 1.00 89.56 333 PRO A C 1
ATOM 2755 O O . PRO A 1 333 ? -23.368 -4.413 4.864 1.00 89.56 333 PRO A O 1
ATOM 2758 N N . VAL A 1 334 ? -21.427 -5.436 4.367 1.00 91.88 334 VAL A N 1
ATOM 2759 C CA . VAL A 1 334 ? -20.604 -4.543 5.201 1.00 91.88 334 VAL A CA 1
ATOM 2760 C C . VAL A 1 334 ? -20.769 -3.081 4.781 1.00 91.88 334 VAL A C 1
ATOM 2762 O O . VAL A 1 334 ? -20.936 -2.217 5.643 1.00 91.88 334 VAL A O 1
ATOM 2765 N N . ASP A 1 335 ? -20.869 -2.845 3.473 1.00 89.88 335 ASP A N 1
ATOM 2766 C CA . ASP A 1 335 ? -21.063 -1.521 2.890 1.00 89.88 335 ASP A CA 1
ATOM 2767 C C . ASP A 1 335 ? -22.429 -0.898 3.210 1.00 89.88 335 ASP A C 1
ATOM 2769 O O . ASP A 1 335 ? -22.567 0.315 3.158 1.00 89.88 335 ASP A O 1
ATOM 2773 N N . GLU A 1 336 ? -23.435 -1.690 3.592 1.00 91.31 336 GLU A N 1
ATOM 2774 C CA . GLU A 1 336 ? -24.716 -1.158 4.080 1.00 91.31 336 GLU A CA 1
ATOM 2775 C C . GLU A 1 336 ? -24.689 -0.977 5.598 1.00 91.31 336 GLU A C 1
ATOM 2777 O O . GLU A 1 336 ? -25.227 -0.014 6.153 1.00 91.31 336 GLU A O 1
ATOM 2782 N N . TYR A 1 337 ? -24.020 -1.896 6.295 1.00 94.94 337 TYR A N 1
ATOM 2783 C CA . TYR A 1 337 ? -23.931 -1.885 7.745 1.00 94.94 337 TYR A CA 1
ATOM 2784 C C . TYR A 1 337 ? -23.154 -0.677 8.277 1.00 94.94 337 TYR A C 1
ATOM 2786 O O . TYR A 1 337 ? -23.632 0.003 9.188 1.00 94.94 337 TYR A O 1
ATOM 2794 N N . ILE A 1 338 ? -21.973 -0.380 7.727 1.00 96.12 338 ILE A N 1
ATOM 2795 C CA . ILE A 1 338 ? -21.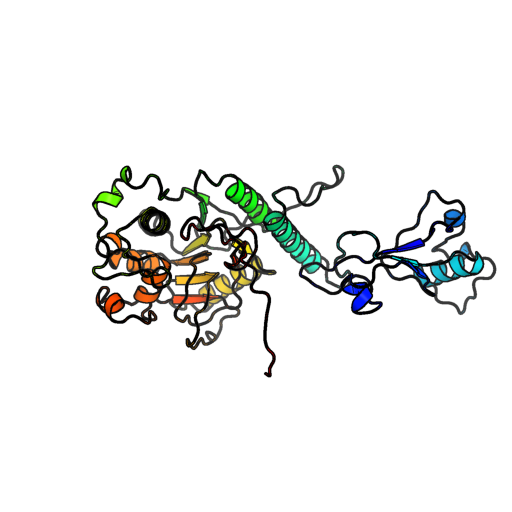126 0.708 8.240 1.00 96.12 338 ILE A CA 1
ATOM 2796 C C . ILE A 1 338 ? -21.849 2.069 8.116 1.00 96.12 338 ILE A C 1
ATOM 2798 O O . ILE A 1 338 ? -21.949 2.753 9.140 1.00 96.12 338 ILE A O 1
ATOM 2802 N N . PRO A 1 339 ? -22.449 2.452 6.966 1.00 94.88 339 PRO A N 1
ATOM 2803 C CA . PRO A 1 339 ? -23.229 3.688 6.855 1.00 94.88 339 PRO A CA 1
ATOM 2804 C C . PRO A 1 339 ? -24.463 3.771 7.738 1.00 94.88 339 PRO A C 1
ATOM 2806 O O . PRO A 1 339 ? -24.844 4.872 8.150 1.00 94.88 339 PRO A O 1
ATOM 2809 N N . ILE A 1 340 ? -25.081 2.637 8.076 1.00 95.25 340 ILE A N 1
ATOM 2810 C CA . ILE A 1 340 ? -26.120 2.619 9.107 1.00 95.25 340 ILE A CA 1
ATOM 2811 C C . ILE A 1 340 ? -25.512 3.007 10.456 1.00 95.25 340 ILE A C 1
ATOM 2813 O O . ILE A 1 340 ? -26.062 3.861 11.146 1.00 95.25 340 ILE A O 1
ATOM 2817 N N . MET A 1 341 ? -24.367 2.438 10.833 1.00 97.31 341 MET A N 1
ATOM 2818 C CA . MET A 1 341 ? -23.754 2.682 12.143 1.00 97.31 341 MET A CA 1
ATOM 2819 C C . MET A 1 341 ? -23.264 4.125 12.347 1.00 97.31 341 MET A C 1
ATOM 2821 O O . MET A 1 341 ? -23.188 4.559 13.500 1.00 97.31 341 MET A O 1
ATOM 2825 N N . PHE A 1 342 ? -22.980 4.873 11.272 1.00 95.81 342 PHE A N 1
ATOM 2826 C CA . PHE A 1 342 ? -22.688 6.317 11.311 1.00 95.81 342 PHE A CA 1
ATOM 2827 C C . PHE A 1 342 ? -23.864 7.222 10.881 1.00 95.81 342 PHE A C 1
ATOM 2829 O O . PHE A 1 342 ? -23.680 8.413 10.643 1.00 95.81 342 PHE A O 1
AT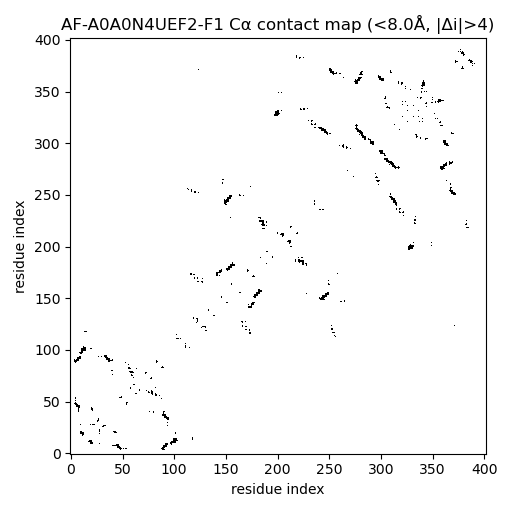OM 2836 N N . ASP A 1 343 ? -25.081 6.669 10.826 1.00 95.25 343 ASP A N 1
ATOM 2837 C CA . ASP A 1 343 ? -26.357 7.379 10.622 1.00 95.25 343 ASP A CA 1
ATOM 2838 C C . ASP A 1 343 ? -26.500 8.145 9.290 1.00 95.25 343 ASP A C 1
ATOM 2840 O O . ASP A 1 343 ? -27.218 9.142 9.207 1.00 95.25 343 ASP A O 1
ATOM 2844 N N . LYS A 1 344 ? -25.859 7.675 8.213 1.00 93.38 344 LYS A N 1
ATOM 2845 C CA . LYS A 1 344 ? -25.945 8.301 6.873 1.00 93.38 344 LYS A CA 1
ATOM 2846 C C . LYS A 1 344 ? -26.585 7.427 5.802 1.00 93.38 344 LYS A C 1
ATOM 2848 O O . LYS A 1 344 ? -26.698 7.859 4.663 1.00 93.38 344 LYS A O 1
ATOM 2853 N N . HIS A 1 345 ? -27.012 6.218 6.145 1.00 92.19 345 HIS A N 1
ATOM 2854 C CA . HIS A 1 345 ? -27.701 5.340 5.205 1.00 92.19 345 HIS A CA 1
ATOM 2855 C C . HIS A 1 345 ? -29.072 5.928 4.770 1.00 92.19 345 HIS A C 1
ATOM 2857 O O . HIS A 1 345 ? -29.794 6.455 5.615 1.00 92.19 345 HIS A O 1
ATOM 2863 N N . PRO A 1 346 ? -29.484 5.840 3.492 1.00 90.31 346 PRO A N 1
ATOM 2864 C CA . PRO A 1 346 ? -30.738 6.444 3.017 1.00 90.31 346 PRO A CA 1
ATOM 2865 C C . PRO A 1 346 ? -31.999 5.646 3.395 1.00 90.31 346 PRO A C 1
ATOM 2867 O O . PRO A 1 346 ? -33.081 6.207 3.539 1.00 90.31 346 PRO A O 1
ATOM 2870 N N . ASN A 1 347 ? -31.885 4.325 3.557 1.00 89.81 347 ASN A N 1
ATOM 2871 C CA . ASN A 1 347 ? -33.010 3.465 3.934 1.00 89.81 347 ASN A CA 1
ATOM 2872 C C . ASN A 1 347 ? -33.305 3.527 5.445 1.00 89.81 347 ASN A C 1
ATOM 2874 O O . ASN A 1 347 ? -32.610 2.905 6.255 1.00 89.81 347 ASN A O 1
ATOM 2878 N N . GLU A 1 348 ? -34.373 4.233 5.817 1.00 90.69 348 GLU A N 1
ATOM 2879 C CA . GLU A 1 348 ? -34.812 4.358 7.212 1.00 90.69 348 GLU A CA 1
ATOM 2880 C C . GLU A 1 348 ? -35.304 3.034 7.819 1.00 90.69 348 GLU A C 1
ATOM 2882 O O . GLU A 1 348 ? -35.108 2.789 9.009 1.00 90.69 348 GLU A O 1
ATOM 2887 N N . THR A 1 349 ? -35.887 2.126 7.029 1.00 90.69 349 THR A N 1
ATOM 2888 C CA . THR A 1 349 ? -36.321 0.805 7.517 1.00 90.69 349 THR A CA 1
ATOM 2889 C C . THR A 1 349 ? -35.134 -0.007 8.034 1.00 90.69 349 THR A C 1
ATOM 2891 O O . THR A 1 349 ? -35.195 -0.581 9.125 1.00 90.69 349 THR A O 1
ATOM 2894 N N . TRP A 1 350 ? -34.024 -0.015 7.294 1.00 90.31 350 TRP A N 1
ATOM 2895 C CA . TRP A 1 350 ? -32.812 -0.722 7.711 1.00 90.31 350 TRP A CA 1
ATOM 2896 C C . TRP A 1 350 ? -32.128 -0.015 8.880 1.00 90.31 350 TRP A C 1
ATOM 2898 O O . TRP A 1 350 ? -31.783 -0.666 9.869 1.00 90.31 350 TRP A O 1
ATOM 2908 N N . LYS A 1 351 ? -32.034 1.321 8.846 1.00 92.19 351 LYS A N 1
ATOM 2909 C CA . LYS A 1 351 ? -31.492 2.112 9.963 1.00 92.19 351 LYS A CA 1
ATOM 2910 C C . LYS A 1 351 ? -32.225 1.869 11.272 1.00 92.19 351 LYS A C 1
ATOM 2912 O O . LYS A 1 351 ? -31.578 1.666 12.297 1.00 92.19 351 LYS A O 1
ATOM 2917 N N . ASN A 1 352 ? -33.557 1.840 11.253 1.00 93.00 352 ASN A N 1
ATOM 2918 C CA . ASN A 1 352 ? -34.382 1.619 12.446 1.00 93.00 352 ASN A CA 1
ATOM 2919 C C . ASN A 1 352 ? -34.114 0.274 13.128 1.00 93.00 352 ASN A C 1
ATOM 2921 O O . ASN A 1 352 ? -34.383 0.110 14.318 1.00 93.00 352 ASN A O 1
ATOM 2925 N N . THR A 1 353 ? -33.512 -0.667 12.407 1.00 92.31 353 THR A N 1
ATOM 2926 C CA . THR A 1 353 ? -33.110 -1.956 12.957 1.00 92.31 353 THR A CA 1
ATOM 2927 C C . THR A 1 353 ? -31.843 -1.870 13.821 1.00 92.31 353 THR A C 1
ATOM 2929 O O . THR A 1 353 ? -31.607 -2.730 14.672 1.00 92.31 353 THR A O 1
ATOM 2932 N N . PHE A 1 354 ? -31.060 -0.804 13.682 1.00 94.69 354 PHE A N 1
ATOM 2933 C CA . PHE A 1 354 ? -29.888 -0.507 14.499 1.00 94.69 354 PHE A CA 1
ATOM 2934 C C . PHE A 1 354 ? -30.112 0.840 15.199 1.00 94.69 354 PHE A C 1
ATOM 2936 O O . PHE A 1 354 ? -29.781 1.879 14.641 1.00 94.69 354 PHE A O 1
ATOM 2943 N N . PRO A 1 355 ? -30.716 0.873 16.402 1.00 93.38 355 PRO A N 1
ATOM 2944 C CA . PRO A 1 355 ? -31.092 2.133 17.053 1.00 93.38 355 PRO A CA 1
ATOM 2945 C C . PRO A 1 355 ? -29.896 2.944 17.574 1.00 93.38 355 PRO A C 1
ATOM 2947 O O . PRO A 1 355 ? -30.006 4.153 17.747 1.00 93.38 355 PRO A O 1
ATOM 2950 N N . ILE A 1 356 ? -28.755 2.298 17.833 1.00 95.94 356 ILE A N 1
ATOM 2951 C CA . ILE A 1 356 ? -27.528 2.962 18.287 1.00 95.94 356 ILE A CA 1
ATOM 2952 C C . ILE A 1 356 ? -26.616 3.160 17.073 1.00 95.94 356 ILE A C 1
ATOM 2954 O O . ILE A 1 356 ? -25.951 2.221 16.645 1.00 95.94 356 ILE A O 1
ATOM 2958 N N . ARG A 1 357 ? -26.594 4.383 16.533 1.00 96.62 357 ARG A N 1
ATOM 2959 C CA . ARG A 1 357 ? -25.847 4.770 15.321 1.00 96.62 357 ARG A CA 1
ATOM 2960 C C . ARG A 1 357 ? -24.866 5.895 15.630 1.00 96.62 357 ARG A C 1
ATOM 2962 O O . ARG A 1 357 ? -25.020 7.028 15.198 1.00 96.62 357 ARG A O 1
ATOM 2969 N N . ASN A 1 358 ? -23.916 5.600 16.510 1.00 96.81 358 ASN A N 1
ATOM 2970 C CA . ASN A 1 358 ? -22.998 6.583 17.085 1.00 96.81 358 ASN A CA 1
ATOM 2971 C C . ASN A 1 358 ? -21.542 6.385 16.635 1.00 96.81 358 ASN A C 1
ATOM 2973 O O . ASN A 1 358 ? -20.624 6.796 17.354 1.00 96.81 358 ASN A O 1
ATOM 2977 N N . LEU A 1 359 ? -21.308 5.721 15.502 1.00 97.88 359 LEU A N 1
ATOM 2978 C CA . LEU A 1 359 ? -19.972 5.567 14.934 1.00 97.88 359 LEU A CA 1
ATOM 2979 C C . LEU A 1 359 ? -19.515 6.912 14.349 1.00 97.88 359 LEU A C 1
ATOM 2981 O O . LEU A 1 359 ? -20.096 7.400 13.386 1.00 97.88 359 LEU A O 1
ATOM 2985 N N . ALA A 1 360 ? -18.476 7.521 14.926 1.00 97.88 360 ALA A N 1
ATOM 2986 C CA . ALA A 1 360 ? -17.911 8.764 14.404 1.00 97.88 360 ALA A CA 1
ATOM 2987 C C . ALA A 1 360 ? -17.058 8.465 13.159 1.00 97.88 360 ALA A C 1
ATOM 2989 O O . ALA A 1 360 ? -15.886 8.095 13.282 1.00 97.88 360 ALA A O 1
ATOM 2990 N N . ALA A 1 361 ? -17.666 8.566 11.977 1.00 97.69 361 ALA A N 1
ATOM 2991 C CA . ALA A 1 361 ? -17.031 8.234 10.708 1.00 97.69 361 ALA A CA 1
ATOM 2992 C C . ALA A 1 361 ? -16.583 9.476 9.922 1.00 97.69 361 ALA A C 1
ATOM 2994 O O . ALA A 1 361 ? -17.254 10.509 9.929 1.00 97.69 361 ALA A O 1
ATOM 2995 N N . TYR A 1 362 ? -15.463 9.337 9.217 1.00 97.69 362 TYR A N 1
ATOM 2996 C CA . TYR A 1 362 ? -14.881 10.335 8.320 1.00 97.69 362 TYR A CA 1
ATOM 2997 C C . TYR A 1 362 ? -14.347 9.652 7.054 1.00 97.69 362 TYR A C 1
ATOM 2999 O O . TYR A 1 362 ? -14.415 8.431 6.900 1.00 97.69 362 TYR A O 1
ATOM 3007 N N . THR A 1 363 ? -13.808 10.435 6.132 1.00 97.31 363 THR A N 1
ATOM 3008 C CA . THR A 1 363 ? -13.130 9.943 4.929 1.00 97.31 363 THR A CA 1
ATOM 3009 C C . THR A 1 363 ? -11.855 10.729 4.710 1.00 97.31 363 THR A C 1
ATOM 3011 O O . THR A 1 363 ? -11.814 11.933 4.982 1.00 97.31 363 THR A O 1
ATOM 3014 N N . MET A 1 364 ? -10.833 10.065 4.179 1.00 96.75 364 MET A N 1
ATOM 3015 C CA . MET A 1 364 ? -9.747 10.794 3.552 1.00 96.75 364 MET A CA 1
ATOM 3016 C C . MET A 1 364 ? -10.252 11.482 2.284 1.00 96.75 364 MET A C 1
ATOM 3018 O O . MET A 1 364 ? -11.087 10.921 1.564 1.00 96.75 364 MET A O 1
ATOM 3022 N N . TYR A 1 365 ? -9.781 12.702 2.041 1.00 92.94 365 TYR A N 1
ATOM 3023 C CA . TYR A 1 365 ? -9.962 13.393 0.772 1.00 92.94 365 TYR A CA 1
ATOM 3024 C C . TYR A 1 365 ? -8.656 14.110 0.377 1.00 92.94 365 TYR A C 1
ATOM 3026 O O . TYR A 1 365 ? -8.207 14.975 1.132 1.00 92.94 365 TYR A O 1
ATOM 3034 N N . PRO A 1 366 ? -8.072 13.791 -0.794 1.00 92.88 366 PRO A N 1
ATOM 3035 C CA . PRO A 1 366 ? -8.475 12.691 -1.678 1.00 92.88 366 PRO A CA 1
ATOM 3036 C C . PRO A 1 366 ? -8.328 11.321 -0.982 1.00 92.88 366 PRO A C 1
ATOM 3038 O O . PRO A 1 366 ? -7.648 11.198 0.037 1.00 92.88 366 PRO A O 1
ATOM 3041 N N . THR A 1 367 ? -9.009 10.293 -1.492 1.00 94.56 367 THR A N 1
ATOM 3042 C CA . THR A 1 367 ? -8.770 8.909 -1.052 1.00 94.56 367 THR A CA 1
ATOM 3043 C C . THR A 1 367 ? -7.362 8.470 -1.455 1.00 94.56 367 THR A C 1
ATOM 3045 O O . THR A 1 367 ? -6.777 9.033 -2.375 1.00 94.56 367 THR A O 1
ATOM 3048 N N . ILE A 1 368 ? -6.810 7.466 -0.776 1.00 96.62 368 ILE A N 1
ATOM 3049 C CA . ILE A 1 368 ? -5.453 6.960 -1.040 1.00 96.62 368 ILE A CA 1
ATOM 3050 C C . ILE A 1 368 ? -5.445 5.638 -1.804 1.00 96.62 368 ILE A C 1
ATOM 3052 O O . ILE A 1 368 ? -4.408 5.246 -2.335 1.00 96.62 368 ILE A O 1
ATOM 3056 N N . VAL A 1 369 ? -6.588 4.953 -1.855 1.00 96.44 369 VAL A N 1
ATOM 3057 C CA . VAL A 1 369 ? -6.771 3.724 -2.626 1.00 96.44 369 VAL A CA 1
ATOM 3058 C C . VAL A 1 369 ? -8.058 3.776 -3.444 1.00 96.44 369 VAL A C 1
ATOM 3060 O O . VAL A 1 369 ? -9.036 4.418 -3.049 1.00 96.44 369 VAL A O 1
ATOM 3063 N N . VAL A 1 370 ? -8.037 3.098 -4.585 1.00 92.69 370 VAL A N 1
ATOM 3064 C CA . VAL A 1 370 ? -9.162 2.896 -5.513 1.00 92.69 370 VAL A CA 1
ATOM 3065 C C . VAL A 1 370 ? -9.220 1.415 -5.905 1.00 92.69 370 VAL A C 1
ATOM 3067 O O . VAL A 1 370 ? -8.243 0.711 -5.649 1.00 92.69 370 VAL A O 1
ATOM 3070 N N . PRO A 1 371 ? -10.321 0.903 -6.478 1.00 89.69 371 PRO A N 1
ATOM 3071 C CA . PRO A 1 371 ? -10.354 -0.478 -6.957 1.00 89.69 371 PRO A CA 1
ATOM 3072 C C . PRO A 1 371 ? -9.247 -0.747 -7.988 1.00 89.69 371 PRO A C 1
ATOM 3074 O O . PRO A 1 371 ? -8.861 0.161 -8.726 1.00 89.69 371 PRO A O 1
ATOM 3077 N N . GLU A 1 372 ? -8.760 -1.989 -8.070 1.00 83.06 372 GLU A N 1
ATOM 3078 C CA . GLU A 1 372 ? -7.864 -2.434 -9.156 1.00 83.06 372 GLU A CA 1
ATOM 3079 C C . GLU A 1 372 ? -8.512 -2.190 -10.526 1.00 83.06 372 GLU A C 1
ATOM 3081 O O . GLU A 1 372 ? -7.840 -1.706 -11.438 1.00 83.06 372 GLU A O 1
ATOM 3086 N N . ARG A 1 373 ? -9.815 -2.487 -10.630 1.00 77.62 373 ARG A N 1
ATOM 3087 C CA . ARG A 1 373 ? -10.666 -2.195 -11.785 1.00 77.62 373 ARG A CA 1
ATOM 3088 C C . ARG A 1 373 ? -12.031 -1.687 -11.337 1.00 77.62 373 ARG A C 1
ATOM 3090 O O . ARG A 1 373 ? -12.574 -2.156 -10.334 1.00 77.62 373 ARG A O 1
ATOM 3097 N N . TYR A 1 374 ? -12.607 -0.762 -12.087 1.00 68.81 374 TYR A N 1
ATOM 3098 C CA . TYR A 1 374 ? -13.988 -0.318 -11.914 1.00 68.81 374 TYR A CA 1
ATOM 3099 C C . TYR A 1 374 ? -14.965 -1.301 -12.565 1.00 68.81 374 TYR A C 1
ATOM 3101 O O . TYR A 1 374 ? -14.614 -2.033 -13.485 1.00 68.81 374 TYR A O 1
ATOM 3109 N N . THR A 1 375 ? -16.225 -1.302 -12.117 1.00 54.09 375 THR A N 1
ATOM 3110 C CA . THR A 1 375 ? -17.262 -2.236 -12.601 1.00 54.09 375 THR A CA 1
ATOM 3111 C C . THR A 1 375 ? -17.528 -2.151 -14.109 1.00 54.09 375 THR A C 1
ATOM 3113 O O . THR A 1 375 ? -18.162 -3.035 -14.662 1.00 54.09 375 THR A O 1
ATOM 3116 N N . ASN A 1 376 ? -17.092 -1.093 -14.791 1.00 56.31 376 ASN A N 1
ATOM 3117 C CA . ASN A 1 376 ? -17.235 -0.890 -16.235 1.00 56.31 376 ASN A CA 1
ATOM 3118 C C . ASN A 1 376 ? -15.956 -1.190 -17.038 1.00 56.31 376 ASN A C 1
ATOM 3120 O O . ASN A 1 376 ? -15.958 -1.002 -18.255 1.00 56.31 376 ASN A O 1
ATOM 3124 N N . GLU A 1 377 ? -14.876 -1.616 -16.387 1.00 49.97 377 GLU A N 1
ATOM 3125 C CA . GLU A 1 377 ? -13.599 -1.907 -17.037 1.00 49.97 377 GLU A CA 1
ATOM 3126 C C . GLU A 1 377 ? -13.493 -3.390 -17.409 1.00 49.97 377 GLU A C 1
ATOM 3128 O O . GLU A 1 377 ? -13.921 -4.281 -16.671 1.00 49.97 377 GLU A O 1
ATOM 3133 N N . GLU A 1 378 ? -12.898 -3.666 -18.572 1.00 48.16 378 GLU A N 1
ATOM 3134 C CA . GLU A 1 378 ? -12.619 -5.034 -19.015 1.00 48.16 378 GLU A CA 1
ATOM 3135 C C . GLU A 1 378 ? -11.787 -5.766 -17.955 1.00 48.16 378 GLU A C 1
ATOM 3137 O O . GLU A 1 378 ? -10.867 -5.186 -17.390 1.00 48.16 378 GLU A O 1
ATOM 3142 N N . GLY A 1 379 ? -12.096 -7.029 -17.656 1.00 55.31 379 GLY A N 1
ATOM 3143 C CA . GLY A 1 379 ? -11.379 -7.810 -16.641 1.00 55.31 379 GLY A CA 1
ATOM 3144 C C . GLY A 1 379 ? -11.760 -7.503 -15.188 1.00 55.31 379 GLY A C 1
ATOM 3145 O O . GLY A 1 379 ? -11.113 -8.034 -14.283 1.00 55.31 379 GLY A O 1
ATOM 3146 N N . TYR A 1 380 ? -12.783 -6.676 -14.933 1.00 54.03 380 TYR A N 1
ATOM 3147 C CA . TYR A 1 380 ? -13.361 -6.537 -13.595 1.00 54.03 380 TYR A CA 1
ATOM 3148 C C . TYR A 1 380 ? -13.858 -7.894 -13.083 1.00 54.03 380 TYR A C 1
ATOM 3150 O O . TYR A 1 380 ? -14.728 -8.527 -13.680 1.00 54.03 380 TYR A O 1
ATOM 3158 N N . ILE A 1 381 ? -13.301 -8.342 -11.960 1.00 53.91 381 ILE A N 1
ATOM 3159 C CA . ILE A 1 381 ? -13.715 -9.565 -11.277 1.00 53.91 381 ILE A CA 1
ATOM 3160 C C . ILE A 1 381 ? -13.987 -9.193 -9.828 1.00 53.91 381 ILE A C 1
ATOM 3162 O O . ILE A 1 381 ? -13.063 -8.858 -9.090 1.00 53.91 381 ILE A O 1
ATOM 3166 N N . SER A 1 382 ? -15.238 -9.312 -9.404 1.00 64.56 382 SER A N 1
ATOM 3167 C CA . SER A 1 382 ? -15.617 -9.185 -8.000 1.00 64.56 382 SER A CA 1
ATOM 3168 C C . SER A 1 382 ? -16.011 -10.544 -7.444 1.00 64.56 382 SER A C 1
ATOM 3170 O O . SER A 1 382 ? -16.886 -11.223 -7.985 1.00 64.56 382 SER A O 1
ATOM 3172 N N . ASP A 1 383 ? -15.367 -10.942 -6.345 1.00 66.25 383 ASP A N 1
ATOM 3173 C CA . ASP A 1 383 ? -15.753 -12.152 -5.620 1.00 66.25 383 ASP A CA 1
ATOM 3174 C C . ASP A 1 383 ? -17.113 -11.988 -4.922 1.00 66.25 383 ASP A C 1
ATOM 3176 O O . ASP A 1 383 ? -17.722 -12.999 -4.597 1.00 66.25 383 ASP A O 1
ATOM 3180 N N . THR A 1 384 ? -17.611 -10.762 -4.707 1.00 55.88 384 THR A N 1
ATOM 3181 C CA . THR A 1 384 ? -18.919 -10.491 -4.083 1.00 55.88 384 THR A CA 1
ATOM 3182 C C . THR A 1 384 ? -20.045 -10.269 -5.095 1.00 55.88 384 THR A C 1
ATOM 3184 O O . THR A 1 384 ? -21.185 -10.624 -4.802 1.00 55.88 384 THR A O 1
ATOM 3187 N N . GLU A 1 385 ? -19.745 -9.748 -6.291 1.00 55.50 385 GLU A N 1
ATOM 3188 C CA . GLU A 1 385 ? -20.752 -9.390 -7.309 1.00 55.50 385 GLU A CA 1
ATOM 3189 C C . GLU A 1 385 ? -20.875 -10.396 -8.472 1.00 55.50 385 GLU A C 1
ATOM 3191 O O . GLU A 1 385 ? -21.785 -10.252 -9.282 1.00 55.50 385 GLU A O 1
ATOM 3196 N N . ALA A 1 386 ? -19.996 -11.407 -8.549 1.00 47.88 386 ALA A N 1
ATOM 3197 C CA . ALA A 1 386 ? -20.041 -12.591 -9.424 1.00 47.88 386 ALA A CA 1
ATOM 3198 C C . ALA A 1 386 ? -20.955 -12.503 -10.673 1.00 47.88 386 ALA A C 1
ATOM 3200 O O . ALA A 1 386 ? -21.941 -13.231 -10.808 1.00 47.88 386 ALA A O 1
ATOM 3201 N N . SER A 1 387 ? -20.589 -11.639 -11.620 1.00 36.78 387 SER A N 1
ATOM 3202 C CA . SER A 1 387 ? -20.929 -11.780 -13.037 1.00 36.78 387 SER A CA 1
ATOM 3203 C C . SER A 1 387 ? -19.793 -11.187 -13.873 1.00 36.78 387 SER A C 1
ATOM 3205 O O . SER A 1 387 ? -19.390 -10.049 -13.651 1.00 36.78 387 SER A O 1
ATOM 3207 N N . GLU A 1 388 ? -19.228 -11.970 -14.799 1.00 34.47 388 GLU A N 1
ATOM 3208 C CA . GLU A 1 388 ? -18.423 -11.403 -15.885 1.00 34.47 388 GLU A CA 1
ATOM 3209 C C . GLU A 1 388 ? -19.361 -10.508 -16.698 1.00 34.47 388 GLU A C 1
ATOM 3211 O O . GLU A 1 388 ? -20.375 -10.976 -17.224 1.00 34.47 388 GLU A O 1
ATOM 3216 N N . ILE A 1 389 ? -19.070 -9.212 -16.767 1.00 32.91 389 ILE A N 1
ATOM 3217 C CA . ILE A 1 389 ? -19.778 -8.330 -17.689 1.00 32.91 389 ILE A CA 1
ATOM 3218 C C . ILE A 1 389 ? -19.225 -8.641 -19.080 1.00 32.91 389 ILE A C 1
ATOM 3220 O O . ILE A 1 389 ? -18.154 -8.167 -19.455 1.00 32.91 389 ILE A O 1
ATOM 3224 N N . GLU A 1 390 ? -19.955 -9.443 -19.858 1.00 26.83 390 GLU A N 1
ATOM 3225 C CA . GLU A 1 390 ? -19.816 -9.409 -21.312 1.00 26.83 390 GLU A CA 1
ATOM 3226 C C . GLU A 1 390 ? -20.139 -7.977 -21.754 1.00 26.83 390 GLU A C 1
ATOM 3228 O O . GLU A 1 390 ? -21.264 -7.500 -21.579 1.00 26.83 390 GLU A O 1
ATOM 3233 N N . ILE A 1 391 ? -19.145 -7.268 -22.301 1.00 28.48 391 ILE A N 1
ATOM 3234 C CA . ILE A 1 391 ? -19.335 -5.966 -22.945 1.00 28.48 391 ILE A CA 1
ATOM 3235 C C . ILE A 1 391 ? -20.253 -6.191 -24.153 1.00 28.48 391 ILE A C 1
ATOM 3237 O O . ILE A 1 391 ? -19.808 -6.434 -25.275 1.00 28.48 391 ILE A O 1
ATOM 3241 N N . ILE A 1 392 ? -21.565 -6.127 -23.933 1.00 29.19 392 ILE A N 1
ATOM 3242 C CA . ILE A 1 392 ? -22.541 -6.026 -25.011 1.00 29.19 392 ILE A CA 1
ATOM 3243 C C . ILE A 1 392 ? -22.451 -4.588 -25.510 1.00 29.19 392 ILE A C 1
ATOM 3245 O O . ILE A 1 392 ? -22.984 -3.658 -24.904 1.00 29.19 392 ILE A O 1
ATOM 3249 N N . GLY A 1 393 ? -21.714 -4.410 -26.605 1.00 25.50 393 GLY A N 1
ATOM 3250 C CA . GLY A 1 393 ? -21.556 -3.133 -27.282 1.00 25.50 393 GLY A CA 1
ATOM 3251 C C . GLY A 1 393 ? -22.908 -2.533 -27.661 1.00 25.50 393 GLY A C 1
ATOM 3252 O O . GLY A 1 393 ? -23.560 -2.981 -28.603 1.00 25.50 393 GLY A O 1
ATOM 3253 N N . PHE A 1 394 ? -23.298 -1.469 -26.963 1.00 28.95 394 PHE A N 1
ATOM 3254 C CA . PHE A 1 394 ? -24.309 -0.542 -27.451 1.00 28.95 394 PHE A CA 1
ATOM 3255 C C . PHE A 1 394 ? -23.642 0.447 -28.408 1.00 28.95 394 PHE A C 1
ATOM 3257 O O . PHE A 1 394 ? -23.129 1.495 -28.025 1.00 28.95 394 PHE A O 1
ATOM 3264 N N . VAL A 1 395 ? -23.638 0.068 -29.685 1.00 26.19 395 VAL A N 1
ATOM 3265 C CA . VAL A 1 395 ? -23.491 0.982 -30.819 1.00 26.19 395 VAL A CA 1
ATOM 3266 C C . VAL A 1 395 ? -24.858 1.629 -31.089 1.00 26.19 395 VAL A C 1
ATOM 3268 O O . VAL A 1 395 ? -25.862 0.922 -31.135 1.00 26.19 395 VAL A O 1
ATOM 3271 N N . ASN A 1 396 ? -24.846 2.943 -31.358 1.00 26.62 396 ASN A N 1
ATOM 3272 C CA . ASN A 1 396 ? -25.965 3.846 -31.706 1.00 26.62 396 ASN A CA 1
ATOM 3273 C C . ASN A 1 396 ? -26.828 4.291 -30.509 1.00 26.62 396 ASN A C 1
ATOM 3275 O O . ASN A 1 396 ? -27.258 3.481 -29.707 1.00 26.62 396 ASN A O 1
ATOM 3279 N N . SER A 1 397 ? -27.195 5.558 -30.323 1.00 28.09 397 SER A N 1
ATOM 3280 C CA . SER A 1 397 ? -27.272 6.714 -31.221 1.00 28.09 397 SER A CA 1
ATOM 3281 C C . SER A 1 397 ? -27.651 7.946 -30.393 1.00 28.09 397 SER A C 1
ATOM 3283 O O . SER A 1 397 ? -28.378 7.812 -29.415 1.00 28.09 397 SER A O 1
ATOM 3285 N N . GLY A 1 398 ? -27.269 9.126 -30.882 1.00 29.25 398 GLY A N 1
ATOM 3286 C CA . GLY A 1 398 ? -27.840 10.423 -30.497 1.00 29.25 398 GLY A CA 1
ATOM 3287 C C . GLY A 1 398 ? -26.929 11.198 -29.546 1.00 29.25 398 GLY A C 1
ATOM 3288 O O . GLY A 1 398 ? -26.720 10.773 -28.422 1.00 29.25 398 GLY A O 1
ATOM 3289 N N . LYS A 1 399 ? -26.200 12.222 -30.003 1.00 27.53 399 LYS A N 1
ATOM 3290 C CA . LYS A 1 399 ? -26.713 13.584 -30.249 1.00 27.53 399 LYS A CA 1
ATOM 3291 C C . LYS A 1 399 ? -27.513 14.123 -29.058 1.00 27.53 399 LYS A C 1
ATOM 3293 O O . LYS A 1 399 ? -28.683 13.793 -28.924 1.00 27.53 399 LYS A O 1
ATOM 3298 N N . ASP A 1 400 ? -26.855 14.916 -28.217 1.00 31.31 400 ASP A N 1
ATOM 3299 C CA . ASP A 1 400 ? -27.081 16.366 -28.081 1.00 31.31 400 ASP A CA 1
ATOM 3300 C C . ASP A 1 400 ? -26.760 16.853 -26.651 1.00 31.31 400 ASP A C 1
ATOM 3302 O O . ASP A 1 400 ? -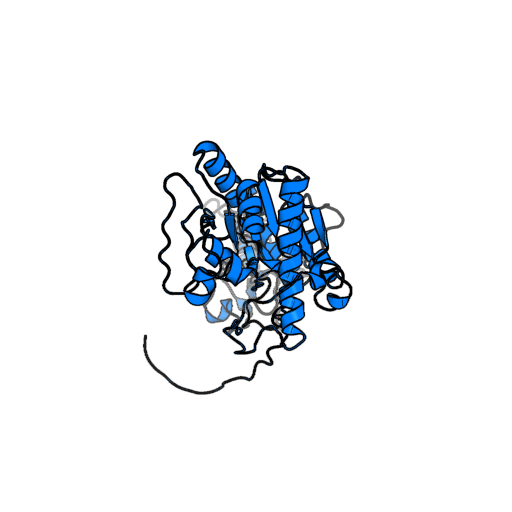27.316 16.375 -25.670 1.00 31.31 400 ASP A O 1
ATOM 3306 N N . GLU A 1 401 ? -25.829 17.813 -26.599 1.00 29.83 401 GLU A N 1
ATOM 3307 C CA . GLU A 1 401 ? -25.802 18.997 -25.722 1.00 29.83 401 GLU A CA 1
ATOM 3308 C C . GLU A 1 401 ? -25.953 18.825 -24.193 1.00 29.83 401 GLU A C 1
ATOM 3310 O O . GLU A 1 401 ? -27.055 18.907 -23.652 1.00 29.83 401 GLU A O 1
ATOM 3315 N N . LEU A 1 402 ? -24.816 18.734 -23.480 1.00 28.67 402 LEU A N 1
ATOM 3316 C CA . LEU A 1 402 ? -24.277 19.764 -22.558 1.00 28.67 402 LEU A CA 1
ATOM 3317 C C . LEU A 1 402 ? -22.947 19.325 -21.931 1.00 28.67 402 LEU A C 1
ATOM 3319 O O . LEU A 1 402 ? -22.849 18.150 -21.514 1.00 28.67 402 LEU A O 1
#

Nearest PDB structures (foldseek):
  5ej0-assembly1_A  TM=5.974E-01  e=4.068E-07  Vaccinia virus WR
  5vcr-assembly1_A  TM=4.091E-01  e=4.155E-04  Homo sapiens
  5vcr-assembly2_B  TM=3.941E-01  e=7.551E-04  Homo sapiens
  5vcs-assembly1_B  TM=3.978E-01  e=1.743E-03  Homo sapiens
  5vcs-assembly1_A  TM=3.785E-01  e=1.546E-03  Homo sapiens

Mean predicted aligned error: 9.38 Å

Secondary structure (DSSP, 8-state):
-PPPPSEEEE-PBPGGGPPPS--S-HHHHTTSS--EEEESS--SS-EE-TTSGGGGG--S-GGGSTT--TTS---HHHHHHHHHHHTT--EEEE-SS---B---TTS-HHHHHHHHHHHHHHHHHHH-S-SSPPPSSSPPP-PPPB-TT-SEEEEEE-TT-HHHHHHHHHHHHHTTB--EEEE---GGGGGG-GGGGG--BPTT-B-TTT--BTTSSHHHHHHHHHHHHHHHHHHHHHHTT-SEEEEE-SSEEEPTTHHHHHHHHHHHHHHH----SEEEEEEEEPTT----BPTT-SSEEE--SEEEEEEEEEEHHHHHHHHHT-GGGGB--HHHHHHHHTT--S-HHHHHT-------EEEESS-SEEESS-TTSTT---TTT-----------------

Sequence (402 aa):
MKKKAVVISPLFHGPFDLSPSIYISEEYNSGKEIATLQINSIIEPFLIDLSQLDSSYLTFSPDNLAFYPESHSSTPLDVFSLSASRMNIPLFVNNELFYGYVMDWLQPLNIRRKLLLYFLADLIVDYGTVPIITSHILEPQYPKPSLFGVDKIYLINLERRSERLQKMKEILKLLGIEYTIWKATDGSNLLSEDLYKNISFLPGYEDPYYKRPMKTGEVGFYFIGCFLSHYRIWRDIIENSLKRVIVFEDDLRFLTNATDQLTEVLEDLDNSKMYWNFIYLGRKRLENTDEYWVPGHRHLSTVGYSYWTLGYLLNFDGAKKLLNGRPLQRLLPVDEYIPIMFDKHPNETWKNTFPIRNLAAYTMYPTIVVPERYTNEEGYISDTEASEIEIIGFVNSGKDEL

pLDDT: mean 86.04, std 16.15, range [25.5, 98.69]